Protein AF-A0A3S0T7X6-F1 (afdb_monomer_lite)

pLDDT: mean 87.18, std 8.4, range [52.03, 98.06]

Radius of gyration: 35.32 Å; chains: 1; bounding box: 91×49×103 Å

Foldseek 3Di:
DWFWWFQFWADDDPRTLDRGDGDIDALLFAAEEEEPDPVSVVVVVCQLLVVDATQFIFTDAPNDTCRQPHNLPSLEFEQDFDADPPQFDFQLCLLLVLLVVQLVLVLVLLLLLLLLVLVLVLCVVCAFFVLSVVLLVVLLVLLVCLLVVLVVVLVVLLVVLLVVLLVLLLVLLCVPPVDDSRGVLSVLLSVLVSLVVVLVSLVLVLVSLVLLLVLLVVLLPCPPVDCLLVVCVVVVHDNVLLDPVSSNSSSVSVNSSSVSVSVSSVVVSVVSVVSSVVSLVVNVVVLVVVPPCVVVVCCCSVVDDDPSSVVSVVVSVVSVVVSVVVSCCCSVPVSNVSSVVSSVVSNVSSVVVSVCVVVVVDDGRTDRCPVVSVVSVVSNDDSSVVSSVVLVVLCVLLVPDDDRRDRSNPDDSLVSSVSSVSSSVSSVRQEYEAEQSLVPDDPVSLVSVLSSVSSVCVVPVSHYYYYHHPAVCSCLVRGQWYWYAYPSRDIDIDGSVCLLQPPFFVVSVCRNVVDPAQKDKWFAAPVQCWTDDPPDIFRDDPPQDDDHRAIKIKGFRQAQKDLDDDPQFPPRGFDKAKFWFADWDDDRQWIFTFTDGPNPHTHTHTDNDDDDGPDITMMTGGQQRIWIAHPPVRGTRDGD

Structure (mmCIF, N/CA/C/O backbone):
data_AF-A0A3S0T7X6-F1
#
_entry.id   AF-A0A3S0T7X6-F1
#
loop_
_atom_site.group_PDB
_atom_site.id
_atom_site.type_symbol
_atom_site.label_atom_id
_atom_site.label_alt_id
_atom_site.label_comp_id
_atom_site.label_asym_id
_atom_site.label_entity_id
_atom_site.label_seq_id
_atom_site.pdbx_PDB_ins_code
_atom_site.Cartn_x
_atom_site.Cartn_y
_atom_site.Cartn_z
_atom_site.occupancy
_atom_site.B_iso_or_equiv
_atom_site.auth_seq_id
_atom_site.auth_comp_id
_atom_site.auth_asym_id
_atom_site.auth_atom_id
_atom_site.pdbx_PDB_model_num
ATOM 1 N N . MET A 1 1 ? 4.242 -13.795 -7.434 1.00 60.59 1 MET A N 1
ATOM 2 C CA . MET A 1 1 ? 3.327 -12.634 -7.236 1.00 60.59 1 MET A CA 1
ATOM 3 C C . MET A 1 1 ? 4.012 -11.474 -7.920 1.00 60.59 1 MET A C 1
ATOM 5 O O . MET A 1 1 ? 5.161 -11.227 -7.589 1.00 60.59 1 MET A O 1
ATOM 9 N N . GLU A 1 2 ? 3.372 -10.845 -8.907 1.00 82.12 2 GLU A N 1
ATOM 10 C CA . GLU A 1 2 ? 4.121 -10.154 -9.965 1.00 82.12 2 GLU A CA 1
ATOM 11 C C . GLU A 1 2 ? 3.550 -8.782 -10.363 1.00 82.12 2 GLU A C 1
ATOM 13 O O . GLU A 1 2 ? 2.337 -8.533 -10.298 1.00 82.12 2 GLU A O 1
ATOM 18 N N . LEU A 1 3 ? 4.439 -7.893 -10.823 1.00 92.62 3 LEU A N 1
ATOM 19 C CA . LEU A 1 3 ? 4.078 -6.841 -11.772 1.00 92.62 3 LEU A CA 1
ATOM 20 C C . LEU A 1 3 ? 3.948 -7.514 -13.136 1.00 92.62 3 LEU A C 1
ATOM 22 O O . LEU A 1 3 ? 4.939 -7.993 -13.675 1.00 92.62 3 LEU A O 1
ATOM 26 N N . LYS A 1 4 ? 2.745 -7.516 -13.708 1.00 94.69 4 LYS A N 1
ATOM 27 C CA . LYS A 1 4 ? 2.477 -8.130 -15.012 1.00 94.69 4 LYS A CA 1
ATOM 28 C C . LYS A 1 4 ? 1.837 -7.128 -15.960 1.00 94.69 4 LYS A C 1
ATOM 30 O O . LYS A 1 4 ? 0.871 -6.449 -15.612 1.00 94.69 4 LYS A O 1
ATOM 35 N N . ILE A 1 5 ? 2.364 -7.042 -17.171 1.00 94.75 5 ILE A N 1
ATOM 36 C CA . ILE A 1 5 ? 1.820 -6.237 -18.259 1.00 94.75 5 ILE A CA 1
ATOM 37 C C . ILE A 1 5 ? 1.460 -7.176 -19.405 1.00 94.75 5 ILE A C 1
ATOM 39 O O . ILE A 1 5 ? 2.323 -7.905 -19.880 1.00 94.75 5 ILE A O 1
ATOM 43 N N . ASN A 1 6 ? 0.202 -7.120 -19.850 1.00 92.75 6 ASN A N 1
ATOM 44 C CA . ASN A 1 6 ? -0.323 -7.932 -20.946 1.00 92.75 6 ASN A CA 1
ATOM 45 C C . ASN A 1 6 ? -0.840 -7.031 -22.073 1.00 92.75 6 ASN A C 1
ATOM 47 O O . ASN A 1 6 ? -1.695 -6.173 -21.830 1.00 92.75 6 ASN A O 1
ATOM 51 N N . ASN A 1 7 ? -0.366 -7.267 -23.292 1.00 91.00 7 ASN A N 1
ATOM 52 C CA . ASN A 1 7 ? -0.765 -6.655 -24.557 1.00 91.00 7 ASN A CA 1
ATOM 53 C C . ASN A 1 7 ? -0.916 -5.132 -24.491 1.00 91.00 7 ASN A C 1
ATOM 55 O O . ASN A 1 7 ? -1.880 -4.556 -25.008 1.00 91.00 7 ASN A O 1
ATOM 59 N N . LEU A 1 8 ? -0.003 -4.455 -23.787 1.00 91.12 8 LEU A N 1
ATOM 60 C CA . LEU A 1 8 ? -0.139 -3.030 -23.520 1.00 91.12 8 LEU A CA 1
ATOM 61 C C . LEU A 1 8 ? 0.201 -2.215 -24.768 1.00 91.12 8 LEU A C 1
ATOM 63 O O . LEU A 1 8 ? 1.356 -2.128 -25.186 1.00 91.12 8 LEU A O 1
ATOM 67 N N . LYS A 1 9 ? -0.820 -1.549 -25.316 1.00 91.44 9 LYS A N 1
ATOM 68 C CA . LYS A 1 9 ? -0.712 -0.701 -26.509 1.00 91.44 9 LYS A CA 1
ATOM 69 C C . LYS A 1 9 ? -0.910 0.762 -26.143 1.00 91.44 9 LYS A C 1
ATOM 71 O O . LYS A 1 9 ? -1.931 1.142 -25.556 1.00 91.44 9 LYS A O 1
ATOM 76 N N . TYR A 1 10 ? 0.032 1.619 -26.526 1.00 90.75 10 TYR A N 1
ATOM 77 C CA . TYR A 1 10 ? -0.049 3.058 -26.290 1.00 90.75 10 TYR A CA 1
ATOM 78 C C . TYR A 1 10 ? 0.429 3.874 -27.491 1.00 90.75 10 TYR A C 1
ATOM 80 O O . TYR A 1 10 ? 1.541 3.714 -27.991 1.00 90.75 10 TYR A O 1
ATOM 88 N N . LYS A 1 11 ? -0.421 4.816 -27.909 1.00 88.44 11 LYS A N 1
ATOM 89 C CA . LYS A 1 11 ? -0.169 5.765 -28.995 1.00 88.44 11 LYS A CA 1
ATOM 90 C C . LYS A 1 11 ? -0.369 7.186 -28.479 1.00 88.44 11 LYS A C 1
ATOM 92 O O . LYS A 1 11 ? -1.325 7.460 -27.746 1.00 88.44 11 LYS A O 1
ATOM 97 N N . ARG A 1 12 ? 0.499 8.110 -28.887 1.00 84.56 12 ARG A N 1
ATOM 98 C CA . ARG A 1 12 ? 0.333 9.546 -28.640 1.00 84.56 12 ARG A CA 1
ATOM 99 C C . ARG A 1 12 ? 0.243 10.269 -29.980 1.00 84.56 12 ARG A C 1
ATOM 101 O O . ARG A 1 12 ? 1.207 10.299 -30.738 1.00 84.56 12 ARG A O 1
ATOM 108 N N . TYR A 1 13 ? -0.919 10.860 -30.258 1.00 81.50 13 TYR A N 1
ATOM 109 C CA . TYR A 1 13 ? -1.239 11.435 -31.571 1.00 81.50 13 TYR A CA 1
ATOM 110 C C . TYR A 1 13 ? -1.032 10.399 -32.685 1.00 81.50 13 TYR A C 1
ATOM 112 O O . TYR A 1 13 ? -1.656 9.341 -32.631 1.00 81.50 13 TYR A O 1
ATOM 120 N N . LYS A 1 14 ? -0.155 10.667 -33.661 1.00 80.25 14 LYS A N 1
ATOM 121 C CA . LYS A 1 14 ? 0.176 9.740 -34.751 1.00 80.25 14 LYS A CA 1
ATOM 122 C C . LYS A 1 14 ? 1.306 8.754 -34.407 1.00 80.25 14 LYS A C 1
ATOM 124 O O . LYS A 1 14 ? 1.405 7.736 -35.078 1.00 80.25 14 LYS A O 1
ATOM 129 N N . LYS A 1 15 ? 2.073 8.971 -33.330 1.00 85.00 15 LYS A N 1
ATOM 130 C CA . LYS A 1 15 ? 3.236 8.142 -32.965 1.00 85.00 15 LYS A CA 1
ATOM 131 C C . LYS A 1 15 ? 2.855 6.983 -32.039 1.00 85.00 15 LYS A C 1
ATOM 133 O O . LYS A 1 15 ? 2.310 7.206 -30.952 1.00 85.00 15 LYS A O 1
ATOM 138 N N . ILE A 1 16 ? 3.131 5.753 -32.472 1.00 88.06 16 ILE A N 1
ATOM 139 C CA . ILE A 1 16 ? 3.043 4.548 -31.634 1.00 88.06 16 ILE A CA 1
ATOM 140 C C . ILE A 1 16 ? 4.251 4.563 -30.694 1.00 88.06 16 ILE A C 1
ATOM 142 O O . ILE A 1 16 ? 5.365 4.810 -31.137 1.00 88.06 16 ILE A O 1
ATOM 146 N N . ILE A 1 17 ? 4.009 4.397 -29.393 1.00 91.19 17 ILE A N 1
ATOM 147 C CA . ILE A 1 17 ? 5.074 4.343 -28.380 1.00 91.19 17 ILE A CA 1
ATOM 148 C C . ILE A 1 17 ? 5.265 2.898 -27.923 1.00 91.19 17 ILE A C 1
ATOM 150 O O . ILE A 1 17 ? 6.391 2.438 -27.843 1.00 91.19 17 ILE A O 1
ATOM 154 N N . PHE A 1 18 ? 4.164 2.189 -27.656 1.00 92.38 18 PHE A N 1
ATOM 155 C CA . PHE A 1 18 ? 4.174 0.759 -27.345 1.00 92.38 18 PHE A CA 1
ATOM 156 C C . PHE A 1 18 ? 3.151 0.066 -28.243 1.00 92.38 18 PHE A C 1
ATOM 158 O O . PHE A 1 18 ? 1.971 0.436 -28.227 1.00 92.38 18 PHE A O 1
ATOM 165 N N . SER A 1 19 ? 3.610 -0.879 -29.060 1.00 87.19 19 SER A N 1
ATOM 166 C CA . SER A 1 19 ? 2.783 -1.659 -29.987 1.00 87.19 19 SER A CA 1
ATOM 167 C C . SER A 1 19 ? 2.190 -2.893 -29.315 1.00 87.19 19 SER A C 1
ATOM 169 O O . SER A 1 19 ? 1.012 -3.164 -29.539 1.00 87.19 19 SER A O 1
ATOM 171 N N . ASP A 1 20 ? 2.978 -3.595 -28.495 1.00 89.62 20 ASP A N 1
ATOM 172 C CA . ASP A 1 20 ? 2.567 -4.830 -27.824 1.00 89.62 20 ASP A CA 1
ATOM 173 C C . ASP A 1 20 ? 3.481 -5.208 -26.637 1.00 89.62 20 ASP A C 1
ATOM 175 O O . ASP A 1 20 ? 4.308 -6.112 -26.717 1.00 89.62 20 ASP A O 1
ATOM 179 N N . LEU A 1 21 ? 3.402 -4.462 -25.531 1.00 92.56 21 LEU A N 1
ATOM 180 C CA . LEU A 1 21 ? 4.276 -4.707 -24.380 1.00 92.56 21 LEU A CA 1
ATOM 181 C C . LEU A 1 21 ? 3.721 -5.833 -23.490 1.00 92.56 21 LEU A C 1
ATOM 183 O O . LEU A 1 21 ? 2.648 -5.677 -22.898 1.00 92.56 21 LEU A O 1
ATOM 187 N N . ASN A 1 22 ? 4.489 -6.921 -23.375 1.00 94.12 22 ASN A N 1
ATOM 188 C CA . ASN A 1 22 ? 4.194 -8.123 -22.589 1.00 94.12 22 ASN A CA 1
ATOM 189 C C . ASN A 1 22 ? 5.386 -8.540 -21.722 1.00 94.12 22 ASN A C 1
ATOM 191 O O . ASN A 1 22 ? 6.410 -8.980 -22.246 1.00 94.12 22 ASN A O 1
ATOM 195 N N . PHE A 1 23 ? 5.259 -8.437 -20.403 1.00 93.81 23 PHE A N 1
ATOM 196 C CA . PHE A 1 23 ? 6.258 -8.981 -19.483 1.00 93.81 23 PHE A CA 1
ATOM 197 C C . PHE A 1 23 ? 5.672 -9.188 -18.090 1.00 93.81 23 PHE A C 1
ATOM 199 O O . PHE A 1 23 ? 4.685 -8.544 -17.718 1.00 93.81 23 PHE A O 1
ATOM 206 N N . SER A 1 24 ? 6.321 -10.031 -17.296 1.00 92.56 24 SER A N 1
ATOM 207 C CA . SER A 1 24 ? 6.075 -10.096 -15.864 1.00 92.56 24 SER A CA 1
ATOM 208 C C . SER A 1 24 ? 7.370 -10.167 -15.065 1.00 92.56 24 SER A C 1
ATOM 210 O O . SER A 1 24 ? 8.416 -10.520 -15.602 1.00 92.56 24 SER A O 1
ATOM 212 N N . VAL A 1 25 ? 7.294 -9.718 -13.814 1.00 89.94 25 VAL A N 1
ATOM 213 C CA . VAL A 1 25 ? 8.405 -9.672 -12.860 1.00 89.94 25 VAL A CA 1
ATOM 214 C C . VAL A 1 25 ? 7.879 -10.072 -11.501 1.00 89.94 25 VAL A C 1
ATOM 216 O O . VAL A 1 25 ? 6.911 -9.471 -11.023 1.00 89.94 25 VAL A O 1
ATOM 219 N N . ASP A 1 26 ? 8.545 -11.024 -10.863 1.00 86.88 26 ASP A N 1
ATOM 220 C CA . ASP A 1 26 ? 8.169 -11.489 -9.536 1.00 86.88 26 ASP A CA 1
ATOM 221 C C . ASP A 1 26 ? 8.600 -10.522 -8.426 1.00 86.88 26 ASP A C 1
ATOM 223 O O . ASP A 1 26 ? 9.567 -9.770 -8.537 1.00 86.88 26 ASP A O 1
ATOM 227 N N . SER A 1 27 ? 7.894 -10.556 -7.295 1.00 80.69 27 SER A N 1
ATOM 228 C CA . SER A 1 27 ? 8.154 -9.678 -6.148 1.00 80.69 27 SER A CA 1
ATOM 229 C C . SER A 1 27 ? 9.542 -9.870 -5.525 1.00 80.69 27 SER A C 1
ATOM 231 O O . SER A 1 27 ? 10.090 -8.946 -4.927 1.00 80.69 27 SER A O 1
ATOM 233 N N . GLN A 1 28 ? 10.154 -11.042 -5.707 1.00 80.38 28 GLN A N 1
ATOM 234 C CA . GLN A 1 28 ? 11.523 -11.312 -5.260 1.00 80.38 28 GLN A CA 1
ATOM 235 C C . GLN A 1 28 ? 12.592 -10.735 -6.193 1.00 80.38 28 GLN A C 1
ATOM 237 O O . GLN A 1 28 ? 13.773 -10.725 -5.846 1.00 80.38 28 GLN A O 1
ATOM 242 N N . GLU A 1 29 ? 12.214 -10.170 -7.335 1.00 86.06 29 GLU A N 1
ATOM 243 C CA . GLU A 1 29 ? 13.136 -9.623 -8.324 1.00 86.06 29 GLU A CA 1
ATOM 244 C C . GLU A 1 29 ? 13.251 -8.094 -8.201 1.00 86.06 29 GLU A C 1
ATOM 246 O O . GLU A 1 29 ? 12.349 -7.398 -7.734 1.00 86.06 29 GLU A O 1
ATOM 251 N N . ILE A 1 30 ? 14.422 -7.545 -8.535 1.00 91.75 30 ILE A N 1
ATOM 252 C CA . ILE A 1 30 ? 14.582 -6.105 -8.791 1.00 91.75 30 ILE A CA 1
ATOM 253 C C . ILE A 1 30 ? 14.732 -5.961 -10.297 1.00 91.75 30 ILE A C 1
ATOM 255 O O . ILE A 1 30 ? 15.739 -6.393 -10.864 1.00 91.75 30 ILE A O 1
ATOM 259 N N . LEU A 1 31 ? 13.740 -5.334 -10.931 1.00 94.62 31 LEU A N 1
ATOM 260 C CA . LEU A 1 31 ? 13.777 -5.073 -12.360 1.00 94.62 31 LEU A CA 1
ATOM 261 C C . LEU A 1 31 ? 14.531 -3.775 -12.635 1.00 94.62 31 LEU A C 1
ATOM 263 O O . LEU A 1 31 ? 14.036 -2.684 -12.341 1.00 94.62 31 LEU A O 1
ATOM 267 N N . GLY A 1 32 ? 15.704 -3.882 -13.249 1.00 94.62 32 GLY A N 1
ATOM 268 C CA . GLY A 1 32 ? 16.362 -2.757 -13.897 1.00 94.62 32 GLY A CA 1
ATOM 269 C C . GLY A 1 32 ? 15.701 -2.457 -15.233 1.00 94.62 32 GLY A C 1
ATOM 270 O O . GLY A 1 32 ? 15.398 -3.364 -16.000 1.00 94.62 32 GLY A O 1
ATOM 271 N N . THR A 1 33 ? 15.445 -1.191 -15.537 1.00 94.75 33 THR A N 1
ATOM 272 C CA . THR A 1 33 ? 14.860 -0.792 -16.817 1.00 94.75 33 THR A CA 1
ATOM 273 C C . THR A 1 33 ? 15.618 0.372 -17.417 1.00 94.75 33 THR A C 1
ATOM 275 O O . THR A 1 33 ? 15.778 1.427 -16.794 1.00 94.75 33 THR A O 1
ATOM 278 N N . HIS A 1 34 ? 16.022 0.183 -18.667 1.00 92.62 34 HIS A N 1
ATOM 279 C CA . HIS A 1 34 ? 16.725 1.174 -19.459 1.00 92.62 34 HIS A CA 1
ATOM 280 C C . HIS A 1 34 ? 15.960 1.451 -20.752 1.00 92.62 34 HIS A C 1
ATOM 282 O O . HIS A 1 34 ? 15.414 0.542 -21.373 1.00 92.62 34 HIS A O 1
ATOM 288 N N . PHE A 1 35 ? 15.931 2.721 -21.144 1.00 92.62 35 PHE A N 1
ATOM 289 C CA . PHE A 1 35 ? 15.339 3.171 -22.395 1.00 92.62 35 PHE A CA 1
ATOM 290 C C . PHE A 1 35 ? 16.364 4.010 -23.144 1.00 92.62 35 PHE A C 1
ATOM 292 O O . PHE A 1 35 ? 16.765 5.059 -22.635 1.00 92.62 35 PHE A O 1
ATOM 299 N N . GLU A 1 36 ? 16.680 3.634 -24.382 1.00 88.56 36 GLU A N 1
ATOM 300 C CA . GLU A 1 36 ? 17.415 4.535 -25.275 1.00 88.56 36 GLU A CA 1
ATOM 301 C C . GLU A 1 36 ? 16.578 5.797 -25.578 1.00 88.56 36 GLU A C 1
ATOM 303 O O . GLU A 1 36 ? 17.086 6.918 -25.668 1.00 88.56 36 GLU A O 1
ATOM 308 N N . ASN A 1 37 ? 15.249 5.644 -25.649 1.00 90.25 37 ASN A N 1
ATOM 309 C CA . ASN A 1 37 ? 14.318 6.741 -25.885 1.00 90.25 37 ASN A CA 1
ATOM 310 C C . ASN A 1 37 ? 13.731 7.333 -24.586 1.00 90.25 37 ASN A C 1
ATOM 312 O O . ASN A 1 37 ? 12.760 6.824 -24.012 1.00 90.25 37 ASN A O 1
ATOM 316 N N . LYS A 1 38 ? 14.242 8.502 -24.172 1.00 89.31 38 LYS A N 1
ATOM 317 C CA . LYS A 1 38 ? 13.756 9.257 -22.993 1.00 89.31 38 LYS A CA 1
ATOM 318 C C . LYS A 1 38 ? 12.256 9.577 -23.041 1.00 89.31 38 LYS A C 1
ATOM 320 O O . LYS A 1 38 ? 11.596 9.642 -22.001 1.00 89.31 38 LYS A O 1
ATOM 325 N N . PHE A 1 39 ? 11.693 9.793 -24.232 1.00 91.06 39 PHE A N 1
ATOM 326 C CA . PHE A 1 39 ? 10.264 10.076 -24.379 1.00 91.06 39 PHE A CA 1
ATOM 327 C C . PHE A 1 39 ? 9.431 8.856 -23.974 1.00 91.06 39 PHE A C 1
ATOM 329 O O . PHE A 1 39 ? 8.465 8.988 -23.219 1.00 91.06 39 PHE A O 1
ATOM 336 N N . SER A 1 40 ? 9.835 7.666 -24.407 1.00 92.44 40 SER A N 1
ATOM 337 C CA . SER A 1 40 ? 9.150 6.409 -24.102 1.00 92.44 40 SER A CA 1
ATOM 338 C C . SER A 1 40 ? 9.248 6.047 -22.624 1.00 92.44 40 SER A C 1
ATOM 340 O O . SER A 1 40 ? 8.223 5.715 -22.027 1.00 92.44 40 SER A O 1
ATOM 342 N N . GLN A 1 41 ? 10.407 6.265 -21.992 1.00 93.94 41 GLN A N 1
ATOM 343 C CA . GLN A 1 41 ? 10.577 6.136 -20.538 1.00 93.94 41 GLN A CA 1
ATOM 344 C C . GLN A 1 41 ? 9.550 6.978 -19.762 1.00 93.94 41 GLN A C 1
ATOM 346 O O . GLN A 1 41 ? 8.887 6.499 -18.836 1.00 93.94 41 GLN A O 1
ATOM 351 N N . LEU A 1 42 ? 9.363 8.243 -20.160 1.00 93.12 42 LEU A N 1
ATOM 352 C CA . LEU A 1 42 ? 8.408 9.147 -19.518 1.00 93.12 42 LEU A CA 1
ATOM 353 C C . LEU A 1 42 ? 6.962 8.643 -19.643 1.00 93.12 42 LEU A C 1
ATOM 355 O O . LEU A 1 42 ? 6.176 8.785 -18.699 1.00 93.12 42 LEU A O 1
ATOM 359 N N . TYR A 1 43 ? 6.579 8.090 -20.796 1.00 94.00 43 TYR A N 1
ATOM 360 C CA . TYR A 1 43 ? 5.234 7.547 -20.992 1.00 94.00 43 TYR A CA 1
ATOM 361 C C . TYR A 1 43 ? 5.033 6.206 -20.300 1.00 94.00 43 TYR A C 1
ATOM 363 O O . TYR A 1 43 ? 3.968 6.021 -19.715 1.00 94.00 43 TYR A O 1
ATOM 371 N N . PHE A 1 44 ? 6.045 5.342 -20.266 1.00 95.00 44 PHE A N 1
ATOM 372 C CA . PHE A 1 44 ? 6.043 4.125 -19.459 1.00 95.00 44 PHE A CA 1
ATOM 373 C C . PHE A 1 44 ? 5.770 4.448 -17.985 1.00 95.00 44 PHE A C 1
ATOM 375 O O . PHE A 1 44 ? 4.793 3.973 -17.403 1.00 95.00 44 PHE A O 1
ATOM 382 N N . LEU A 1 45 ? 6.524 5.395 -17.415 1.00 95.06 45 LEU A N 1
ATOM 383 C CA . LEU A 1 45 ? 6.314 5.864 -16.045 1.00 95.06 45 LEU A CA 1
ATOM 384 C C . LEU A 1 45 ? 4.910 6.461 -15.845 1.00 95.06 45 LEU A C 1
ATOM 386 O O . LEU A 1 45 ? 4.238 6.181 -14.852 1.00 95.06 45 LEU A O 1
ATOM 390 N N . LYS A 1 46 ? 4.423 7.290 -16.778 1.00 95.12 46 LYS A N 1
ATOM 391 C CA . LYS A 1 46 ? 3.070 7.875 -16.691 1.00 95.12 46 LYS A CA 1
ATOM 392 C C . LYS A 1 46 ? 1.966 6.817 -16.779 1.00 95.12 46 LYS A C 1
ATOM 394 O O . LYS A 1 46 ? 0.929 7.009 -16.135 1.00 95.12 46 LYS A O 1
ATOM 399 N N . LEU A 1 47 ? 2.166 5.755 -17.560 1.00 94.56 47 LEU A N 1
ATOM 400 C CA . LEU A 1 47 ? 1.241 4.631 -17.684 1.00 94.56 47 LEU A CA 1
ATOM 401 C C . LEU A 1 47 ? 1.202 3.824 -16.395 1.00 94.56 47 LEU A C 1
ATOM 403 O O . LEU A 1 47 ? 0.103 3.608 -15.900 1.00 94.56 47 LEU A O 1
ATOM 407 N N . LEU A 1 48 ? 2.351 3.478 -15.803 1.00 94.75 48 LEU A N 1
ATOM 408 C CA . LEU A 1 48 ? 2.425 2.782 -14.513 1.00 94.75 48 LEU A CA 1
ATOM 409 C C . LEU A 1 48 ? 1.823 3.613 -13.376 1.00 94.75 48 LEU A C 1
ATOM 411 O O . LEU A 1 48 ? 0.989 3.122 -12.623 1.00 94.75 48 LEU A O 1
ATOM 415 N N . LEU A 1 49 ? 2.128 4.911 -13.299 1.00 94.81 49 LEU A N 1
ATOM 416 C CA . LEU A 1 49 ? 1.568 5.802 -12.275 1.00 94.81 49 LEU A CA 1
ATOM 417 C C . LEU A 1 49 ? 0.080 6.137 -12.484 1.00 94.81 49 LEU A C 1
ATOM 419 O O . LEU A 1 49 ? -0.498 6.855 -11.671 1.00 94.81 49 LEU A O 1
ATOM 423 N N . GLY A 1 50 ? -0.550 5.693 -13.576 1.00 92.88 50 GLY A N 1
ATOM 424 C CA . GLY A 1 50 ? -1.958 5.975 -13.881 1.00 92.88 50 GLY A CA 1
ATOM 425 C C . GLY A 1 50 ? -2.253 7.420 -14.276 1.00 92.88 50 GLY A C 1
ATOM 426 O O . GLY A 1 50 ? -3.410 7.837 -14.264 1.00 92.88 50 GLY A O 1
ATOM 427 N N . LYS A 1 51 ? -1.217 8.194 -14.625 1.00 91.81 51 LYS A N 1
ATOM 428 C CA . LYS A 1 51 ? -1.335 9.561 -15.165 1.00 91.81 51 LYS A CA 1
ATOM 429 C C . LYS A 1 51 ? -1.741 9.558 -16.641 1.00 91.81 51 LYS A C 1
ATOM 431 O O . LYS A 1 51 ? -2.233 10.566 -17.149 1.00 91.81 51 LYS A O 1
ATOM 436 N N . LYS A 1 52 ? -1.503 8.446 -17.338 1.00 90.50 52 LYS A N 1
ATOM 437 C CA . LYS A 1 52 ? -1.998 8.152 -18.686 1.00 90.50 52 LYS A CA 1
ATOM 438 C C . LYS A 1 52 ? -2.641 6.769 -18.693 1.00 90.50 52 LYS A C 1
ATOM 440 O O . LYS A 1 52 ? -2.360 5.949 -17.822 1.00 90.50 52 LYS A O 1
ATOM 445 N N . LYS A 1 53 ? -3.530 6.548 -19.659 1.00 87.06 53 LYS A N 1
ATOM 446 C CA . LYS A 1 53 ? -4.232 5.280 -19.859 1.00 87.06 53 LYS A CA 1
ATOM 447 C C . LYS A 1 53 ? -3.786 4.663 -21.183 1.00 87.06 53 LYS A C 1
ATOM 449 O O . LYS A 1 53 ? -3.593 5.428 -22.136 1.00 87.06 53 LYS A O 1
ATOM 454 N N . PRO A 1 54 ? -3.582 3.338 -21.230 1.00 88.69 54 PRO A N 1
ATOM 455 C CA . PRO A 1 54 ? -3.310 2.655 -22.483 1.00 88.69 54 PRO A CA 1
ATOM 456 C C . PRO A 1 54 ? -4.544 2.674 -23.392 1.00 88.69 54 PRO A C 1
ATOM 458 O O . PRO A 1 54 ? -5.642 3.020 -22.954 1.00 88.69 54 PRO A O 1
ATOM 461 N N . ARG A 1 55 ? -4.346 2.338 -24.669 1.00 83.06 55 ARG A N 1
ATOM 462 C CA . ARG A 1 55 ? -5.444 2.090 -25.611 1.00 83.06 55 ARG A CA 1
ATOM 463 C C . ARG A 1 55 ? -5.947 0.658 -25.471 1.00 83.06 55 ARG A C 1
ATOM 465 O O . ARG A 1 55 ? -7.154 0.464 -25.444 1.00 83.06 55 ARG A O 1
ATOM 472 N N . ASN A 1 56 ? -5.019 -0.297 -25.383 1.00 85.31 56 ASN A N 1
ATOM 473 C CA . ASN A 1 56 ? -5.317 -1.704 -25.136 1.00 85.31 56 ASN A CA 1
ATOM 474 C C . ASN A 1 56 ? -4.349 -2.324 -24.109 1.00 85.31 56 ASN A C 1
ATOM 476 O O . ASN A 1 56 ? -3.305 -1.729 -23.825 1.00 85.31 56 ASN A O 1
ATOM 480 N N . GLY A 1 57 ? -4.719 -3.474 -23.548 1.00 87.88 57 GLY A N 1
ATOM 481 C CA . GLY A 1 57 ? -3.926 -4.236 -22.589 1.00 87.88 57 GLY A CA 1
ATOM 482 C C . GLY A 1 57 ? -4.240 -3.964 -21.121 1.00 87.88 57 GLY A C 1
ATOM 483 O O . GLY A 1 57 ? -5.046 -3.101 -20.761 1.00 87.88 57 GLY A O 1
ATOM 484 N N . LYS A 1 58 ? -3.580 -4.727 -20.251 1.00 91.25 58 LYS A N 1
ATOM 485 C CA . LYS A 1 58 ? -3.804 -4.724 -18.805 1.00 91.25 58 LYS A CA 1
ATOM 486 C C . LYS A 1 58 ? -2.487 -4.640 -18.047 1.00 91.25 58 LYS A C 1
ATOM 488 O O . LYS A 1 58 ? -1.489 -5.236 -18.433 1.00 91.25 58 LYS A O 1
ATOM 493 N N . ILE A 1 59 ? -2.508 -3.891 -16.952 1.00 94.31 59 ILE A N 1
ATOM 494 C CA . ILE A 1 59 ? -1.429 -3.795 -15.975 1.00 94.31 59 ILE A CA 1
ATOM 495 C C . ILE A 1 59 ? -1.958 -4.399 -14.682 1.00 94.31 59 ILE A C 1
ATOM 497 O O . ILE A 1 59 ? -2.936 -3.901 -14.117 1.00 94.31 59 ILE A O 1
ATOM 501 N N . TYR A 1 60 ? -1.295 -5.445 -14.222 1.00 93.62 60 TYR A N 1
ATOM 502 C CA . TYR A 1 60 ? -1.567 -6.132 -12.977 1.00 93.62 60 TYR A CA 1
ATOM 503 C C . TYR A 1 60 ? -0.443 -5.865 -11.983 1.00 93.62 60 TYR A C 1
ATOM 505 O O . TYR A 1 60 ? 0.731 -5.837 -12.346 1.00 93.62 60 TYR A O 1
ATOM 513 N N . LEU A 1 61 ? -0.821 -5.673 -10.727 1.00 92.62 61 LEU A N 1
ATOM 514 C CA . LEU A 1 61 ? 0.093 -5.626 -9.596 1.00 92.62 61 LEU A CA 1
ATOM 515 C C . LEU A 1 61 ? -0.452 -6.582 -8.543 1.00 92.62 61 LEU A C 1
ATOM 517 O O . LEU A 1 61 ? -1.584 -6.394 -8.101 1.00 92.62 61 LEU A O 1
ATOM 521 N N . ASN A 1 62 ? 0.307 -7.624 -8.198 1.00 88.94 62 ASN A N 1
ATOM 522 C CA . ASN A 1 62 ? -0.114 -8.655 -7.241 1.00 88.94 62 ASN A CA 1
ATOM 523 C C . ASN A 1 62 ? -1.508 -9.223 -7.579 1.00 88.94 62 ASN A C 1
ATOM 525 O O . ASN A 1 62 ? -2.422 -9.209 -6.759 1.00 88.94 62 ASN A O 1
ATOM 529 N N . ASN A 1 63 ? -1.689 -9.656 -8.834 1.00 89.00 63 ASN A N 1
ATOM 530 C CA . ASN A 1 63 ? -2.940 -10.188 -9.407 1.00 89.00 63 ASN A CA 1
ATOM 531 C C . ASN A 1 63 ? -4.126 -9.207 -9.463 1.00 89.00 63 ASN A C 1
ATOM 533 O O . ASN A 1 63 ? -5.189 -9.539 -9.987 1.00 89.00 63 ASN A O 1
ATOM 537 N N . ARG A 1 64 ? -3.951 -7.962 -9.016 1.00 90.56 64 ARG A N 1
ATOM 538 C CA . ARG A 1 64 ? -4.968 -6.916 -9.113 1.00 90.56 64 ARG A CA 1
ATOM 539 C C . ARG A 1 64 ? -4.791 -6.108 -10.392 1.00 90.56 64 ARG A C 1
ATOM 541 O O . ARG A 1 64 ? -3.743 -5.505 -10.608 1.00 90.56 64 ARG A O 1
ATOM 548 N N . ASN A 1 65 ? -5.838 -6.009 -11.210 1.00 91.06 65 ASN A N 1
ATOM 549 C CA . ASN A 1 65 ? -5.834 -5.115 -12.371 1.00 91.06 65 ASN A CA 1
ATOM 550 C C . ASN A 1 65 ? -5.850 -3.640 -11.914 1.00 91.06 65 ASN A C 1
ATOM 552 O O . ASN A 1 65 ? -6.811 -3.170 -11.303 1.00 91.06 65 ASN A O 1
ATOM 556 N N . ILE A 1 66 ? -4.784 -2.897 -12.225 1.00 93.44 66 ILE A N 1
ATOM 557 C CA . ILE A 1 66 ? -4.608 -1.480 -11.869 1.00 93.44 66 ILE A CA 1
ATOM 558 C C . ILE A 1 66 ? -4.764 -0.525 -13.066 1.00 93.44 66 ILE A C 1
ATOM 560 O O . ILE A 1 66 ? -4.617 0.697 -12.929 1.00 93.44 66 ILE A O 1
ATOM 564 N N . THR A 1 67 ? -5.078 -1.048 -14.253 1.00 91.75 67 THR A N 1
ATOM 565 C CA . THR A 1 67 ? -5.109 -0.319 -15.537 1.00 91.75 67 THR A CA 1
ATOM 566 C C . THR A 1 67 ? -5.992 0.926 -15.483 1.00 91.75 67 THR A C 1
ATOM 568 O O . THR A 1 67 ? -5.582 2.036 -15.846 1.00 91.75 67 THR A O 1
ATOM 571 N N . THR A 1 68 ? -7.193 0.799 -14.936 1.00 90.19 68 THR A N 1
ATOM 572 C CA . THR A 1 68 ? -8.185 1.881 -14.889 1.00 90.19 68 THR A CA 1
ATOM 573 C C . THR A 1 68 ? -8.122 2.689 -13.601 1.00 90.19 68 THR A C 1
ATOM 575 O O . THR A 1 68 ? -8.548 3.845 -13.608 1.00 90.19 68 THR A O 1
ATOM 578 N N . LEU A 1 69 ? -7.429 2.198 -12.571 1.00 92.81 69 LEU A N 1
ATOM 579 C CA . LEU A 1 69 ? -7.314 2.874 -11.280 1.00 92.81 69 LEU A CA 1
ATOM 580 C C . LEU A 1 69 ? -6.605 4.233 -11.358 1.00 92.81 69 LEU A C 1
ATOM 582 O O . LEU A 1 69 ? -5.687 4.454 -12.166 1.00 92.81 69 LEU A O 1
ATOM 586 N N . LEU A 1 70 ? -7.027 5.150 -10.488 1.00 92.44 70 LEU A N 1
ATOM 587 C CA . LEU A 1 70 ? -6.412 6.462 -10.297 1.00 92.44 70 LEU A CA 1
ATOM 588 C C . LEU A 1 70 ? -5.020 6.345 -9.649 1.00 92.44 70 LEU A C 1
ATOM 590 O O . LEU A 1 70 ? -4.788 5.429 -8.861 1.00 92.44 70 LEU A O 1
ATOM 594 N N . PRO A 1 71 ? -4.110 7.319 -9.865 1.00 92.12 71 PRO A N 1
ATOM 595 C CA . PRO A 1 71 ? -2.741 7.265 -9.340 1.00 92.12 71 PRO A CA 1
ATOM 596 C C . PRO A 1 71 ? -2.616 6.945 -7.844 1.00 92.12 71 PRO A C 1
ATOM 598 O O . PRO A 1 71 ? -1.742 6.187 -7.440 1.00 92.12 71 PRO A O 1
ATOM 601 N N . LYS A 1 72 ? -3.503 7.501 -7.007 1.00 87.94 72 LYS A N 1
ATOM 602 C CA . LYS A 1 72 ? -3.470 7.286 -5.549 1.00 87.94 72 LYS A CA 1
ATOM 603 C C . LYS A 1 72 ? -3.894 5.871 -5.132 1.00 87.94 72 LYS A C 1
ATOM 605 O O . LYS A 1 72 ? -3.561 5.460 -4.025 1.00 87.94 72 LYS A O 1
ATOM 610 N N . GLU A 1 73 ? -4.614 5.154 -5.990 1.00 90.31 73 GLU A N 1
ATOM 611 C CA . GLU A 1 73 ? -5.206 3.839 -5.707 1.00 90.31 73 GLU A CA 1
ATOM 612 C C . GLU A 1 73 ? -4.347 2.677 -6.211 1.00 90.31 73 GLU A C 1
ATOM 614 O O . GLU A 1 73 ? -4.522 1.556 -5.755 1.00 90.31 73 GLU A O 1
ATOM 619 N N . ARG A 1 74 ? -3.366 2.943 -7.082 1.00 92.00 74 ARG A N 1
ATOM 620 C CA . ARG A 1 74 ? -2.490 1.917 -7.670 1.00 92.00 74 ARG A CA 1
ATOM 621 C C . ARG A 1 74 ? -1.484 1.285 -6.710 1.00 92.00 74 ARG A C 1
ATOM 623 O O . ARG A 1 74 ? -0.735 0.426 -7.134 1.00 92.00 74 ARG A O 1
ATOM 630 N N . ARG A 1 75 ? -1.409 1.755 -5.460 1.00 92.44 75 ARG A N 1
ATOM 631 C CA . ARG A 1 75 ? -0.415 1.309 -4.461 1.00 92.44 75 ARG A CA 1
ATOM 632 C C . ARG A 1 75 ? 1.042 1.354 -4.964 1.00 92.44 75 ARG A C 1
ATOM 634 O O . ARG A 1 75 ? 1.900 0.660 -4.442 1.00 92.44 75 ARG A O 1
ATOM 641 N N . ILE A 1 76 ? 1.354 2.272 -5.883 1.00 94.50 76 ILE A N 1
ATOM 642 C CA . ILE A 1 76 ? 2.722 2.509 -6.371 1.00 94.50 76 ILE A CA 1
ATOM 643 C C . ILE A 1 76 ? 3.380 3.650 -5.584 1.00 94.50 76 ILE A C 1
ATOM 645 O O . ILE A 1 76 ? 2.800 4.733 -5.434 1.00 94.50 76 ILE A O 1
ATOM 649 N N . GLY A 1 77 ? 4.582 3.403 -5.068 1.00 93.69 77 GLY A N 1
ATOM 650 C CA . GLY A 1 77 ? 5.502 4.395 -4.521 1.00 93.69 77 GLY A CA 1
ATOM 651 C C . GLY A 1 77 ? 6.422 4.921 -5.618 1.00 93.69 77 GLY A C 1
ATOM 652 O O . GLY A 1 77 ? 6.989 4.148 -6.381 1.00 93.69 77 GLY A O 1
ATOM 653 N N . TYR A 1 78 ? 6.560 6.240 -5.721 1.00 94.00 78 TYR A N 1
ATOM 654 C CA . TYR A 1 78 ? 7.445 6.873 -6.698 1.00 94.00 78 TYR A CA 1
ATOM 655 C C . TYR A 1 78 ? 8.549 7.632 -5.972 1.00 94.00 78 TYR A C 1
ATOM 657 O O . TYR A 1 78 ? 8.279 8.614 -5.275 1.00 94.00 78 TYR A O 1
ATOM 665 N N . VAL A 1 79 ? 9.784 7.179 -6.159 1.00 93.06 79 VAL A N 1
ATOM 666 C CA . VAL A 1 79 ? 10.985 7.796 -5.610 1.00 93.06 79 VAL A CA 1
ATOM 667 C C . VAL A 1 79 ? 11.641 8.593 -6.729 1.00 93.06 79 VAL A C 1
ATOM 669 O O . VAL A 1 79 ? 12.338 8.058 -7.587 1.00 93.06 79 VAL A O 1
ATOM 672 N N . SER A 1 80 ? 11.339 9.891 -6.767 1.00 87.75 80 SER A N 1
ATOM 673 C CA . SER A 1 80 ? 11.940 10.810 -7.734 1.00 87.75 80 SER A CA 1
ATOM 674 C C . SER A 1 80 ? 13.401 11.110 -7.389 1.00 87.75 80 SER A C 1
ATOM 676 O O . SER A 1 80 ? 13.760 11.028 -6.215 1.00 87.75 80 SER A O 1
ATOM 678 N N . PRO A 1 81 ? 14.214 11.569 -8.353 1.00 81.12 81 PRO A N 1
ATOM 679 C CA . PRO A 1 81 ? 15.484 12.210 -8.037 1.00 81.12 81 PRO A CA 1
ATOM 680 C C . PRO A 1 81 ? 15.236 13.613 -7.441 1.00 81.12 81 PRO A C 1
ATOM 682 O O . PRO A 1 81 ? 14.188 14.223 -7.684 1.00 81.12 81 PRO A O 1
ATOM 685 N N . GLY A 1 82 ? 16.178 14.118 -6.641 1.00 75.75 82 GLY A N 1
ATOM 686 C CA . GLY A 1 82 ? 16.163 15.488 -6.098 1.00 75.75 82 GLY A CA 1
ATOM 687 C C . GLY A 1 82 ? 15.449 15.678 -4.746 1.00 75.75 82 GLY A C 1
ATOM 688 O O . GLY A 1 82 ? 14.891 14.722 -4.195 1.00 75.75 82 GLY A O 1
ATOM 689 N N . PRO A 1 83 ? 15.445 16.905 -4.191 1.00 72.94 83 PRO A N 1
ATOM 690 C CA . PRO A 1 83 ? 15.004 17.180 -2.821 1.00 72.94 83 PRO A CA 1
ATOM 691 C C . PRO A 1 83 ? 13.493 17.001 -2.609 1.00 72.94 83 PRO A C 1
ATOM 693 O O . PRO A 1 83 ? 12.686 16.982 -3.545 1.00 72.94 83 PRO A O 1
ATOM 696 N N . LEU A 1 84 ? 13.087 16.821 -1.350 1.00 73.94 84 LEU A N 1
ATOM 697 C CA . LEU A 1 84 ? 11.677 16.709 -0.959 1.00 73.94 84 LEU A CA 1
ATOM 698 C C . LEU A 1 84 ? 10.952 18.064 -0.997 1.00 73.94 84 LEU A C 1
ATOM 700 O O . LEU A 1 84 ? 11.538 19.113 -0.767 1.00 73.94 84 LEU A O 1
ATOM 704 N N . ARG A 1 85 ? 9.627 18.033 -1.203 1.00 65.69 85 ARG A N 1
ATOM 705 C CA . ARG A 1 85 ? 8.751 19.188 -0.926 1.00 65.69 85 ARG A CA 1
ATOM 706 C C . ARG A 1 85 ? 8.528 19.329 0.590 1.00 65.69 85 ARG A C 1
ATOM 708 O O . ARG A 1 85 ? 8.434 18.299 1.270 1.00 65.69 85 ARG A O 1
ATOM 715 N N . LEU A 1 86 ? 8.338 20.572 1.061 1.00 63.22 86 LEU A N 1
ATOM 716 C CA . LEU A 1 86 ? 8.192 20.987 2.476 1.00 63.22 86 LEU A CA 1
ATOM 717 C C . LEU A 1 86 ? 9.481 20.795 3.288 1.00 63.22 86 LEU A C 1
ATOM 719 O O . LEU A 1 86 ? 9.581 19.894 4.116 1.00 63.22 86 LEU A O 1
ATOM 723 N N . VAL A 1 87 ? 10.464 21.647 3.002 1.00 64.81 87 VAL A N 1
ATOM 724 C CA . VAL A 1 87 ? 11.868 21.489 3.417 1.00 64.81 87 VAL A CA 1
ATOM 725 C C . VAL A 1 87 ? 12.192 22.113 4.790 1.00 64.81 87 VAL A C 1
ATOM 727 O O . VAL A 1 87 ? 13.305 22.001 5.296 1.00 64.81 87 VAL A O 1
ATOM 730 N N . PHE A 1 88 ? 11.208 22.779 5.400 1.00 74.06 88 PHE A N 1
ATOM 731 C CA . PHE A 1 88 ? 11.346 23.529 6.655 1.00 74.06 88 PHE A CA 1
ATOM 732 C C . PHE A 1 88 ? 10.980 22.722 7.910 1.00 74.06 88 PHE A C 1
ATOM 734 O O . PHE A 1 88 ? 11.188 23.197 9.019 1.00 74.06 88 PHE A O 1
ATOM 741 N N . LEU A 1 89 ? 10.450 21.502 7.767 1.00 76.44 89 LEU A N 1
ATOM 742 C CA . LEU A 1 89 ? 10.114 20.659 8.917 1.00 76.44 89 LEU A CA 1
ATOM 743 C C . LEU A 1 89 ? 11.352 19.889 9.417 1.00 76.44 89 LEU A C 1
ATOM 745 O O . LEU A 1 89 ? 12.123 19.393 8.581 1.00 76.44 89 LEU A O 1
ATOM 749 N N . PRO A 1 90 ? 11.525 19.717 10.744 1.00 82.31 90 PRO A N 1
ATOM 750 C CA . PRO A 1 90 ? 12.488 18.771 11.303 1.00 82.31 90 PRO A CA 1
ATOM 751 C C . PRO A 1 90 ? 12.242 17.349 10.789 1.00 82.31 90 PRO A C 1
ATOM 753 O O . PRO A 1 90 ? 11.095 16.952 10.569 1.00 82.31 90 PRO A O 1
ATOM 756 N N . THR A 1 91 ? 13.304 16.560 10.626 1.00 79.50 91 THR A N 1
ATOM 757 C CA . THR A 1 91 ? 13.222 15.209 10.039 1.00 79.50 91 THR A CA 1
ATOM 758 C C . THR A 1 91 ? 12.319 14.272 10.843 1.00 79.50 91 THR A C 1
ATOM 760 O O . THR A 1 91 ? 11.465 13.597 10.262 1.00 79.50 91 THR A O 1
ATOM 763 N N . LYS A 1 92 ? 12.412 14.316 12.178 1.00 81.88 92 LYS A N 1
ATOM 764 C CA . LYS A 1 92 ? 11.507 13.609 13.098 1.00 81.88 92 LYS A CA 1
ATOM 765 C C . LYS A 1 92 ? 10.036 13.905 12.808 1.00 81.88 92 LYS A C 1
ATOM 767 O O . LYS A 1 92 ? 9.246 12.988 12.587 1.00 81.88 92 LYS A O 1
ATOM 772 N N . LEU A 1 93 ? 9.684 15.188 12.745 1.00 81.00 93 LEU A N 1
ATOM 773 C CA . LEU A 1 93 ? 8.315 15.607 12.463 1.00 81.00 93 LEU A CA 1
ATOM 774 C C . LEU A 1 93 ? 7.910 15.234 11.034 1.00 81.00 93 LEU A C 1
ATOM 776 O O . LEU A 1 93 ? 6.778 14.827 10.806 1.00 81.00 93 LEU A O 1
ATOM 780 N N . ARG A 1 94 ? 8.827 15.314 10.063 1.00 82.75 94 ARG A N 1
ATOM 781 C CA . ARG A 1 94 ? 8.556 14.992 8.656 1.00 82.75 94 ARG A CA 1
ATOM 782 C C . ARG A 1 94 ? 8.170 13.532 8.440 1.00 82.75 94 ARG A C 1
ATOM 784 O O . ARG A 1 94 ? 7.276 13.276 7.626 1.00 82.75 94 ARG A O 1
ATOM 791 N N . LEU A 1 95 ? 8.865 12.613 9.107 1.00 79.31 95 LEU A N 1
ATOM 792 C CA . LEU A 1 95 ? 8.597 11.179 9.037 1.00 79.31 95 LEU A CA 1
ATOM 793 C C . LEU A 1 95 ? 7.256 10.850 9.699 1.00 79.31 95 LEU A C 1
ATOM 795 O O . LEU A 1 95 ? 6.386 10.261 9.056 1.00 79.31 95 LEU A O 1
ATOM 799 N N . ALA A 1 96 ? 7.040 11.339 10.925 1.00 83.25 96 ALA A N 1
ATOM 800 C CA . ALA A 1 96 ? 5.778 11.150 11.640 1.00 83.25 96 ALA A CA 1
ATOM 801 C C . ALA A 1 96 ? 4.592 11.762 10.874 1.00 83.25 96 ALA A C 1
ATOM 803 O O . ALA A 1 96 ? 3.543 11.142 10.727 1.00 83.25 96 ALA A O 1
ATOM 804 N N . TYR A 1 97 ? 4.767 12.951 10.291 1.00 84.31 97 TYR A N 1
ATOM 805 C CA . TYR A 1 97 ? 3.727 13.659 9.544 1.00 84.31 97 TYR A CA 1
ATOM 806 C C . TYR A 1 97 ? 3.181 12.868 8.353 1.00 84.31 97 TYR A C 1
ATOM 808 O O . TYR A 1 97 ? 2.001 12.983 8.020 1.00 84.31 97 TYR A O 1
ATOM 816 N N . HIS A 1 98 ? 4.016 12.071 7.681 1.00 80.19 98 HIS A N 1
ATOM 817 C CA . HIS A 1 98 ? 3.549 11.276 6.549 1.00 80.19 98 HIS A CA 1
ATOM 818 C C . HIS A 1 98 ? 2.632 10.131 6.997 1.00 80.19 98 HIS A C 1
ATOM 820 O O . HIS A 1 98 ? 1.597 9.895 6.370 1.00 80.19 98 HIS A O 1
ATOM 826 N N . ILE A 1 99 ? 2.972 9.471 8.107 1.00 84.75 99 ILE A N 1
ATOM 827 C CA . ILE A 1 99 ? 2.116 8.461 8.738 1.00 84.75 99 ILE A CA 1
ATOM 828 C C . ILE A 1 99 ? 0.828 9.099 9.252 1.00 84.75 99 ILE A C 1
ATOM 830 O O . ILE A 1 99 ? -0.254 8.617 8.942 1.00 84.75 99 ILE A O 1
ATOM 834 N N . LEU A 1 100 ? 0.924 10.230 9.952 1.00 87.19 100 LEU A N 1
ATOM 835 C CA . LEU A 1 100 ? -0.231 10.951 10.496 1.00 87.19 100 LEU A CA 1
ATOM 836 C C . LEU A 1 100 ? -1.189 11.447 9.406 1.00 87.19 100 LEU A C 1
ATOM 838 O O . LEU A 1 100 ? -2.372 11.634 9.648 1.00 87.19 100 LEU A O 1
ATOM 842 N N . LYS A 1 101 ? -0.714 11.628 8.172 1.00 84.62 101 LYS A N 1
ATOM 843 C CA . LYS A 1 101 ? -1.572 11.901 7.011 1.00 84.62 101 LYS A CA 1
ATOM 844 C C . LYS A 1 101 ? -2.278 10.674 6.451 1.00 84.62 101 LYS A C 1
ATOM 846 O O . LYS A 1 101 ? -3.122 10.825 5.565 1.00 84.62 101 LYS A O 1
ATOM 851 N N . THR A 1 102 ? -1.912 9.482 6.904 1.00 87.81 102 THR A N 1
ATOM 852 C CA . THR A 1 102 ? -2.517 8.223 6.491 1.00 87.81 102 THR A CA 1
ATOM 853 C C . THR A 1 102 ? -3.759 7.991 7.353 1.00 87.81 102 THR A C 1
ATOM 855 O O . THR A 1 102 ? -3.637 7.689 8.536 1.00 87.81 102 THR A O 1
ATOM 858 N N . PRO A 1 103 ? -4.971 8.095 6.783 1.00 89.12 103 PRO A N 1
ATOM 859 C CA . PRO A 1 103 ? -6.215 8.021 7.551 1.00 89.12 103 PRO A CA 1
ATOM 860 C C . PRO A 1 103 ? -6.376 6.690 8.284 1.00 89.12 103 PRO A C 1
ATOM 862 O O . PRO A 1 103 ? -6.889 6.666 9.392 1.00 89.12 103 PRO A O 1
ATOM 865 N N . LYS A 1 104 ? -5.893 5.593 7.680 1.00 90.81 104 LYS A N 1
ATOM 866 C CA . LYS A 1 104 ? -5.932 4.262 8.296 1.00 90.81 104 LYS A CA 1
ATOM 867 C C . LYS A 1 104 ? -5.047 4.186 9.543 1.00 90.81 104 LYS A C 1
ATOM 869 O O . LYS A 1 104 ? -5.471 3.628 10.538 1.00 90.81 104 LYS A O 1
ATOM 874 N N . PHE A 1 105 ? -3.869 4.809 9.517 1.00 92.00 105 PHE A N 1
ATOM 875 C CA . PHE A 1 105 ? -3.034 4.895 10.712 1.00 92.00 105 PHE A CA 1
ATOM 876 C C . PHE A 1 105 ? -3.714 5.720 11.809 1.00 92.00 105 PHE A C 1
ATOM 878 O O . PHE A 1 105 ? -3.812 5.259 12.938 1.00 92.00 105 PHE A O 1
ATOM 885 N N . LEU A 1 106 ? -4.224 6.918 11.481 1.00 93.25 106 LEU A N 1
ATOM 886 C CA . LEU A 1 106 ? -4.923 7.748 12.472 1.00 93.25 106 LEU A CA 1
ATOM 887 C C . LEU A 1 106 ? -6.074 6.988 13.125 1.00 93.25 106 LEU A C 1
ATOM 889 O O . LEU A 1 106 ? -6.242 7.065 14.337 1.00 93.25 106 LEU A O 1
ATOM 893 N N . HIS A 1 107 ? -6.832 6.256 12.314 1.00 95.19 107 HIS A N 1
ATOM 894 C CA . HIS A 1 107 ? -7.908 5.394 12.761 1.00 95.19 107 HIS A CA 1
ATOM 895 C C . HIS A 1 107 ? -7.406 4.323 13.738 1.00 95.19 107 HIS A C 1
ATOM 897 O O . HIS A 1 107 ? -7.790 4.329 14.906 1.00 95.19 107 HIS A O 1
ATOM 903 N N . ASP A 1 108 ? -6.486 3.464 13.294 1.00 95.31 108 ASP A N 1
ATOM 904 C CA . ASP A 1 108 ? -6.020 2.308 14.064 1.00 95.31 108 ASP A CA 1
ATOM 905 C C . ASP A 1 108 ? -5.315 2.743 15.370 1.00 95.31 108 ASP A C 1
ATOM 907 O O . ASP A 1 108 ? -5.549 2.172 16.438 1.00 95.31 108 ASP A O 1
ATOM 911 N N . SER A 1 109 ? -4.518 3.816 15.327 1.00 95.06 109 SER A N 1
ATOM 912 C CA . SER A 1 109 ? -3.869 4.388 16.512 1.00 95.06 109 SER A CA 1
ATOM 913 C C . SER A 1 109 ? -4.833 5.086 17.468 1.00 95.06 109 SER A C 1
ATOM 915 O O . SER A 1 109 ? -4.625 5.025 18.683 1.00 95.06 109 SER A O 1
ATOM 917 N N . SER A 1 110 ? -5.885 5.736 16.958 1.00 96.62 110 SER A N 1
ATOM 918 C CA . SER A 1 110 ? -6.923 6.333 17.812 1.00 96.62 110 SER A CA 1
ATOM 919 C C . SER A 1 110 ? -7.749 5.251 18.499 1.00 96.62 110 SER A C 1
ATOM 921 O O . SER A 1 110 ? -8.021 5.370 19.691 1.00 96.62 110 SER A O 1
ATOM 923 N N . LEU A 1 111 ? -8.072 4.156 17.800 1.00 96.56 111 LEU A N 1
ATOM 924 C CA . LEU A 1 111 ? -8.714 2.992 18.409 1.00 96.56 111 LEU A CA 1
ATOM 925 C C . LEU A 1 111 ? -7.857 2.403 19.526 1.00 96.56 111 LEU A C 1
ATOM 927 O O . LEU A 1 111 ? -8.360 2.182 20.626 1.00 96.56 111 LEU A O 1
ATOM 931 N N . LYS A 1 112 ? -6.561 2.189 19.270 1.00 96.94 112 LYS A N 1
ATOM 932 C CA . LYS A 1 112 ? -5.622 1.681 20.279 1.00 96.94 112 LYS A CA 1
ATOM 933 C C . LYS A 1 112 ? -5.545 2.607 21.495 1.00 96.94 112 LYS A C 1
ATOM 935 O O . LYS A 1 112 ? -5.639 2.137 22.625 1.00 96.94 112 LYS A O 1
ATOM 940 N N . TYR A 1 113 ? -5.430 3.917 21.265 1.00 97.25 113 TYR A N 1
ATOM 941 C CA . TYR A 1 113 ? -5.429 4.920 22.330 1.00 97.25 113 TYR A CA 1
ATOM 942 C C . TYR A 1 113 ? -6.718 4.869 23.159 1.00 97.25 113 TYR A C 1
ATOM 944 O O . TYR A 1 113 ? -6.649 4.790 24.382 1.00 97.25 113 TYR A O 1
ATOM 952 N N . ASN A 1 114 ? -7.887 4.865 22.510 1.00 97.06 114 ASN A N 1
ATOM 953 C CA . ASN A 1 114 ? -9.178 4.835 23.196 1.00 97.06 114 ASN A CA 1
ATOM 954 C C . ASN A 1 114 ? -9.355 3.538 23.998 1.00 97.06 114 ASN A C 1
ATOM 956 O O . ASN A 1 114 ? -9.705 3.603 25.173 1.00 97.06 114 ASN A O 1
ATOM 960 N N . LYS A 1 115 ? -9.037 2.372 23.419 1.00 96.00 115 LYS A N 1
ATOM 961 C CA . LYS A 1 115 ? -9.099 1.080 24.124 1.00 96.00 115 LYS A CA 1
ATOM 962 C C . LYS A 1 115 ? -8.237 1.089 25.390 1.00 96.00 115 LYS A C 1
ATOM 964 O O . LYS A 1 115 ? -8.747 0.775 26.461 1.00 96.00 115 LYS A O 1
ATOM 969 N N . ASN A 1 116 ? -6.981 1.526 25.289 1.00 96.94 116 ASN A N 1
ATOM 970 C CA . ASN A 1 116 ? -6.065 1.563 26.433 1.00 96.94 116 ASN A CA 1
ATOM 971 C C . ASN A 1 116 ? -6.489 2.602 27.481 1.00 96.94 116 ASN A C 1
ATOM 973 O O . ASN A 1 116 ? -6.478 2.315 28.673 1.00 96.94 116 ASN A O 1
ATOM 977 N N . LYS A 1 117 ? -6.923 3.792 27.049 1.00 97.25 117 LYS A N 1
ATOM 978 C CA . LYS A 1 117 ? -7.388 4.860 27.945 1.00 97.25 117 LYS A CA 1
ATOM 979 C C . LYS A 1 117 ? -8.583 4.421 28.785 1.00 97.25 117 LYS A C 1
ATOM 981 O O . LYS A 1 117 ? -8.626 4.709 29.977 1.00 97.25 117 LYS A O 1
ATOM 986 N N . TYR A 1 118 ? -9.562 3.766 28.166 1.00 96.50 118 TYR A N 1
ATOM 987 C CA . TYR A 1 118 ? -10.759 3.315 28.872 1.00 96.50 118 TYR A CA 1
ATOM 988 C C . TYR A 1 118 ? -10.519 2.047 29.689 1.00 96.50 118 TYR A C 1
ATOM 990 O O . TYR A 1 118 ? -11.112 1.906 30.751 1.00 96.50 118 TYR A O 1
ATOM 998 N N . PHE A 1 119 ? -9.592 1.183 29.267 1.00 95.25 119 PHE A N 1
ATOM 999 C CA . PHE A 1 119 ? -9.101 0.093 30.109 1.00 95.25 119 PHE A CA 1
ATOM 1000 C C . PHE A 1 119 ? -8.466 0.626 31.403 1.00 95.25 119 PHE A C 1
ATOM 1002 O O . PHE A 1 119 ? -8.870 0.222 32.489 1.00 95.25 119 PHE A O 1
ATOM 1009 N N . TYR A 1 120 ? -7.564 1.608 31.297 1.00 96.62 120 TYR A N 1
ATOM 1010 C CA . TYR A 1 120 ? -6.976 2.293 32.452 1.00 96.62 120 TYR A CA 1
ATOM 1011 C C . TYR A 1 120 ? -8.046 2.943 33.344 1.00 96.62 120 TYR A C 1
ATOM 1013 O O . TYR A 1 120 ? -8.079 2.696 34.545 1.00 96.62 120 TYR A O 1
ATOM 1021 N N . LYS A 1 121 ? -8.975 3.720 32.767 1.00 96.19 121 LYS A N 1
ATOM 1022 C CA . LYS A 1 121 ? -10.069 4.342 33.534 1.00 96.19 121 LYS A CA 1
ATOM 1023 C C . LYS A 1 121 ? -10.937 3.320 34.275 1.00 96.19 121 LYS A C 1
ATOM 1025 O O . LYS A 1 121 ? -11.325 3.585 35.408 1.00 96.19 121 LYS A O 1
ATOM 1030 N N . ASN A 1 122 ? -11.239 2.179 33.652 1.00 93.88 122 ASN A N 1
ATOM 1031 C CA . ASN A 1 122 ? -12.004 1.111 34.292 1.00 93.88 122 ASN A CA 1
ATOM 1032 C C . ASN A 1 122 ? -11.241 0.519 35.479 1.00 93.88 122 ASN A C 1
ATOM 1034 O O . ASN A 1 122 ? -11.835 0.360 36.538 1.00 93.88 122 ASN A O 1
ATOM 1038 N N . LEU A 1 123 ? -9.936 0.258 35.343 1.00 94.12 123 LEU A N 1
ATOM 1039 C CA . LEU A 1 123 ? -9.112 -0.227 36.457 1.00 94.12 123 LEU A CA 1
ATOM 1040 C C . LEU A 1 123 ? -9.048 0.778 37.612 1.00 94.12 123 LEU A C 1
ATOM 1042 O O . LEU A 1 123 ? -9.217 0.390 38.763 1.00 94.12 123 LEU A O 1
ATOM 1046 N N . VAL A 1 124 ? -8.891 2.071 37.313 1.00 93.75 124 VAL A N 1
ATOM 1047 C CA . VAL A 1 124 ? -8.921 3.135 38.333 1.00 93.75 124 VAL A CA 1
ATOM 1048 C C . VAL A 1 124 ? -10.275 3.188 39.048 1.00 93.75 124 VAL A C 1
ATOM 1050 O O . VAL A 1 124 ? -10.321 3.385 40.258 1.00 93.75 124 VAL A O 1
ATOM 1053 N N . PHE A 1 125 ? -11.381 3.002 38.321 1.00 91.75 125 PHE A N 1
ATOM 1054 C CA . PHE A 1 125 ? -12.722 2.961 38.911 1.00 91.75 125 PHE A CA 1
ATOM 1055 C C . PHE A 1 125 ? -12.951 1.721 39.789 1.00 91.75 125 PHE A C 1
ATOM 1057 O O . PHE A 1 125 ? -13.564 1.828 40.853 1.00 91.75 125 PHE A O 1
ATOM 1064 N N . ILE A 1 126 ? -12.468 0.557 39.347 1.00 91.88 126 ILE A N 1
ATOM 1065 C CA . ILE A 1 126 ? -12.529 -0.699 40.104 1.00 91.88 126 ILE A CA 1
ATOM 1066 C C . ILE A 1 126 ? -11.721 -0.566 41.405 1.00 91.88 126 ILE A C 1
ATOM 1068 O O . ILE A 1 126 ? -12.195 -0.972 42.466 1.00 91.88 126 ILE A O 1
ATOM 1072 N N . GLY A 1 127 ? -10.534 0.047 41.344 1.00 90.69 127 GLY A N 1
ATOM 1073 C CA . GLY A 1 127 ? -9.613 0.101 42.476 1.00 90.69 127 GLY A CA 1
ATOM 1074 C C . GLY A 1 127 ? -9.218 -1.315 42.891 1.00 90.69 127 GLY A C 1
ATOM 1075 O O . GLY A 1 127 ? -8.863 -2.122 42.034 1.00 90.69 127 GLY A O 1
ATOM 1076 N N . ASN A 1 128 ? -9.340 -1.633 44.179 1.00 90.31 128 ASN A N 1
ATOM 1077 C CA . ASN A 1 128 ? -9.041 -2.969 44.702 1.00 90.31 128 ASN A CA 1
ATOM 1078 C C . ASN A 1 128 ? -10.282 -3.873 44.846 1.00 90.31 128 ASN A C 1
ATOM 1080 O O . ASN A 1 128 ? -10.147 -5.005 45.288 1.00 90.31 128 ASN A O 1
ATOM 1084 N N . ASP A 1 129 ? -11.481 -3.407 44.479 1.00 89.25 129 ASP A N 1
ATOM 1085 C CA . ASP A 1 129 ? -12.755 -4.096 44.740 1.00 89.25 129 ASP A CA 1
ATOM 1086 C C . ASP A 1 129 ? -13.075 -5.157 43.666 1.00 89.25 129 ASP A C 1
ATOM 1088 O O . ASP A 1 129 ? -13.445 -4.835 42.530 1.00 89.25 129 ASP A O 1
ATOM 1092 N N . LEU A 1 130 ? -12.970 -6.442 44.027 1.00 89.06 130 LEU A N 1
ATOM 1093 C CA . LEU A 1 130 ? -13.234 -7.558 43.109 1.00 89.06 130 LEU A CA 1
ATOM 1094 C C . LEU A 1 130 ? -14.715 -7.687 42.727 1.00 89.06 130 LEU A C 1
ATOM 1096 O O . LEU A 1 130 ? -15.025 -8.140 41.626 1.00 89.06 130 LEU A O 1
ATOM 1100 N N . ASN A 1 131 ? -15.644 -7.246 43.578 1.00 90.19 131 ASN A N 1
ATOM 1101 C CA . ASN A 1 131 ? -17.071 -7.288 43.254 1.00 90.19 131 ASN A CA 1
ATOM 1102 C C . ASN A 1 131 ? -17.405 -6.268 42.158 1.00 90.19 131 ASN A C 1
ATOM 1104 O O . ASN A 1 131 ? -18.148 -6.574 41.220 1.00 90.19 131 ASN A O 1
ATOM 1108 N N . LYS A 1 132 ? -16.787 -5.079 42.212 1.00 90.56 132 LYS A N 1
ATOM 1109 C CA . LYS A 1 132 ? -16.838 -4.121 41.096 1.00 90.56 132 LYS A CA 1
ATOM 1110 C C . LYS A 1 132 ? -16.188 -4.687 39.846 1.00 90.56 132 LYS A C 1
ATOM 1112 O O . LYS A 1 132 ? -16.735 -4.509 38.761 1.00 90.56 132 LYS A O 1
ATOM 1117 N N . GLN A 1 133 ? -15.052 -5.369 39.974 1.00 92.12 133 GLN A N 1
ATOM 1118 C CA . GLN A 1 133 ? -14.400 -5.996 38.827 1.00 92.12 133 GLN A CA 1
ATOM 1119 C C . GLN A 1 133 ? -15.338 -6.986 38.118 1.00 92.12 133 GLN A C 1
ATOM 1121 O O . GLN A 1 133 ? -15.530 -6.873 36.907 1.00 92.12 133 GLN A O 1
ATOM 1126 N N . ASP A 1 134 ? -15.966 -7.898 38.863 1.00 93.00 134 ASP A N 1
ATOM 1127 C CA . ASP A 1 134 ? -16.906 -8.888 38.324 1.00 93.00 134 ASP A CA 1
ATOM 1128 C C . ASP A 1 134 ? -18.103 -8.223 37.627 1.00 93.00 134 ASP A C 1
ATOM 1130 O O . ASP A 1 134 ? -18.497 -8.627 36.528 1.00 93.00 134 ASP A O 1
ATOM 1134 N N . LEU A 1 135 ? -18.666 -7.177 38.241 1.00 93.94 135 LEU A N 1
ATOM 1135 C CA . LEU A 1 135 ? -19.764 -6.396 37.671 1.00 93.94 135 LEU A CA 1
ATOM 1136 C C . LEU A 1 135 ? -19.361 -5.765 36.330 1.00 93.94 135 LEU A C 1
ATOM 1138 O O . LEU A 1 135 ? -20.046 -5.952 35.323 1.00 93.94 135 LEU A O 1
ATOM 1142 N N . ILE A 1 136 ? -18.228 -5.057 36.295 1.00 95.06 136 ILE A N 1
ATOM 1143 C CA . ILE A 1 136 ? -17.735 -4.378 35.089 1.00 95.06 136 ILE A CA 1
ATOM 1144 C C . ILE A 1 136 ? -17.408 -5.374 33.979 1.00 95.06 136 ILE A C 1
ATOM 1146 O O . ILE A 1 136 ? -17.734 -5.108 32.823 1.00 95.06 136 ILE A O 1
ATOM 1150 N N . LEU A 1 137 ? -16.821 -6.527 34.306 1.00 95.31 137 LEU A N 1
ATOM 1151 C CA . LEU A 1 137 ? -16.531 -7.576 33.327 1.00 95.31 137 LEU A CA 1
ATOM 1152 C C . LEU A 1 137 ? -17.807 -8.145 32.698 1.00 95.31 137 LEU A C 1
ATOM 1154 O O . LEU A 1 137 ? -17.849 -8.335 31.482 1.00 95.31 137 LEU A O 1
ATOM 1158 N N . LYS A 1 138 ? -18.863 -8.376 33.489 1.00 96.56 138 LYS A N 1
ATOM 1159 C CA . LYS A 1 138 ? -20.163 -8.833 32.969 1.00 96.56 138 LYS A CA 1
ATOM 1160 C C . LYS A 1 138 ? -20.785 -7.811 32.017 1.00 96.56 138 LYS A C 1
ATOM 1162 O O . LYS A 1 138 ? -21.268 -8.186 30.950 1.00 96.56 138 LYS A O 1
ATOM 1167 N N . ILE A 1 139 ? -20.738 -6.530 32.380 1.00 96.38 139 ILE A N 1
ATOM 1168 C CA . ILE A 1 139 ? -21.279 -5.442 31.555 1.00 96.38 139 ILE A CA 1
ATOM 1169 C C . ILE A 1 139 ? -20.472 -5.285 30.262 1.00 96.38 139 ILE A C 1
ATOM 1171 O O . ILE A 1 139 ? -21.057 -5.244 29.180 1.00 96.38 139 ILE A O 1
ATOM 1175 N N . ASP A 1 140 ? -19.137 -5.236 30.354 1.00 96.81 140 ASP A N 1
ATOM 1176 C CA . ASP A 1 140 ? -18.263 -5.128 29.180 1.00 96.81 140 ASP A CA 1
ATOM 1177 C C . ASP A 1 140 ? -18.478 -6.304 28.232 1.00 96.81 140 ASP A C 1
ATOM 1179 O O . ASP A 1 140 ? -18.554 -6.087 27.028 1.00 96.81 140 ASP A O 1
ATOM 1183 N N . LYS A 1 141 ? -18.665 -7.522 28.756 1.00 97.38 141 LYS A N 1
ATOM 1184 C CA . LYS A 1 141 ? -18.938 -8.713 27.946 1.00 97.38 141 LYS A CA 1
ATOM 1185 C C . LYS A 1 141 ? -20.219 -8.580 27.119 1.00 97.38 141 LYS A C 1
ATOM 1187 O O . LYS A 1 141 ? -20.153 -8.744 25.905 1.00 97.38 141 LYS A O 1
ATOM 1192 N N . ILE A 1 142 ? -21.356 -8.261 27.742 1.00 97.38 142 ILE A N 1
ATOM 1193 C CA . ILE A 1 142 ? -22.642 -8.179 27.023 1.00 97.38 142 ILE A CA 1
ATOM 1194 C C . ILE A 1 142 ? -22.618 -7.055 25.982 1.00 97.38 142 ILE A C 1
ATOM 1196 O O . ILE A 1 142 ? -23.064 -7.247 24.851 1.00 97.38 142 ILE A O 1
ATOM 1200 N N . ILE A 1 143 ? -22.064 -5.890 26.331 1.00 97.25 143 ILE A N 1
ATOM 1201 C CA . ILE A 1 143 ? -21.971 -4.766 25.390 1.00 97.25 143 ILE A CA 1
ATOM 1202 C C . ILE A 1 143 ? -20.997 -5.096 24.246 1.00 97.25 143 ILE A C 1
ATOM 1204 O O . ILE A 1 143 ? -21.278 -4.763 23.096 1.00 97.25 143 ILE A O 1
ATOM 1208 N N . ASN A 1 144 ? -19.884 -5.784 24.526 1.00 97.12 144 ASN A N 1
ATOM 1209 C CA . ASN A 1 144 ? -18.936 -6.240 23.508 1.00 97.12 144 ASN A CA 1
ATOM 1210 C C . ASN A 1 144 ? -19.567 -7.238 22.531 1.00 97.12 144 ASN A C 1
ATOM 1212 O O . ASN A 1 144 ? -19.334 -7.138 21.329 1.00 97.12 144 ASN A O 1
ATOM 1216 N N . GLU A 1 145 ? -20.337 -8.206 23.033 1.00 96.81 145 GLU A N 1
ATOM 1217 C CA . GLU A 1 145 ? -21.042 -9.192 22.206 1.00 96.81 145 GLU A CA 1
ATOM 1218 C C . GLU A 1 145 ? -22.033 -8.499 21.267 1.00 96.81 145 GLU A C 1
ATOM 1220 O O . GLU A 1 145 ? -21.968 -8.703 20.057 1.00 96.81 145 GLU A O 1
ATOM 1225 N N . TYR A 1 146 ? -22.863 -7.594 21.792 1.00 97.00 146 TYR A N 1
ATOM 1226 C CA . TYR A 1 146 ? -23.776 -6.782 20.985 1.00 97.00 146 TYR A CA 1
ATOM 1227 C C . TYR A 1 146 ? -23.058 -5.962 19.911 1.00 97.00 146 TYR A C 1
ATOM 1229 O O . TYR A 1 146 ? -23.421 -6.004 18.734 1.00 97.00 146 TYR A O 1
ATOM 1237 N N . PHE A 1 147 ? -22.007 -5.243 20.309 1.00 96.56 147 PHE A N 1
ATOM 1238 C CA . PHE A 1 147 ? -21.219 -4.399 19.420 1.00 96.56 147 PHE A CA 1
ATOM 1239 C C . PHE A 1 147 ? -20.574 -5.209 18.283 1.00 96.56 147 PHE A C 1
ATOM 1241 O O . PHE A 1 147 ? -20.718 -4.848 17.114 1.00 96.56 147 PHE A O 1
ATOM 1248 N N . ASN A 1 148 ? -19.888 -6.310 18.607 1.00 95.38 148 ASN A N 1
ATOM 1249 C CA . ASN A 1 148 ? -19.173 -7.108 17.610 1.00 95.38 148 ASN A CA 1
ATOM 1250 C C . ASN A 1 148 ? -20.129 -7.879 16.696 1.00 95.38 148 ASN A C 1
ATOM 1252 O O . ASN A 1 148 ? -19.905 -7.894 15.489 1.00 95.38 148 ASN A O 1
ATOM 1256 N N . ASN A 1 149 ? -21.199 -8.474 17.237 1.00 94.38 149 ASN A N 1
ATOM 1257 C CA . ASN A 1 149 ? -22.177 -9.211 16.432 1.00 94.38 149 ASN A CA 1
ATOM 1258 C C . ASN A 1 149 ? -22.872 -8.281 15.432 1.00 94.38 149 ASN A C 1
ATOM 1260 O O . ASN A 1 149 ? -22.961 -8.606 14.248 1.00 94.38 149 ASN A O 1
ATOM 1264 N N . SER A 1 150 ? -23.275 -7.088 15.885 1.00 94.56 150 SER A N 1
ATOM 1265 C CA . SER A 1 150 ? -23.893 -6.073 15.026 1.00 94.56 150 SER A CA 1
ATOM 1266 C C . SER A 1 150 ? -22.979 -5.680 13.861 1.00 94.56 150 SER A C 1
ATOM 1268 O O . SER A 1 150 ? -23.421 -5.628 12.711 1.00 94.56 150 SER A O 1
ATOM 1270 N N . ILE A 1 151 ? -21.696 -5.414 14.137 1.00 94.38 151 ILE A N 1
ATOM 1271 C CA . ILE A 1 151 ? -20.718 -5.039 13.104 1.00 94.38 151 ILE A CA 1
ATOM 1272 C C . ILE A 1 151 ? -20.450 -6.204 12.151 1.00 94.38 151 ILE A C 1
ATOM 1274 O O . ILE A 1 151 ? -20.511 -6.009 10.939 1.00 94.38 151 ILE A O 1
ATOM 1278 N N . HIS A 1 152 ? -20.220 -7.409 12.675 1.00 94.00 152 HIS A N 1
ATOM 1279 C CA . HIS A 1 152 ? -19.907 -8.590 11.871 1.00 94.00 152 HIS A CA 1
ATOM 1280 C C . HIS A 1 152 ? -21.012 -8.905 10.855 1.00 94.00 152 HIS A C 1
ATOM 1282 O O . HIS A 1 152 ? -20.738 -9.041 9.663 1.00 94.00 152 HIS A O 1
ATOM 1288 N N . ILE A 1 153 ? -22.275 -8.951 11.304 1.00 91.81 153 ILE A N 1
ATOM 1289 C CA . ILE A 1 153 ? -23.438 -9.169 10.425 1.00 91.81 153 ILE A CA 1
ATOM 1290 C C . ILE A 1 153 ? -23.447 -8.132 9.298 1.00 91.81 153 ILE A C 1
ATOM 1292 O O . ILE A 1 153 ? -23.696 -8.449 8.131 1.00 91.81 153 ILE A O 1
ATOM 1296 N N . LYS A 1 154 ? -23.149 -6.873 9.634 1.00 93.12 154 LYS A N 1
ATOM 1297 C CA . LYS A 1 154 ? -23.165 -5.792 8.658 1.00 93.12 154 LYS A CA 1
ATOM 1298 C C . LYS A 1 154 ? -22.030 -5.900 7.638 1.00 93.12 154 LYS A C 1
ATOM 1300 O O . LYS A 1 154 ? -22.274 -5.674 6.451 1.00 93.12 154 LYS A O 1
ATOM 1305 N N . GLU A 1 155 ? -20.821 -6.239 8.073 1.00 92.62 155 GLU A N 1
ATOM 1306 C CA . GLU A 1 155 ? -19.659 -6.433 7.199 1.00 92.62 155 GLU A CA 1
ATOM 1307 C C . GLU A 1 155 ? -19.889 -7.576 6.198 1.00 92.62 155 GLU A C 1
ATOM 1309 O O . GLU A 1 155 ? -19.667 -7.393 4.997 1.00 92.62 155 GLU A O 1
ATOM 1314 N N . GLU A 1 156 ? -20.444 -8.702 6.652 1.00 93.19 156 GLU A N 1
ATOM 1315 C CA . GLU A 1 156 ? -20.770 -9.854 5.803 1.00 93.19 156 GLU A CA 1
ATOM 1316 C C . GLU A 1 156 ? -21.787 -9.495 4.702 1.00 93.19 156 GLU A C 1
ATOM 1318 O O . GLU A 1 156 ? -21.631 -9.854 3.526 1.00 93.19 156 GLU A O 1
ATOM 1323 N N . TRP A 1 157 ? -22.827 -8.727 5.050 1.00 93.19 157 TRP A N 1
ATOM 1324 C CA . TRP A 1 157 ? -23.831 -8.269 4.085 1.00 93.19 157 TRP A CA 1
ATOM 1325 C C . TRP A 1 157 ? -23.236 -7.324 3.039 1.00 93.19 157 TRP A C 1
ATOM 1327 O O . TRP A 1 157 ? -23.597 -7.399 1.860 1.00 93.19 157 TRP A O 1
ATOM 1337 N N . ILE A 1 158 ? -22.326 -6.440 3.458 1.00 93.69 158 ILE A N 1
ATOM 1338 C CA . ILE A 1 158 ? -21.616 -5.511 2.574 1.00 93.69 158 ILE A CA 1
ATOM 1339 C C . ILE A 1 158 ? -20.758 -6.280 1.567 1.00 93.69 158 ILE A C 1
ATOM 1341 O O . ILE A 1 158 ? -20.852 -6.021 0.363 1.00 93.69 158 ILE A O 1
ATOM 1345 N N . GLU A 1 159 ? -19.946 -7.227 2.037 1.00 93.12 159 GLU A N 1
ATOM 1346 C CA . GLU A 1 159 ? -19.069 -8.032 1.184 1.00 93.12 159 GLU A CA 1
ATOM 1347 C C . GLU A 1 159 ? -19.875 -8.848 0.168 1.00 93.12 159 GLU A C 1
ATOM 1349 O O . GLU A 1 159 ? -19.597 -8.822 -1.038 1.00 93.12 159 GLU A O 1
ATOM 1354 N N . THR A 1 160 ? -20.940 -9.499 0.639 1.00 93.81 160 THR A N 1
ATOM 1355 C CA . THR A 1 160 ? -21.844 -10.285 -0.203 1.00 93.81 160 THR A CA 1
ATOM 1356 C C . THR A 1 160 ? -22.496 -9.426 -1.289 1.00 93.81 160 THR A C 1
ATOM 1358 O O . THR A 1 160 ? -22.529 -9.824 -2.458 1.00 93.81 160 THR A O 1
ATOM 1361 N N . TYR A 1 161 ? -23.006 -8.239 -0.937 1.00 94.88 161 TYR A N 1
ATOM 1362 C CA . TYR A 1 161 ? -23.638 -7.330 -1.895 1.00 94.88 161 TYR A CA 1
ATOM 1363 C C . TYR A 1 161 ? -22.639 -6.808 -2.933 1.00 94.88 161 TYR A C 1
ATOM 1365 O O . TYR A 1 161 ? -22.891 -6.919 -4.134 1.00 94.88 161 TYR A O 1
ATOM 1373 N N . LEU A 1 162 ? -21.489 -6.283 -2.492 1.00 93.75 162 LEU A N 1
ATOM 1374 C CA . LEU A 1 162 ? -20.483 -5.702 -3.387 1.00 93.75 162 LEU A CA 1
ATOM 1375 C C . LEU A 1 162 ? -19.923 -6.727 -4.378 1.00 93.75 162 LEU A C 1
ATOM 1377 O O . LEU A 1 162 ? -19.681 -6.392 -5.541 1.00 93.75 162 LEU A O 1
ATOM 1381 N N . THR A 1 163 ? -19.759 -7.976 -3.943 1.00 93.06 163 THR A N 1
ATOM 1382 C CA . THR A 1 163 ? -19.300 -9.071 -4.805 1.00 93.06 163 THR A CA 1
ATOM 1383 C C . THR A 1 163 ? -20.341 -9.378 -5.882 1.00 93.06 163 THR A C 1
ATOM 1385 O O . THR A 1 163 ? -20.035 -9.306 -7.076 1.00 93.06 163 THR A O 1
ATOM 1388 N N . LYS A 1 164 ? -21.602 -9.603 -5.483 1.00 94.44 164 LYS A N 1
ATOM 1389 C CA . LYS A 1 164 ? -22.713 -9.901 -6.405 1.00 94.44 164 LYS A CA 1
ATOM 1390 C C . LYS A 1 164 ? -22.958 -8.771 -7.409 1.00 94.44 164 LYS A C 1
ATOM 1392 O O . LYS A 1 164 ? -23.040 -9.027 -8.612 1.00 94.44 164 LYS A O 1
ATOM 1397 N N . ILE A 1 165 ? -23.011 -7.518 -6.950 1.00 93.94 165 ILE A N 1
ATOM 1398 C CA . ILE A 1 165 ? -23.301 -6.369 -7.821 1.00 93.94 165 ILE A CA 1
ATOM 1399 C C . ILE A 1 165 ? -22.144 -6.074 -8.789 1.00 93.94 165 ILE A C 1
ATOM 1401 O O . ILE A 1 165 ? -22.364 -5.682 -9.937 1.00 93.94 165 ILE A O 1
ATOM 1405 N N . SER A 1 166 ? -20.894 -6.314 -8.373 1.00 91.75 166 SER A N 1
ATOM 1406 C CA . SER A 1 166 ? -19.717 -6.170 -9.237 1.00 91.75 166 SER A CA 1
ATOM 1407 C C . SER A 1 166 ? -19.744 -7.155 -10.404 1.00 91.75 166 SER A C 1
ATOM 1409 O O . SER A 1 166 ? -19.503 -6.761 -11.552 1.00 91.75 166 SER A O 1
ATOM 1411 N N . GLU A 1 167 ? -20.062 -8.423 -10.127 1.00 91.56 167 GLU A N 1
ATOM 1412 C CA . GLU A 1 167 ? -20.214 -9.458 -11.151 1.00 91.56 167 GLU A CA 1
ATOM 1413 C C . GLU A 1 167 ? -21.391 -9.170 -12.079 1.00 91.56 167 GLU A C 1
ATOM 1415 O O . GLU A 1 167 ? -21.257 -9.297 -13.299 1.00 91.56 167 GLU A O 1
ATOM 1420 N N . PHE A 1 168 ? -22.517 -8.730 -11.515 1.00 92.75 168 PHE A N 1
ATOM 1421 C CA . PHE A 1 168 ? -23.690 -8.311 -12.271 1.00 92.75 168 PHE A CA 1
ATOM 1422 C C . PHE A 1 168 ? -23.349 -7.189 -13.262 1.00 92.75 168 PHE A C 1
ATOM 1424 O O . PHE A 1 168 ? -23.550 -7.352 -14.466 1.00 92.75 168 PHE A O 1
ATOM 1431 N N . HIS A 1 169 ? -22.735 -6.090 -12.806 1.00 90.19 169 HIS A N 1
ATOM 1432 C CA . HIS A 1 169 ? -22.326 -5.000 -13.698 1.00 90.19 169 HIS A CA 1
ATOM 1433 C C . HIS A 1 169 ? -21.341 -5.456 -14.772 1.00 90.19 169 HIS A C 1
ATOM 1435 O O . HIS A 1 169 ? -21.442 -5.021 -15.917 1.00 90.19 169 HIS A O 1
ATOM 1441 N N . LYS A 1 170 ? -20.387 -6.329 -14.429 1.00 87.75 170 LYS A N 1
ATOM 1442 C CA . LYS A 1 170 ? -19.426 -6.861 -15.401 1.00 87.75 170 LYS A CA 1
ATOM 1443 C C . LYS A 1 170 ? -20.135 -7.632 -16.520 1.00 87.75 170 LYS A C 1
ATOM 1445 O O . LYS A 1 170 ? -19.798 -7.437 -17.686 1.00 87.75 170 LYS A O 1
ATOM 1450 N N . LYS A 1 171 ? -21.121 -8.471 -16.173 1.00 88.25 171 LYS A N 1
ATOM 1451 C CA . LYS A 1 171 ? -21.933 -9.236 -17.133 1.00 88.25 171 LYS A CA 1
ATOM 1452 C C . LYS A 1 171 ? -22.762 -8.306 -18.024 1.00 88.25 171 LYS A C 1
ATOM 1454 O O . LYS A 1 171 ? -22.671 -8.411 -19.244 1.00 88.25 171 LYS A O 1
ATOM 1459 N N . GLU A 1 172 ? -23.491 -7.355 -17.447 1.00 87.25 172 GLU A N 1
ATOM 1460 C CA . GLU A 1 172 ? -24.375 -6.455 -18.205 1.00 87.25 172 GLU A CA 1
ATOM 1461 C C . GLU A 1 172 ? -23.617 -5.505 -19.141 1.00 87.25 172 GLU A C 1
ATOM 1463 O O . GLU A 1 172 ? -23.997 -5.345 -20.299 1.00 87.25 172 GLU A O 1
ATOM 1468 N N . ILE A 1 173 ? -22.480 -4.951 -18.704 1.00 84.75 173 ILE A N 1
ATOM 1469 C CA . ILE A 1 173 ? -21.631 -4.117 -19.570 1.00 84.75 173 ILE A CA 1
ATOM 1470 C C . ILE A 1 173 ? -21.161 -4.907 -20.799 1.00 84.75 173 ILE A C 1
ATOM 1472 O O . ILE A 1 173 ? -21.152 -4.367 -21.904 1.00 84.75 173 ILE A O 1
ATOM 1476 N N . SER A 1 174 ? -20.790 -6.180 -20.615 1.00 81.88 174 SER A N 1
ATOM 1477 C CA . SER A 1 174 ? -20.320 -7.020 -21.720 1.00 81.88 174 SER A CA 1
ATOM 1478 C C . SER A 1 174 ? -21.416 -7.372 -22.729 1.00 81.88 174 SER A C 1
ATOM 1480 O O . SER A 1 174 ? -21.111 -7.477 -23.909 1.00 81.88 174 SER A O 1
ATOM 1482 N N . LYS A 1 175 ? -22.677 -7.497 -22.290 1.00 83.56 175 LYS A N 1
ATOM 1483 C CA . LYS A 1 175 ? -23.827 -7.749 -23.176 1.00 83.56 175 LYS A CA 1
ATOM 1484 C C . LYS A 1 175 ? -24.200 -6.534 -24.025 1.00 83.56 175 LYS A C 1
ATOM 1486 O O . LYS A 1 175 ? -24.695 -6.690 -25.126 1.00 83.56 175 LYS A O 1
ATOM 1491 N N . ILE A 1 176 ? -24.037 -5.326 -23.484 1.00 77.25 176 ILE A N 1
ATOM 1492 C CA . ILE A 1 176 ? -24.508 -4.095 -24.138 1.00 77.25 176 ILE A CA 1
ATOM 1493 C C . ILE A 1 176 ? -23.537 -3.609 -25.216 1.00 77.25 176 ILE A C 1
ATOM 1495 O O . ILE A 1 176 ? -23.962 -2.968 -26.174 1.00 77.25 176 ILE A O 1
ATOM 1499 N N . LEU A 1 177 ? -22.235 -3.829 -25.028 1.00 74.38 177 LEU A N 1
ATOM 1500 C CA . LEU A 1 177 ? -21.220 -3.207 -25.875 1.00 74.38 177 LEU A CA 1
ATOM 1501 C C . LEU A 1 177 ? -20.762 -4.077 -27.051 1.00 74.38 177 LEU A C 1
ATOM 1503 O O . LEU A 1 177 ? -20.111 -3.516 -27.926 1.00 74.38 177 LEU A O 1
ATOM 1507 N N . ASP A 1 178 ? -21.085 -5.382 -27.090 1.00 65.69 178 ASP A N 1
ATOM 1508 C CA . ASP A 1 178 ? -20.630 -6.346 -28.122 1.00 65.69 178 ASP A CA 1
ATOM 1509 C C . ASP A 1 178 ? -19.147 -6.167 -28.516 1.00 65.69 178 ASP A C 1
ATOM 1511 O O . ASP A 1 178 ? -18.734 -6.354 -29.661 1.00 65.69 178 ASP A O 1
ATOM 1515 N N . ASP A 1 179 ? -18.337 -5.738 -27.549 1.00 62.72 179 ASP A N 1
ATOM 1516 C CA . ASP A 1 179 ? -16.957 -5.298 -27.727 1.00 62.72 179 ASP A CA 1
ATOM 1517 C C . ASP A 1 179 ? -16.027 -6.287 -27.018 1.00 62.72 179 ASP A C 1
ATOM 1519 O O . ASP A 1 179 ? -16.454 -7.057 -26.148 1.00 62.72 179 ASP A O 1
ATOM 1523 N N . ASP A 1 180 ? -14.741 -6.269 -27.372 1.00 62.78 180 ASP A N 1
ATOM 1524 C CA . ASP A 1 180 ? -13.738 -7.113 -26.719 1.00 62.78 180 ASP A CA 1
ATOM 1525 C C . ASP A 1 180 ? -13.821 -6.907 -25.195 1.00 62.78 180 ASP A C 1
ATOM 1527 O O . ASP A 1 180 ? -13.630 -5.789 -24.705 1.00 62.78 180 ASP A O 1
ATOM 1531 N N . LYS A 1 181 ? -14.110 -7.982 -24.439 1.00 59.75 181 LYS A N 1
ATOM 1532 C CA . LYS A 1 181 ? -14.309 -7.973 -22.971 1.00 59.75 181 LYS A CA 1
ATOM 1533 C C . LYS A 1 181 ? -13.158 -7.289 -22.223 1.00 59.75 181 LYS A C 1
ATOM 1535 O O . LYS A 1 181 ? -13.324 -6.861 -21.078 1.00 59.75 181 LYS A O 1
ATOM 1540 N N . ASP A 1 182 ? -12.010 -7.165 -22.881 1.00 61.78 182 ASP A N 1
ATOM 1541 C CA . ASP A 1 182 ? -10.783 -6.606 -22.351 1.00 61.78 182 ASP A CA 1
ATOM 1542 C C . ASP A 1 182 ? -10.493 -5.157 -22.766 1.00 61.78 182 ASP A C 1
ATOM 1544 O O . ASP A 1 182 ? -9.471 -4.602 -22.344 1.00 61.78 182 ASP A O 1
ATOM 1548 N N . SER A 1 183 ? -11.394 -4.484 -23.488 1.00 77.31 183 SER A N 1
ATOM 1549 C CA . SER A 1 183 ? -11.205 -3.082 -23.865 1.00 77.31 183 SER A CA 1
ATOM 1550 C C . SER A 1 183 ? -11.061 -2.178 -22.626 1.00 77.31 183 SER A C 1
ATOM 1552 O O . SER A 1 183 ? -11.744 -2.323 -21.606 1.00 77.31 183 SER A O 1
ATOM 1554 N N . ILE A 1 184 ? -10.145 -1.197 -22.675 1.00 81.50 184 ILE A N 1
ATOM 1555 C CA . ILE A 1 184 ? -9.907 -0.258 -21.548 1.00 81.50 184 ILE A CA 1
ATOM 1556 C C . ILE A 1 184 ? -11.187 0.521 -21.248 1.00 81.50 184 ILE A C 1
ATOM 1558 O O . ILE A 1 184 ? -11.390 0.979 -20.120 1.00 81.50 184 ILE A O 1
ATOM 1562 N N . PHE A 1 185 ? -12.042 0.680 -22.257 1.00 79.00 185 PHE A N 1
ATOM 1563 C CA . PHE A 1 185 ? -13.316 1.348 -22.125 1.00 79.00 185 PHE A CA 1
ATOM 1564 C C . PHE A 1 185 ? -14.272 0.555 -21.223 1.00 79.00 185 PHE A C 1
ATOM 1566 O O . PHE A 1 185 ? -14.694 1.102 -20.201 1.00 79.00 185 PHE A O 1
ATOM 1573 N N . ILE A 1 186 ? -14.503 -0.735 -21.509 1.00 80.69 186 ILE A N 1
ATOM 1574 C CA . ILE A 1 186 ? -15.309 -1.634 -20.661 1.00 80.69 186 ILE A CA 1
ATOM 1575 C C . ILE A 1 186 ? -14.775 -1.648 -19.228 1.00 80.69 186 ILE A C 1
ATOM 1577 O O . ILE A 1 186 ? -15.524 -1.436 -18.272 1.00 80.69 186 ILE A O 1
ATOM 1581 N N . GLN A 1 187 ? -13.457 -1.801 -19.069 1.00 84.06 187 GLN A N 1
ATOM 1582 C CA . GLN A 1 187 ? -12.831 -1.801 -17.746 1.00 84.06 187 GLN A CA 1
ATOM 1583 C C . GLN A 1 187 ? -13.074 -0.480 -16.996 1.00 84.06 187 GLN A C 1
ATOM 1585 O O . GLN A 1 187 ? -13.289 -0.470 -15.781 1.00 84.06 187 GLN A O 1
ATOM 1590 N N . SER A 1 188 ? -13.017 0.658 -17.698 1.00 86.44 188 SER A N 1
ATOM 1591 C CA . SER A 1 188 ? -13.194 1.983 -17.089 1.00 86.44 188 SER A CA 1
ATOM 1592 C C . SER A 1 188 ? -14.642 2.217 -16.676 1.00 86.44 188 SER A C 1
ATOM 1594 O O . SER A 1 188 ? -14.881 2.807 -15.621 1.00 86.44 188 SER A O 1
ATOM 1596 N N . LEU A 1 189 ? -15.590 1.727 -17.475 1.00 86.75 189 LEU A N 1
ATOM 1597 C CA . LEU A 1 189 ? -17.012 1.786 -17.175 1.00 86.75 189 LEU A CA 1
ATOM 1598 C C . LEU A 1 189 ? -17.367 0.908 -15.969 1.00 86.75 189 LEU A C 1
ATOM 1600 O O . LEU A 1 189 ? -18.001 1.405 -15.043 1.00 86.75 189 LEU A O 1
ATOM 1604 N N . HIS A 1 190 ? -16.877 -0.335 -15.925 1.00 88.38 190 HIS A N 1
ATOM 1605 C CA . HIS A 1 190 ? -17.053 -1.233 -14.775 1.00 88.38 190 HIS A CA 1
ATOM 1606 C C . HIS A 1 190 ? -16.470 -0.636 -13.492 1.00 88.38 190 HIS A C 1
ATOM 1608 O O . HIS A 1 190 ? -17.122 -0.615 -12.451 1.00 88.38 190 HIS A O 1
ATOM 1614 N N . THR A 1 191 ? -15.271 -0.050 -13.580 1.00 89.81 191 THR A N 1
ATOM 1615 C CA . THR A 1 191 ? -14.658 0.646 -12.438 1.00 89.81 191 THR A CA 1
ATOM 1616 C C . THR A 1 191 ? -15.542 1.801 -11.958 1.00 89.81 191 THR A C 1
ATOM 1618 O O . THR A 1 191 ? -15.692 2.007 -10.757 1.00 89.81 191 THR A O 1
ATOM 1621 N N . TYR A 1 192 ? -16.130 2.569 -12.879 1.00 91.44 192 TYR A N 1
ATOM 1622 C CA . TYR A 1 192 ? -17.017 3.678 -12.539 1.00 91.44 192 TYR A CA 1
ATOM 1623 C C . TYR A 1 192 ? -18.314 3.208 -11.866 1.00 91.44 192 TYR A C 1
ATOM 1625 O O . TYR A 1 192 ? -18.671 3.765 -10.827 1.00 91.44 192 TYR A O 1
ATOM 1633 N N . THR A 1 193 ? -18.995 2.196 -12.414 1.00 89.50 193 THR A N 1
ATOM 1634 C CA . THR A 1 193 ? -20.248 1.676 -11.843 1.00 89.50 193 THR A CA 1
ATOM 1635 C C . THR A 1 193 ? -20.006 1.048 -10.476 1.00 89.50 193 THR A C 1
ATOM 1637 O O . THR A 1 193 ? -20.684 1.413 -9.522 1.00 89.50 193 THR A O 1
ATOM 1640 N N . TYR A 1 194 ? -18.961 0.227 -10.331 1.00 91.25 194 TYR A N 1
ATOM 1641 C CA . TYR A 1 194 ? -18.576 -0.351 -9.042 1.00 91.25 194 TYR A CA 1
ATOM 1642 C C . TYR A 1 194 ? -18.307 0.727 -7.983 1.00 91.25 194 TYR A C 1
ATOM 1644 O O . TYR A 1 194 ? -18.803 0.650 -6.863 1.00 91.25 194 TYR A O 1
ATOM 1652 N N . LYS A 1 195 ? -17.569 1.789 -8.341 1.00 91.94 195 LYS A N 1
ATOM 1653 C CA . LYS A 1 195 ? -17.303 2.907 -7.421 1.00 91.94 195 LYS A CA 1
ATOM 1654 C C . LYS A 1 195 ? -18.542 3.715 -7.054 1.00 91.94 195 LYS A C 1
ATOM 1656 O O . LYS A 1 195 ? -18.528 4.382 -6.023 1.00 91.94 195 LYS A O 1
ATOM 1661 N N . ARG A 1 196 ? -19.593 3.684 -7.874 1.00 92.12 196 ARG A N 1
ATOM 1662 C CA . ARG A 1 196 ? -20.884 4.288 -7.536 1.00 92.12 196 ARG A CA 1
ATOM 1663 C C . ARG A 1 196 ? -21.608 3.457 -6.478 1.00 92.12 196 ARG A C 1
ATOM 1665 O O . ARG A 1 196 ? -22.080 4.034 -5.507 1.00 92.12 196 ARG A O 1
ATOM 1672 N N . GLU A 1 197 ? -21.638 2.136 -6.638 1.00 92.25 197 GLU A N 1
ATOM 1673 C CA . GLU A 1 197 ? -22.262 1.228 -5.665 1.00 92.25 197 GLU A CA 1
ATOM 1674 C C . GLU A 1 197 ? -21.514 1.228 -4.322 1.00 92.25 197 GLU A C 1
ATOM 1676 O O . GLU A 1 197 ? -22.139 1.325 -3.270 1.00 92.25 197 GLU A O 1
ATOM 1681 N N . GLU A 1 198 ? -20.176 1.256 -4.345 1.00 91.81 198 GLU A N 1
ATOM 1682 C CA . GLU A 1 198 ? -19.330 1.373 -3.143 1.00 91.81 198 GLU A CA 1
ATOM 1683 C C . GLU A 1 198 ? -19.690 2.610 -2.293 1.00 91.81 198 GLU A C 1
ATOM 1685 O O . GLU A 1 198 ? -19.712 2.543 -1.068 1.00 91.81 198 GLU A O 1
ATOM 1690 N N . ILE A 1 199 ? -20.035 3.736 -2.930 1.00 94.31 199 ILE A N 1
ATOM 1691 C CA . ILE A 1 199 ? -20.451 4.960 -2.226 1.00 94.31 199 ILE A CA 1
ATOM 1692 C C . ILE A 1 199 ? -21.788 4.775 -1.508 1.00 94.31 199 ILE A C 1
ATOM 1694 O O . ILE A 1 199 ? -21.896 5.187 -0.356 1.00 94.31 199 ILE A O 1
ATOM 1698 N N . ARG A 1 200 ? -22.781 4.152 -2.156 1.00 92.94 200 ARG A N 1
ATOM 1699 C CA . ARG A 1 200 ? -24.094 3.896 -1.538 1.00 92.94 200 ARG A CA 1
ATOM 1700 C C . ARG A 1 200 ? -23.945 2.982 -0.325 1.00 92.94 200 ARG A C 1
ATOM 1702 O O . ARG A 1 200 ? -24.530 3.227 0.724 1.00 92.94 200 ARG A O 1
ATOM 1709 N N . VAL A 1 201 ? -23.098 1.961 -0.453 1.00 92.56 201 VAL A N 1
ATOM 1710 C CA . VAL A 1 201 ? -22.767 1.044 0.640 1.00 92.56 201 VAL A CA 1
ATOM 1711 C C . VAL A 1 201 ? -22.107 1.777 1.810 1.00 92.56 201 VAL A C 1
ATOM 1713 O O . VAL A 1 201 ? -22.530 1.579 2.945 1.00 92.56 201 VAL A O 1
ATOM 1716 N N . TYR A 1 202 ? -21.134 2.660 1.558 1.00 92.06 202 TYR A N 1
ATOM 1717 C CA . TYR A 1 202 ? -20.523 3.479 2.615 1.00 92.06 202 TYR A CA 1
ATOM 1718 C C . TYR A 1 202 ? -21.519 4.426 3.293 1.00 92.06 202 TYR A C 1
ATOM 1720 O O . TYR A 1 202 ? -21.425 4.646 4.496 1.00 92.06 202 TYR A O 1
ATOM 1728 N N . GLU A 1 203 ? -22.480 4.981 2.554 1.00 94.31 203 GLU A N 1
ATOM 1729 C CA . GLU A 1 203 ? -23.550 5.809 3.128 1.00 94.31 203 GLU A CA 1
ATOM 1730 C C . GLU A 1 203 ? -24.448 4.991 4.063 1.00 94.31 203 GLU A C 1
ATOM 1732 O O . GLU A 1 203 ? -24.695 5.409 5.193 1.00 94.31 203 GLU A O 1
ATOM 1737 N N . GLY A 1 204 ? -24.868 3.801 3.628 1.00 93.50 204 GLY A N 1
ATOM 1738 C CA . GLY A 1 204 ? -25.663 2.892 4.451 1.00 93.50 204 GLY A CA 1
ATOM 1739 C C . GLY A 1 204 ? -24.914 2.373 5.681 1.00 93.50 204 GLY A C 1
ATOM 1740 O O . GLY A 1 204 ? -25.480 2.303 6.770 1.00 93.50 204 GLY A O 1
ATOM 1741 N N . TYR A 1 205 ? -23.622 2.062 5.540 1.00 95.31 205 TYR A N 1
ATOM 1742 C CA . TYR A 1 205 ? -22.789 1.642 6.667 1.00 95.31 205 TYR A CA 1
ATOM 1743 C C . TYR A 1 205 ? -22.586 2.767 7.684 1.00 95.31 205 TYR A C 1
ATOM 1745 O O . TYR A 1 205 ? -22.675 2.538 8.886 1.00 95.31 205 TYR A O 1
ATOM 1753 N N . LEU A 1 206 ? -22.394 4.003 7.216 1.00 95.94 206 LEU A N 1
ATOM 1754 C CA . LEU A 1 206 ? -22.297 5.164 8.093 1.00 95.94 206 LEU A CA 1
ATOM 1755 C C . LEU A 1 206 ? -23.587 5.380 8.896 1.00 95.94 206 LEU A C 1
ATOM 1757 O O . LEU A 1 206 ? -23.506 5.616 10.099 1.00 95.94 206 LEU A O 1
ATOM 1761 N N . ALA A 1 207 ? -24.754 5.264 8.254 1.00 95.44 207 ALA A N 1
ATOM 1762 C CA . ALA A 1 207 ? -26.047 5.357 8.933 1.00 95.44 207 ALA A CA 1
ATOM 1763 C C . ALA A 1 207 ? -26.212 4.255 9.991 1.00 95.44 207 ALA A C 1
ATOM 1765 O O . ALA A 1 207 ? -26.628 4.533 11.112 1.00 95.44 207 ALA A O 1
ATOM 1766 N N . PHE A 1 208 ? -25.808 3.024 9.665 1.00 97.00 208 PHE A N 1
ATOM 1767 C CA . PHE A 1 208 ? -25.774 1.913 10.615 1.00 97.00 208 PHE A CA 1
ATOM 1768 C C . PHE A 1 208 ? -24.869 2.202 11.825 1.00 97.00 208 PHE A C 1
ATOM 1770 O O . PHE A 1 208 ? -25.309 2.048 12.960 1.00 97.00 208 PHE A O 1
ATOM 1777 N N . LEU A 1 209 ? -23.634 2.671 11.609 1.00 97.19 209 LEU A N 1
ATOM 1778 C CA . LEU A 1 209 ? -22.712 2.997 12.704 1.00 97.19 209 LEU A CA 1
ATOM 1779 C C . LEU A 1 209 ? -23.253 4.118 13.602 1.00 97.19 209 LEU A C 1
ATOM 1781 O O . LEU A 1 209 ? -23.042 4.086 14.812 1.00 97.19 209 LEU A O 1
ATOM 1785 N N . GLN A 1 210 ? -23.943 5.104 13.022 1.00 96.88 210 GLN A N 1
ATOM 1786 C CA . GLN A 1 210 ? -24.607 6.169 13.778 1.00 96.88 210 GLN A CA 1
ATOM 1787 C C . GLN A 1 210 ? -25.770 5.623 14.611 1.00 96.88 210 GLN A C 1
ATOM 1789 O O . GLN A 1 210 ? -25.829 5.901 15.803 1.00 96.88 210 GLN A O 1
ATOM 1794 N N . ALA A 1 211 ? -26.621 4.774 14.031 1.00 97.38 211 ALA A N 1
ATOM 1795 C CA . ALA A 1 211 ? -27.703 4.132 14.770 1.00 97.38 211 ALA A CA 1
ATOM 1796 C C . ALA A 1 211 ? -27.171 3.262 15.922 1.00 97.38 211 ALA A C 1
ATOM 1798 O O . ALA A 1 211 ? -27.672 3.344 17.040 1.00 97.38 211 ALA A O 1
ATOM 1799 N N . LEU A 1 212 ? -26.117 2.474 15.684 1.00 97.50 212 LEU A N 1
ATOM 1800 C CA . LEU A 1 212 ? -25.466 1.677 16.726 1.00 97.50 212 LEU A CA 1
ATOM 1801 C C . LEU A 1 212 ? -24.880 2.567 17.835 1.00 97.50 212 LEU A C 1
ATOM 1803 O O . LEU A 1 212 ? -24.987 2.228 19.013 1.00 97.50 212 LEU A O 1
ATOM 1807 N N . TRP A 1 213 ? -24.310 3.723 17.478 1.00 98.00 213 TRP A N 1
ATOM 1808 C CA . TRP A 1 213 ? -23.843 4.718 18.447 1.00 98.00 213 TRP A CA 1
ATOM 1809 C C . TRP A 1 213 ? -24.993 5.227 19.320 1.00 98.00 213 TRP A C 1
ATOM 1811 O O . TRP A 1 213 ? -24.870 5.197 20.544 1.00 98.00 213 TRP A O 1
ATOM 1821 N N . ASP A 1 214 ? -26.126 5.594 18.717 1.00 97.75 214 ASP A N 1
ATOM 1822 C CA . ASP A 1 214 ? -27.316 6.048 19.446 1.00 97.75 214 ASP A CA 1
ATOM 1823 C C . ASP A 1 214 ? -27.844 4.956 20.390 1.00 97.75 214 ASP A C 1
ATOM 1825 O O . ASP A 1 214 ? -28.241 5.242 21.520 1.00 97.75 214 ASP A O 1
ATOM 1829 N N . LYS A 1 215 ? -27.799 3.683 19.971 1.00 97.31 215 LYS A N 1
ATOM 1830 C CA . LYS A 1 215 ? -28.222 2.550 20.811 1.00 97.31 215 LYS A CA 1
ATOM 1831 C C . LYS A 1 215 ? -27.287 2.286 21.988 1.00 97.31 215 LYS A C 1
ATOM 1833 O O . LYS A 1 215 ? -27.769 2.037 23.088 1.00 97.31 215 LYS A O 1
ATOM 1838 N N . ILE A 1 216 ? -25.970 2.384 21.809 1.00 97.31 216 ILE A N 1
ATOM 1839 C CA . ILE A 1 216 ? -25.029 2.274 22.938 1.00 97.31 216 ILE A CA 1
ATOM 1840 C C . ILE A 1 216 ? -25.169 3.473 23.883 1.00 97.31 216 ILE A C 1
ATOM 1842 O O . ILE A 1 216 ? -25.097 3.309 25.100 1.00 97.31 216 ILE A O 1
ATOM 1846 N N . TYR A 1 217 ? -25.421 4.669 23.348 1.00 97.38 217 TYR A N 1
ATOM 1847 C CA . TYR A 1 217 ? -25.698 5.845 24.167 1.00 97.38 217 TYR A CA 1
ATOM 1848 C C . TYR A 1 217 ? -26.977 5.652 24.994 1.00 97.38 217 TYR A C 1
ATOM 1850 O O . TYR A 1 217 ? -26.966 5.882 26.201 1.00 97.38 217 TYR A O 1
ATOM 1858 N N . TYR A 1 218 ? -28.036 5.113 24.388 1.00 96.12 218 TYR A N 1
ATOM 1859 C CA . TYR A 1 218 ? -29.266 4.744 25.087 1.00 96.12 218 TYR A CA 1
ATOM 1860 C C . TYR A 1 218 ? -29.044 3.727 26.223 1.00 96.12 218 TYR A C 1
ATOM 1862 O O . TYR A 1 218 ? -29.652 3.866 27.285 1.00 96.12 218 TYR A O 1
ATOM 1870 N N . ILE A 1 219 ? -28.162 2.733 26.037 1.00 95.88 219 ILE A N 1
ATOM 1871 C CA . ILE A 1 219 ? -27.783 1.773 27.094 1.00 95.88 219 ILE A CA 1
ATOM 1872 C C . ILE A 1 219 ? -27.058 2.479 28.252 1.00 95.88 219 ILE A C 1
ATOM 1874 O O . ILE A 1 219 ? -27.223 2.084 29.403 1.00 95.88 219 ILE A O 1
ATOM 1878 N N . SER A 1 220 ? -26.277 3.527 27.968 1.00 93.44 220 SER A N 1
ATOM 1879 C CA . SER A 1 220 ? -25.535 4.284 28.989 1.00 93.44 220 SER A CA 1
ATOM 1880 C C . SER A 1 220 ? -26.420 5.142 29.899 1.00 93.44 220 SER A C 1
ATOM 1882 O O . SER A 1 220 ? -26.011 5.497 31.007 1.00 93.44 220 SER A O 1
ATOM 1884 N N . ASP A 1 221 ? -27.628 5.459 29.435 1.00 91.88 221 ASP A N 1
ATOM 1885 C CA . ASP A 1 221 ? -28.591 6.296 30.138 1.00 91.88 221 ASP A CA 1
ATOM 1886 C C . ASP A 1 221 ? -29.413 5.467 31.135 1.00 91.88 221 ASP A C 1
ATOM 1888 O O . ASP A 1 221 ? -30.500 4.971 30.827 1.00 91.88 221 ASP A O 1
ATOM 1892 N N . LEU A 1 222 ? -28.831 5.238 32.313 1.00 88.00 222 LEU A N 1
ATOM 1893 C CA . LEU A 1 222 ? -29.397 4.404 33.382 1.00 88.00 222 LEU A CA 1
ATOM 1894 C C . LEU A 1 222 ? -29.873 5.207 34.595 1.00 88.00 222 LEU A C 1
ATOM 1896 O O . LEU A 1 222 ? -30.387 4.628 35.555 1.00 88.00 222 LEU A O 1
ATOM 1900 N N . ASP A 1 223 ? -29.663 6.523 34.584 1.00 76.25 223 ASP A N 1
ATOM 1901 C CA . ASP A 1 223 ? -29.999 7.360 35.727 1.00 76.25 223 ASP A CA 1
ATOM 1902 C C . ASP A 1 223 ? -31.511 7.288 35.989 1.00 76.25 223 ASP A C 1
ATOM 1904 O O . ASP A 1 223 ? -32.316 7.218 35.061 1.00 76.25 223 ASP A O 1
ATOM 1908 N N . TYR A 1 224 ? -31.893 7.265 37.268 1.00 75.38 224 TYR A N 1
ATOM 1909 C CA . TYR A 1 224 ? -33.291 7.190 37.720 1.00 75.38 224 TYR A CA 1
ATOM 1910 C C . TYR A 1 224 ? -34.041 5.884 37.399 1.00 75.38 224 TYR A C 1
ATOM 1912 O O . TYR A 1 224 ? -35.227 5.785 37.692 1.00 75.38 224 TYR A O 1
ATOM 1920 N N . LEU A 1 225 ? -33.371 4.857 36.862 1.00 81.69 225 LEU A N 1
ATOM 1921 C CA . LEU A 1 225 ? -33.987 3.545 36.609 1.00 81.69 225 LEU A CA 1
ATOM 1922 C C . LEU A 1 225 ? -33.930 2.580 37.809 1.00 81.69 225 LEU A C 1
ATOM 1924 O O . LEU A 1 225 ? -34.510 1.500 37.744 1.00 81.69 225 LEU A O 1
ATOM 1928 N N . CYS A 1 226 ? -33.233 2.938 38.897 1.00 82.19 226 CYS A N 1
ATOM 1929 C CA . CYS A 1 226 ? -33.349 2.243 40.185 1.00 82.19 226 CYS A CA 1
ATOM 1930 C C . CYS A 1 226 ? -33.521 3.226 41.351 1.00 82.19 226 CYS A C 1
ATOM 1932 O O . CYS A 1 226 ? -32.711 4.138 41.518 1.00 82.19 226 CYS A O 1
ATOM 1934 N N . ASP A 1 227 ? -34.451 2.916 42.256 1.00 85.38 227 ASP A N 1
ATOM 1935 C CA . ASP A 1 227 ? -34.652 3.615 43.537 1.00 85.38 227 ASP A CA 1
ATOM 1936 C C . ASP A 1 227 ? -33.548 3.343 44.577 1.00 85.38 227 ASP A C 1
ATOM 1938 O O . ASP A 1 227 ? -33.507 3.962 45.640 1.00 85.38 227 ASP A O 1
ATOM 1942 N N . CYS A 1 228 ? -32.626 2.426 44.271 1.00 86.25 228 CYS A N 1
ATOM 1943 C CA . CYS A 1 228 ? -31.494 2.009 45.098 1.00 86.25 228 CYS A CA 1
ATOM 1944 C C . CYS A 1 228 ? -30.725 3.210 45.675 1.00 86.25 228 CYS A C 1
ATOM 1946 O O . CYS A 1 228 ? -30.350 3.218 46.847 1.00 86.25 228 CYS A O 1
ATOM 1948 N N . TYR A 1 229 ? -30.503 4.218 44.828 1.00 83.00 229 TYR A N 1
ATOM 1949 C CA . TYR A 1 229 ? -29.784 5.441 45.160 1.00 83.00 229 TYR A CA 1
ATOM 1950 C C . TYR A 1 229 ? -30.545 6.278 46.199 1.00 83.00 229 TYR A C 1
ATOM 1952 O O . TYR A 1 229 ? -29.999 6.619 47.247 1.00 83.00 229 TYR A O 1
ATOM 1960 N N . GLU A 1 230 ? -31.839 6.522 45.978 1.00 83.25 230 GLU A N 1
ATOM 1961 C CA . GLU A 1 230 ? -32.683 7.265 46.922 1.00 83.25 230 GLU A CA 1
ATOM 1962 C C . GLU A 1 230 ? -32.833 6.530 48.264 1.00 83.25 230 GLU A C 1
ATOM 1964 O O . GLU A 1 230 ? -32.821 7.150 49.331 1.00 83.25 230 GLU A O 1
ATOM 1969 N N . ILE A 1 231 ? -32.910 5.194 48.243 1.00 85.25 231 ILE A N 1
ATOM 1970 C CA . ILE A 1 231 ? -32.930 4.366 49.458 1.00 85.25 231 ILE A CA 1
ATOM 1971 C C . ILE A 1 231 ? -31.607 4.500 50.225 1.00 85.25 231 ILE A C 1
ATOM 1973 O O . ILE A 1 231 ? -31.622 4.710 51.441 1.00 85.25 231 ILE A O 1
ATOM 1977 N N . ALA A 1 232 ? -30.465 4.410 49.539 1.00 84.00 232 ALA A N 1
ATOM 1978 C CA . ALA A 1 232 ? -29.146 4.560 50.150 1.00 84.00 232 ALA A CA 1
ATOM 1979 C C . ALA A 1 232 ? -28.961 5.949 50.780 1.00 84.00 232 ALA A C 1
ATOM 1981 O O . ALA A 1 232 ? -28.496 6.054 51.920 1.00 84.00 232 ALA A O 1
ATOM 1982 N N . LYS A 1 233 ? -29.409 7.000 50.082 1.00 83.81 233 LYS A N 1
ATOM 1983 C CA . LYS A 1 233 ? -29.400 8.386 50.557 1.00 83.81 233 LYS A CA 1
ATOM 1984 C C . LYS A 1 233 ? -30.237 8.564 51.824 1.00 83.81 233 LYS A C 1
ATOM 1986 O O . LYS A 1 233 ? -29.750 9.137 52.799 1.00 83.81 233 LYS A O 1
ATOM 1991 N N . LYS A 1 234 ? -31.454 8.000 51.872 1.00 86.00 234 LYS A N 1
ATOM 1992 C CA . LYS A 1 234 ? -32.296 7.976 53.090 1.00 86.00 234 LYS A CA 1
ATOM 1993 C C . LYS A 1 234 ? -31.613 7.250 54.256 1.00 86.00 234 LYS A C 1
ATOM 1995 O O . LYS A 1 234 ? -31.736 7.684 55.398 1.00 86.00 234 LYS A O 1
ATOM 2000 N N . ARG A 1 235 ? -30.858 6.181 53.975 1.00 84.75 235 ARG A N 1
ATOM 2001 C CA . ARG A 1 235 ? -30.087 5.403 54.965 1.00 84.75 235 ARG A CA 1
ATOM 2002 C C . ARG A 1 235 ? -28.716 6.008 55.316 1.00 84.75 235 ARG A C 1
ATOM 2004 O O . ARG A 1 235 ? -27.987 5.404 56.094 1.00 84.75 235 ARG A O 1
ATOM 2011 N N . LYS A 1 236 ? -28.357 7.183 54.775 1.00 81.94 236 LYS A N 1
ATOM 2012 C CA . LYS A 1 236 ? -27.050 7.852 54.963 1.00 81.94 236 LYS A CA 1
ATOM 2013 C C . LYS A 1 236 ? -25.839 6.974 54.583 1.00 81.94 236 LYS A C 1
ATOM 2015 O O . LYS A 1 236 ? -24.763 7.110 55.164 1.00 81.94 236 LYS A O 1
ATOM 2020 N N . LEU A 1 237 ? -26.002 6.073 53.611 1.00 78.81 237 LEU A N 1
ATOM 2021 C CA . LEU A 1 237 ? -24.922 5.225 53.092 1.00 78.81 237 LEU A CA 1
ATOM 2022 C C . LEU A 1 237 ? -24.067 5.979 52.056 1.00 78.81 237 LEU A C 1
ATOM 2024 O O . LEU A 1 237 ? -24.461 7.027 51.547 1.00 78.81 237 LEU A O 1
ATOM 2028 N N . LYS A 1 238 ? -22.868 5.461 51.737 1.00 66.44 238 LYS A N 1
ATOM 2029 C CA . LYS A 1 238 ? -21.948 6.092 50.769 1.00 66.44 238 LYS A CA 1
ATOM 2030 C C . LYS A 1 238 ? -22.566 6.153 49.364 1.00 66.44 238 LYS A C 1
ATOM 2032 O O . LYS A 1 238 ? -22.552 5.177 48.620 1.00 66.44 238 LYS A O 1
ATOM 2037 N N . ASP A 1 239 ? -22.994 7.349 48.984 1.00 63.34 239 ASP A N 1
ATOM 2038 C CA . ASP A 1 239 ? -23.810 7.639 47.797 1.00 63.34 239 ASP A CA 1
ATOM 2039 C C . ASP A 1 239 ? -23.149 7.273 46.452 1.00 63.34 239 ASP A C 1
ATOM 2041 O O . ASP A 1 239 ? -23.799 6.848 45.500 1.00 63.34 239 ASP A O 1
ATOM 2045 N N . LYS A 1 240 ? -21.815 7.380 46.366 1.00 72.25 240 LYS A N 1
ATOM 2046 C CA . LYS A 1 240 ? -21.072 7.191 45.105 1.00 72.25 240 LYS A CA 1
ATOM 2047 C C . LYS A 1 240 ? -21.061 5.745 44.593 1.00 72.25 240 LYS A C 1
ATOM 2049 O O . LYS A 1 240 ? -20.835 5.543 43.403 1.00 72.25 240 LYS A O 1
ATOM 2054 N N . SER A 1 241 ? -21.281 4.757 45.463 1.00 76.94 241 SER A N 1
ATOM 2055 C CA . SER A 1 241 ? -21.278 3.332 45.090 1.00 76.94 241 SER A CA 1
ATOM 2056 C C . SER A 1 241 ? -22.595 2.867 44.464 1.00 76.94 241 SER A C 1
ATOM 2058 O O . SER A 1 241 ? -22.620 1.804 43.855 1.00 76.94 241 SER A O 1
ATOM 2060 N N . PHE A 1 242 ? -23.660 3.664 44.596 1.00 82.62 242 PHE A N 1
ATOM 2061 C CA . PHE A 1 242 ? -24.997 3.375 44.067 1.00 82.62 242 PHE A CA 1
ATOM 2062 C C . PHE A 1 242 ? -25.253 4.007 42.689 1.00 82.62 242 PHE A C 1
ATOM 2064 O O . PHE A 1 242 ? -26.375 3.997 42.186 1.00 82.62 242 PHE A O 1
ATOM 2071 N N . GLY A 1 243 ? -24.215 4.592 42.083 1.00 84.62 243 GLY A N 1
ATOM 2072 C CA . GLY A 1 243 ? -24.275 5.203 40.760 1.00 84.62 243 GLY A CA 1
ATOM 2073 C C . GLY A 1 243 ? -23.804 4.268 39.645 1.00 84.62 243 GLY A C 1
ATOM 2074 O O . GLY A 1 243 ? -22.939 3.414 39.826 1.00 84.62 243 GLY A O 1
ATOM 2075 N N . PHE A 1 244 ? -24.282 4.519 38.428 1.00 90.50 244 PHE A N 1
ATOM 2076 C CA . PHE A 1 244 ? -23.967 3.721 37.236 1.00 90.50 244 PHE A CA 1
ATOM 2077 C C . PHE A 1 244 ? -22.653 4.124 36.535 1.00 90.50 244 PHE A C 1
ATOM 2079 O O . PHE A 1 244 ? -22.494 3.918 35.331 1.00 90.50 244 PHE A O 1
ATOM 2086 N N . ILE A 1 245 ? -21.690 4.709 37.262 1.00 90.25 245 ILE A N 1
ATOM 2087 C CA . ILE A 1 245 ? -20.426 5.233 36.696 1.00 90.25 245 ILE A CA 1
ATOM 2088 C C . ILE A 1 245 ? -19.690 4.149 35.897 1.00 90.25 245 ILE A C 1
ATOM 2090 O O . ILE A 1 245 ? -19.194 4.407 34.802 1.00 90.25 245 ILE A O 1
ATOM 2094 N N . GLY A 1 246 ? -19.678 2.922 36.418 1.00 90.56 246 GLY A N 1
ATOM 2095 C CA . GLY A 1 246 ? -19.091 1.764 35.759 1.00 90.56 246 GLY A CA 1
ATOM 2096 C C . GLY A 1 246 ? -19.686 1.465 34.380 1.00 90.56 246 GLY A C 1
ATOM 2097 O O . GLY A 1 246 ? -18.951 1.352 33.401 1.00 90.56 246 GLY A O 1
ATOM 2098 N N . ALA A 1 247 ? -21.019 1.402 34.283 1.00 93.69 247 ALA A N 1
ATOM 2099 C CA . ALA A 1 247 ? -21.717 1.209 33.010 1.00 93.69 247 ALA A CA 1
ATOM 2100 C C . ALA A 1 247 ? -21.433 2.356 32.040 1.00 93.69 247 ALA A C 1
ATOM 2102 O O . ALA A 1 247 ? -21.160 2.107 30.865 1.00 93.69 247 ALA A O 1
ATOM 2103 N N . LYS A 1 248 ? -21.443 3.603 32.530 1.00 95.00 248 LYS A N 1
ATOM 2104 C CA . LYS A 1 248 ? -21.135 4.786 31.717 1.00 95.00 248 LYS A CA 1
ATOM 2105 C C . LYS A 1 248 ? -19.724 4.713 31.135 1.00 95.00 248 LYS A C 1
ATOM 2107 O O . LYS A 1 248 ? -19.563 4.919 29.937 1.00 95.00 248 LYS A O 1
ATOM 2112 N N . LEU A 1 249 ? -18.716 4.336 31.927 1.00 95.31 249 LEU A N 1
ATOM 2113 C CA . LEU A 1 249 ? -17.338 4.173 31.446 1.00 95.31 249 LEU A CA 1
ATOM 2114 C C . LEU A 1 249 ? -17.203 3.068 30.388 1.00 95.31 249 LEU A C 1
ATOM 2116 O O . LEU A 1 249 ? -16.513 3.263 29.382 1.00 95.31 249 LEU A O 1
ATOM 2120 N N . VAL A 1 250 ? -17.881 1.930 30.581 1.00 96.69 250 VAL A N 1
ATOM 2121 C CA . VAL A 1 250 ? -17.919 0.850 29.585 1.00 96.69 250 VAL A CA 1
ATOM 2122 C C . VAL A 1 250 ? -18.600 1.324 28.301 1.00 96.69 250 VAL A C 1
ATOM 2124 O O . VAL A 1 250 ? -18.045 1.144 27.222 1.00 96.69 250 VAL A O 1
ATOM 2127 N N . CYS A 1 251 ? -19.754 1.985 28.381 1.00 97.38 251 CYS A N 1
ATOM 2128 C CA . CYS A 1 251 ? -20.431 2.511 27.195 1.00 97.38 251 CYS A CA 1
ATOM 2129 C C . CYS A 1 251 ? -19.577 3.571 26.483 1.00 97.38 251 CYS A C 1
ATOM 2131 O O . CYS A 1 251 ? -19.411 3.512 25.266 1.00 97.38 251 CYS A O 1
ATOM 2133 N N . GLU A 1 252 ? -18.955 4.495 27.224 1.00 97.06 252 GLU A N 1
ATOM 2134 C CA . GLU A 1 252 ? -18.065 5.520 26.671 1.00 97.06 252 GLU A CA 1
ATOM 2135 C C . GLU A 1 252 ? -16.902 4.925 25.860 1.00 97.06 252 GLU A C 1
ATOM 2137 O O . GLU A 1 252 ? -16.552 5.473 24.811 1.00 97.06 252 GLU A O 1
ATOM 2142 N N . LYS A 1 253 ? -16.322 3.796 26.300 1.00 97.25 253 LYS A N 1
ATOM 2143 C CA . LYS A 1 253 ? -15.298 3.053 25.542 1.00 97.25 253 LYS A CA 1
ATOM 2144 C C . LYS A 1 253 ? -15.796 2.733 24.130 1.00 97.25 253 LYS A C 1
ATOM 2146 O O . LYS A 1 253 ? -15.121 3.079 23.156 1.00 97.25 253 LYS A O 1
ATOM 2151 N N . TYR A 1 254 ? -16.974 2.119 24.005 1.00 97.88 254 TYR A N 1
ATOM 2152 C CA . TYR A 1 254 ? -17.552 1.750 22.707 1.00 97.88 254 TYR A CA 1
ATOM 2153 C C . TYR A 1 254 ? -18.017 2.967 21.907 1.00 97.88 254 TYR A C 1
ATOM 2155 O O . TYR A 1 254 ? -17.770 3.027 20.705 1.00 97.88 254 TYR A O 1
ATOM 2163 N N . LEU A 1 255 ? -18.578 3.992 22.555 1.00 98.06 255 LEU A N 1
ATOM 2164 C CA . LEU A 1 255 ? -18.950 5.246 21.892 1.00 98.06 255 LEU A CA 1
ATOM 2165 C C . LEU A 1 255 ? -17.734 5.944 21.269 1.00 98.06 255 LEU A C 1
ATOM 2167 O O . LEU A 1 255 ? -17.832 6.482 20.166 1.00 98.06 255 LEU A O 1
ATOM 2171 N N . LYS A 1 256 ? -16.569 5.922 21.930 1.00 97.88 256 LYS A N 1
ATOM 2172 C CA . LYS A 1 256 ? -15.320 6.487 21.387 1.00 97.88 256 LYS A CA 1
ATOM 2173 C C . LYS A 1 256 ? -14.718 5.640 20.272 1.00 97.88 256 LYS A C 1
ATOM 2175 O O . LYS A 1 256 ? -14.150 6.202 19.330 1.00 97.88 256 LYS A O 1
ATOM 2180 N N . ILE A 1 257 ? -14.860 4.318 20.346 1.00 97.25 257 ILE A N 1
ATOM 2181 C CA . ILE A 1 257 ? -14.515 3.406 19.247 1.00 97.25 257 ILE A CA 1
ATOM 2182 C C . ILE A 1 257 ? -15.389 3.722 18.026 1.00 97.25 257 ILE A C 1
ATOM 2184 O O . ILE A 1 257 ? -14.849 4.094 16.988 1.00 97.25 257 ILE A O 1
ATOM 2188 N N . LEU A 1 258 ? -16.717 3.725 18.173 1.00 97.38 258 LEU A N 1
ATOM 2189 C CA . LEU A 1 258 ? -17.663 4.062 17.104 1.00 97.38 258 LEU A CA 1
ATOM 2190 C C . LEU A 1 258 ? -17.437 5.460 16.533 1.00 97.38 258 LEU A C 1
ATOM 2192 O O . LEU A 1 258 ? -17.447 5.638 15.322 1.00 97.38 258 LEU A O 1
ATOM 2196 N N . GLN A 1 259 ? -17.172 6.463 17.372 1.00 97.69 259 GLN A N 1
ATOM 2197 C CA . GLN A 1 259 ? -16.855 7.813 16.901 1.00 97.69 259 GLN A CA 1
ATOM 2198 C C . GLN A 1 259 ? -15.613 7.824 15.988 1.00 97.69 259 GLN A C 1
ATOM 2200 O O . GLN A 1 259 ? -15.559 8.575 15.006 1.00 97.69 259 GLN A O 1
ATOM 2205 N N . THR A 1 260 ? -14.618 6.992 16.304 1.00 97.00 260 THR A N 1
ATOM 2206 C CA . THR A 1 260 ? -13.398 6.834 15.503 1.00 97.00 260 THR A CA 1
ATOM 2207 C C . THR A 1 260 ? -13.710 6.157 14.164 1.00 97.00 260 THR A C 1
ATOM 2209 O O . THR A 1 260 ? -13.299 6.680 13.125 1.00 97.00 260 THR A O 1
ATOM 2212 N N . GLU A 1 261 ? -14.506 5.085 14.180 1.00 96.12 261 GLU A N 1
ATOM 2213 C CA . GLU A 1 261 ? -14.987 4.371 12.983 1.00 96.12 261 GLU A CA 1
ATOM 2214 C C . GLU A 1 261 ? -15.809 5.297 12.069 1.00 96.12 261 GLU A C 1
ATOM 2216 O O . GLU A 1 261 ? -15.468 5.504 10.907 1.00 96.12 261 GLU A O 1
ATOM 2221 N N . ILE A 1 262 ? -16.820 5.984 12.612 1.00 96.81 262 ILE A N 1
ATOM 2222 C CA . ILE A 1 262 ? -17.666 6.962 11.901 1.00 96.81 262 ILE A CA 1
ATOM 2223 C C . ILE A 1 262 ? -16.815 8.037 11.216 1.00 96.81 262 ILE A C 1
ATOM 2225 O O . ILE A 1 262 ? -17.066 8.422 10.070 1.00 96.81 262 ILE A O 1
ATOM 2229 N N . THR A 1 263 ? -15.795 8.553 11.906 1.00 95.81 263 THR A N 1
ATOM 2230 C CA . THR A 1 263 ? -14.899 9.574 11.345 1.00 95.81 263 THR A CA 1
ATOM 2231 C C . THR A 1 263 ? -14.088 9.021 10.171 1.00 95.81 263 THR A C 1
ATOM 2233 O O . THR A 1 263 ? -13.898 9.712 9.162 1.00 95.81 263 THR A O 1
ATOM 2236 N N . TYR A 1 264 ? -13.630 7.775 10.276 1.00 95.19 264 TYR A N 1
ATOM 2237 C CA . TYR A 1 264 ? -12.890 7.097 9.221 1.00 95.19 264 TYR A CA 1
ATOM 2238 C C . TYR A 1 264 ? -13.771 6.783 8.007 1.00 95.19 264 TYR A C 1
ATOM 2240 O O . TYR A 1 264 ? -13.390 7.118 6.880 1.00 95.19 264 TYR A O 1
ATOM 2248 N N . GLU A 1 265 ? -14.985 6.284 8.222 1.00 94.00 265 GLU A N 1
ATOM 2249 C CA . GLU A 1 265 ? -15.956 6.016 7.159 1.00 94.00 265 GLU A CA 1
ATOM 2250 C C . GLU A 1 265 ? -16.383 7.296 6.429 1.00 94.00 265 GLU A C 1
ATOM 2252 O O . GLU A 1 265 ? -16.390 7.352 5.196 1.00 94.00 265 GLU A O 1
ATOM 2257 N N . ARG A 1 266 ? -16.601 8.406 7.153 1.00 95.56 266 ARG A N 1
ATOM 2258 C CA . ARG A 1 266 ? -16.823 9.731 6.535 1.00 95.56 266 ARG A CA 1
ATOM 2259 C C . ARG A 1 266 ? -15.667 10.135 5.626 1.00 95.56 266 ARG A C 1
ATOM 2261 O O . ARG A 1 266 ? -15.882 10.648 4.522 1.00 95.56 266 ARG A O 1
ATOM 2268 N N . TYR A 1 267 ? -14.429 9.913 6.068 1.00 93.62 267 TYR A N 1
ATOM 2269 C CA . TYR A 1 267 ? -13.258 10.181 5.243 1.00 93.62 267 TYR A CA 1
ATOM 2270 C C . TYR A 1 267 ? -13.250 9.310 3.972 1.00 93.62 267 TYR A C 1
ATOM 2272 O O . TYR A 1 267 ? -12.996 9.836 2.877 1.00 93.62 267 TYR A O 1
ATOM 2280 N N . LEU A 1 268 ? -13.525 8.005 4.097 1.00 91.19 268 LEU A N 1
ATOM 2281 C CA . LEU A 1 268 ? -13.591 7.076 2.965 1.00 91.19 268 LEU A CA 1
ATOM 2282 C C . LEU A 1 268 ? -14.657 7.510 1.960 1.00 91.19 268 LEU A C 1
ATOM 2284 O O . LEU A 1 268 ? -14.342 7.652 0.776 1.00 91.19 268 LEU A O 1
ATOM 2288 N N . LEU A 1 269 ? -15.853 7.856 2.432 1.00 93.56 269 LEU A N 1
ATOM 2289 C CA . LEU A 1 269 ? -16.957 8.354 1.618 1.00 93.56 269 LEU A CA 1
ATOM 2290 C C . LEU A 1 269 ? -16.587 9.634 0.851 1.00 93.56 269 LEU A C 1
ATOM 2292 O O . LEU A 1 269 ? -16.768 9.719 -0.367 1.00 93.56 269 LEU A O 1
ATOM 2296 N N . ILE A 1 270 ? -15.996 10.632 1.519 1.00 93.19 270 ILE A N 1
ATOM 2297 C CA . ILE A 1 270 ? -15.552 11.880 0.867 1.00 93.19 270 ILE A CA 1
ATOM 2298 C C . ILE A 1 270 ? -14.502 11.586 -0.212 1.00 93.19 270 ILE A C 1
ATOM 2300 O O . ILE A 1 270 ? -14.529 12.168 -1.306 1.00 93.19 270 ILE A O 1
ATOM 2304 N N . LYS A 1 271 ? -13.551 10.695 0.082 1.00 90.94 271 LYS A N 1
ATOM 2305 C CA . LYS A 1 271 ? -12.508 10.291 -0.864 1.00 90.94 271 LYS A CA 1
ATOM 2306 C C . LYS A 1 271 ? -13.103 9.544 -2.060 1.00 90.94 271 LYS A C 1
ATOM 2308 O O . LYS A 1 271 ? -12.726 9.864 -3.190 1.00 90.94 271 LYS A O 1
ATOM 2313 N N . ALA A 1 272 ? -14.037 8.624 -1.826 1.00 91.38 272 ALA A N 1
ATOM 2314 C CA . ALA A 1 272 ? -14.738 7.863 -2.853 1.00 91.38 272 ALA A CA 1
ATOM 2315 C C . ALA A 1 272 ? -15.548 8.792 -3.767 1.00 91.38 272 ALA A C 1
ATOM 2317 O O . ALA A 1 272 ? -15.355 8.770 -4.981 1.00 91.38 272 ALA A O 1
ATOM 2318 N N . ARG A 1 273 ? -16.327 9.732 -3.212 1.00 93.75 273 ARG A N 1
ATOM 2319 C CA . ARG A 1 273 ? -17.063 10.754 -3.986 1.00 93.75 273 ARG A CA 1
ATOM 2320 C C . ARG A 1 273 ? -16.134 11.606 -4.863 1.00 93.75 273 ARG A C 1
ATOM 2322 O O . ARG A 1 273 ? -16.425 11.858 -6.035 1.00 93.75 273 ARG A O 1
ATOM 2329 N N . LYS A 1 274 ? -14.973 12.026 -4.340 1.00 92.19 274 LYS A N 1
ATOM 2330 C CA . LYS A 1 274 ? -13.949 12.749 -5.127 1.00 92.19 274 LYS A CA 1
ATOM 2331 C C . LYS A 1 274 ? -13.346 11.881 -6.236 1.00 92.19 274 LYS A C 1
ATOM 2333 O O . LYS A 1 274 ? -13.051 12.399 -7.316 1.00 92.19 274 LYS A O 1
ATOM 2338 N N . ALA A 1 275 ? -13.132 10.592 -5.981 1.00 91.69 275 ALA A N 1
ATOM 2339 C CA . ALA A 1 275 ? -12.635 9.642 -6.971 1.00 91.69 275 ALA A CA 1
ATOM 2340 C C . ALA A 1 275 ? -13.674 9.382 -8.073 1.00 91.69 275 ALA A C 1
ATOM 2342 O O . ALA A 1 275 ? -13.322 9.447 -9.251 1.00 91.69 275 ALA A O 1
ATOM 2343 N N . LEU A 1 276 ? -14.951 9.206 -7.715 1.00 93.56 276 LEU A N 1
ATOM 2344 C CA . LEU A 1 276 ? -16.057 8.978 -8.646 1.00 93.56 276 LEU A CA 1
ATOM 2345 C C . LEU A 1 276 ? -16.152 10.086 -9.701 1.00 93.56 276 LEU A C 1
ATOM 2347 O O . LEU A 1 276 ? -16.260 9.787 -10.887 1.00 93.56 276 LEU A O 1
ATOM 2351 N N . LYS A 1 277 ? -16.015 11.361 -9.304 1.00 91.88 277 LYS A N 1
ATOM 2352 C CA . LYS A 1 277 ? -15.979 12.492 -10.255 1.00 91.88 277 LYS A CA 1
ATOM 2353 C C . LYS A 1 277 ? -14.876 12.325 -11.309 1.00 91.88 277 LYS A C 1
ATOM 2355 O O . LYS A 1 277 ? -15.097 12.587 -12.488 1.00 91.88 277 LYS A O 1
ATOM 2360 N N . LYS A 1 278 ? -13.692 11.848 -10.908 1.00 91.56 278 LYS A N 1
ATOM 2361 C CA . LYS A 1 278 ? -12.568 11.602 -11.828 1.00 91.56 278 LYS A CA 1
ATOM 2362 C C . LYS A 1 278 ? -12.799 10.379 -12.708 1.00 91.56 278 LYS A C 1
ATOM 2364 O O . LYS A 1 278 ? -12.461 10.423 -13.886 1.00 91.56 278 LYS A O 1
ATOM 2369 N N . TYR A 1 279 ? -13.380 9.313 -12.162 1.00 91.31 279 TYR A N 1
ATOM 2370 C CA . TYR A 1 279 ? -13.764 8.138 -12.943 1.00 91.31 279 TYR A CA 1
ATOM 2371 C C . TYR A 1 279 ? -14.816 8.486 -13.997 1.00 91.31 279 TYR A C 1
ATOM 2373 O O . TYR A 1 279 ? -14.629 8.142 -15.160 1.00 91.31 279 TYR A O 1
ATOM 2381 N N . ARG A 1 280 ? -15.832 9.279 -13.639 1.00 89.31 280 ARG A N 1
ATOM 2382 C CA . ARG A 1 280 ? -16.828 9.807 -14.581 1.00 89.31 280 ARG A CA 1
ATOM 2383 C C . ARG A 1 280 ? -16.173 10.586 -15.723 1.00 89.31 280 ARG A C 1
ATOM 2385 O O . ARG A 1 280 ? -16.458 10.318 -16.884 1.00 89.31 280 ARG A O 1
ATOM 2392 N N . LEU A 1 281 ? -15.260 11.511 -15.409 1.00 87.25 281 LEU A N 1
ATOM 2393 C CA . LEU A 1 281 ? -14.515 12.268 -16.426 1.00 87.25 281 LEU A CA 1
ATOM 2394 C C . LEU A 1 281 ? -13.665 11.361 -17.324 1.00 87.25 281 LEU A C 1
ATOM 2396 O O . LEU A 1 281 ? -13.583 11.599 -18.526 1.00 87.25 281 LEU A O 1
ATOM 2400 N N . ASN A 1 282 ? -13.039 10.322 -16.766 1.00 85.75 282 ASN A N 1
ATOM 2401 C CA . ASN A 1 282 ? -12.280 9.354 -17.555 1.00 85.75 282 ASN A CA 1
ATOM 2402 C C . ASN A 1 282 ? -13.184 8.620 -18.547 1.00 85.75 282 ASN A C 1
ATOM 2404 O O . ASN A 1 282 ? -12.824 8.551 -19.718 1.00 85.75 282 ASN A O 1
ATOM 2408 N N . VAL A 1 283 ? -14.351 8.143 -18.102 1.00 84.56 283 VAL A N 1
ATOM 2409 C CA . VAL A 1 283 ? -15.335 7.498 -18.980 1.00 84.56 283 VAL A CA 1
ATOM 2410 C C . VAL A 1 283 ? -15.762 8.473 -20.077 1.00 84.56 283 VAL A C 1
ATOM 2412 O O . VAL A 1 283 ? -15.553 8.161 -21.242 1.00 84.56 283 VAL A O 1
ATOM 2415 N N . ILE A 1 284 ? -16.226 9.686 -19.739 1.00 81.81 284 ILE A N 1
ATOM 2416 C CA . ILE A 1 284 ? -16.648 10.715 -20.716 1.00 81.81 284 ILE A CA 1
ATOM 2417 C C . ILE A 1 284 ? -15.563 10.988 -21.767 1.00 81.81 284 ILE A C 1
ATOM 2419 O O . ILE A 1 284 ? -15.841 10.997 -22.964 1.00 81.81 284 ILE A O 1
ATOM 2423 N N . ASN A 1 285 ? -14.312 11.169 -21.341 1.00 80.25 285 ASN A N 1
ATOM 2424 C CA . ASN A 1 285 ? -13.190 11.423 -22.247 1.00 80.25 285 ASN A CA 1
ATOM 2425 C C . ASN A 1 285 ? -12.878 10.247 -23.183 1.00 80.25 285 ASN A C 1
ATOM 2427 O O . ASN A 1 285 ? -12.234 10.446 -24.216 1.00 80.25 285 ASN A O 1
ATOM 2431 N N . MET A 1 286 ? -13.269 9.027 -22.811 1.00 76.06 286 MET A N 1
ATOM 2432 C CA . MET A 1 286 ? -13.186 7.858 -23.681 1.00 76.06 286 MET A CA 1
ATOM 2433 C C . MET A 1 286 ? -14.383 7.792 -24.631 1.00 76.06 286 MET A C 1
ATOM 2435 O O . MET A 1 286 ? -14.161 7.595 -25.819 1.00 76.06 286 MET A O 1
ATOM 2439 N N . VAL A 1 287 ? -15.602 8.087 -24.156 1.00 72.12 287 VAL A N 1
ATOM 2440 C CA . VAL A 1 287 ? -16.810 8.197 -25.002 1.00 72.12 287 VAL A CA 1
ATOM 2441 C C . VAL A 1 287 ? -16.618 9.200 -26.131 1.00 72.12 287 VAL A C 1
ATOM 2443 O O . VAL A 1 287 ? -16.965 8.930 -27.271 1.00 72.12 287 VAL A O 1
ATOM 2446 N N . LEU A 1 288 ? -16.039 10.369 -25.842 1.00 70.06 288 LEU A N 1
ATOM 2447 C CA . LEU A 1 288 ? -15.804 11.402 -26.858 1.00 70.06 288 LEU A CA 1
ATOM 2448 C C . LEU A 1 288 ? -14.901 10.928 -28.009 1.00 70.06 288 LEU A C 1
ATOM 2450 O O . LEU A 1 288 ? -14.893 11.557 -29.062 1.00 70.06 288 LEU A O 1
ATOM 2454 N N . LYS A 1 289 ? -14.146 9.844 -27.812 1.00 70.00 289 LYS A N 1
ATOM 2455 C CA . LYS A 1 289 ? -13.272 9.242 -28.824 1.00 70.00 289 LYS A CA 1
ATOM 2456 C C . LYS A 1 289 ? -13.899 8.039 -29.524 1.00 70.00 289 LYS A C 1
ATOM 2458 O O . LYS A 1 289 ? -13.351 7.614 -30.534 1.00 70.00 289 LYS A O 1
ATOM 2463 N N . ASP A 1 290 ? -14.992 7.501 -28.989 1.00 68.38 290 ASP A N 1
ATOM 2464 C CA . ASP A 1 290 ? -15.709 6.345 -29.519 1.00 68.38 290 ASP A CA 1
ATOM 2465 C C . ASP A 1 290 ? -17.067 6.799 -30.072 1.00 68.38 290 ASP A C 1
ATOM 2467 O O . ASP A 1 290 ? -18.063 6.920 -29.354 1.00 68.38 290 ASP A O 1
ATOM 2471 N N . SER A 1 291 ? -17.089 7.123 -31.367 1.00 62.84 291 SER A N 1
ATOM 2472 C CA . SER A 1 291 ? -18.290 7.606 -32.052 1.00 62.84 291 SER A CA 1
ATOM 2473 C C . SER A 1 291 ? -19.398 6.554 -32.121 1.00 62.84 291 SER A C 1
ATOM 2475 O O . SER A 1 291 ? -20.566 6.939 -32.126 1.00 62.84 291 SER A O 1
ATOM 2477 N N . LYS A 1 292 ? -19.051 5.257 -32.125 1.00 66.94 292 LYS A N 1
ATOM 2478 C CA . LYS A 1 292 ? -19.987 4.140 -32.322 1.00 66.94 292 LYS A CA 1
ATOM 2479 C C . LYS A 1 292 ? -20.898 3.940 -31.109 1.00 66.94 292 LYS A C 1
ATOM 2481 O O . LYS A 1 292 ? -22.103 3.784 -31.263 1.00 66.94 292 LYS A O 1
ATOM 2486 N N . ASN A 1 293 ? -20.346 4.049 -29.902 1.00 68.56 293 ASN A N 1
ATOM 2487 C CA . ASN A 1 293 ? -21.068 3.749 -28.658 1.00 68.56 293 ASN A CA 1
ATOM 2488 C C . ASN A 1 293 ? -21.583 4.999 -27.916 1.00 68.56 293 ASN A C 1
ATOM 2490 O O . ASN A 1 293 ? -22.115 4.920 -26.806 1.00 68.56 293 ASN A O 1
ATOM 2494 N N . LYS A 1 294 ? -21.441 6.188 -28.511 1.00 70.00 294 LYS A N 1
ATOM 2495 C CA . LYS A 1 294 ? -21.695 7.482 -27.855 1.00 70.00 294 LYS A CA 1
ATOM 2496 C C . LYS A 1 294 ? -23.111 7.636 -27.278 1.00 70.00 294 LYS A C 1
ATOM 2498 O O . LYS A 1 294 ? -23.257 8.243 -26.215 1.00 70.00 294 LYS A O 1
ATOM 2503 N N . SER A 1 295 ? -24.139 7.120 -27.955 1.00 65.19 295 SER A N 1
ATOM 2504 C CA . SER A 1 295 ? -25.550 7.194 -27.532 1.00 65.19 295 SER A CA 1
ATOM 2505 C C . SER A 1 295 ? -25.842 6.287 -26.334 1.00 65.19 295 SER A C 1
ATOM 2507 O O . SER A 1 295 ? -26.343 6.763 -25.316 1.00 65.19 295 SER A O 1
ATOM 2509 N N . VAL A 1 296 ? -25.429 5.020 -26.416 1.00 64.31 296 VAL A N 1
ATOM 2510 C CA . VAL A 1 296 ? -25.508 4.017 -25.341 1.00 64.31 296 VAL A CA 1
ATOM 2511 C C . VAL A 1 296 ? -24.832 4.555 -24.080 1.00 64.31 296 VAL A C 1
ATOM 2513 O O . VAL A 1 296 ? -25.410 4.566 -22.998 1.00 64.31 296 VAL A O 1
ATOM 2516 N N . ILE A 1 297 ? -23.632 5.122 -24.203 1.00 66.94 297 ILE A N 1
ATOM 2517 C CA . ILE A 1 297 ? -22.868 5.537 -23.023 1.00 66.94 297 ILE A CA 1
ATOM 2518 C C . ILE A 1 297 ? -23.396 6.841 -22.413 1.00 66.94 297 ILE A C 1
ATOM 2520 O O . ILE A 1 297 ? -23.380 6.995 -21.189 1.00 66.94 297 ILE A O 1
ATOM 2524 N N . LYS A 1 298 ? -23.926 7.768 -23.226 1.00 68.75 298 LYS A N 1
ATOM 2525 C CA . LYS A 1 298 ? -24.714 8.889 -22.691 1.00 68.75 298 LYS A CA 1
ATOM 2526 C C . LYS A 1 298 ? -25.905 8.372 -21.883 1.00 68.75 298 LYS A C 1
ATOM 2528 O O . LYS A 1 298 ? -26.165 8.931 -20.822 1.00 68.75 298 LYS A O 1
ATOM 2533 N N . GLY A 1 299 ? -26.546 7.284 -22.311 1.00 66.00 299 GLY A N 1
ATOM 2534 C CA . GLY A 1 299 ? -27.609 6.632 -21.547 1.00 66.00 299 GLY A CA 1
ATOM 2535 C C . GLY A 1 299 ? -27.162 6.060 -20.211 1.00 66.00 299 GLY A C 1
ATOM 2536 O O . GLY A 1 299 ? -27.836 6.287 -19.211 1.00 66.00 299 GLY A O 1
ATOM 2537 N N . ILE A 1 300 ? -25.988 5.429 -20.143 1.00 68.00 300 ILE A N 1
ATOM 2538 C CA . ILE A 1 300 ? -25.435 4.902 -18.881 1.00 68.00 300 ILE A CA 1
ATOM 2539 C C . ILE A 1 300 ? -25.056 6.040 -17.916 1.00 68.00 300 ILE A C 1
ATOM 2541 O O . ILE A 1 300 ? -25.244 5.933 -16.705 1.00 68.00 300 ILE A O 1
ATOM 2545 N N . LEU A 1 301 ? -24.525 7.150 -18.442 1.00 70.81 301 LEU A N 1
ATOM 2546 C CA . LEU A 1 301 ? -24.068 8.290 -17.639 1.00 70.81 301 LEU A CA 1
ATOM 2547 C C . LEU A 1 301 ? -25.193 9.244 -17.209 1.00 70.81 301 LEU A C 1
ATOM 2549 O O . LEU A 1 301 ? -25.084 9.854 -16.144 1.00 70.81 301 LEU A O 1
ATOM 2553 N N . ASN A 1 302 ? -26.232 9.395 -18.035 1.00 67.00 302 ASN A N 1
ATOM 2554 C CA . ASN A 1 302 ? -27.306 10.376 -17.857 1.00 67.00 302 ASN A CA 1
ATOM 2555 C C . ASN A 1 302 ? -28.700 9.737 -17.682 1.00 67.00 302 ASN A C 1
ATOM 2557 O O . ASN A 1 302 ? -29.677 10.475 -17.702 1.00 67.00 302 ASN A O 1
ATOM 2561 N N . LYS A 1 303 ? -28.798 8.407 -17.501 1.00 57.31 303 LYS A N 1
ATOM 2562 C CA . LYS A 1 303 ? -30.062 7.647 -17.382 1.00 57.31 303 LYS A CA 1
ATOM 2563 C C . LYS A 1 303 ? -31.032 7.922 -18.557 1.00 57.31 303 LYS A C 1
ATOM 2565 O O . LYS A 1 303 ? -32.108 8.462 -18.339 1.00 57.31 303 LYS A O 1
ATOM 2570 N N . SER A 1 304 ? -30.655 7.591 -19.802 1.00 53.97 304 SER A N 1
ATOM 2571 C CA . SER A 1 304 ? -31.494 7.839 -21.005 1.00 53.97 304 SER A CA 1
ATOM 2572 C C . SER A 1 304 ? -32.094 6.585 -21.677 1.00 53.97 304 SER A C 1
ATOM 2574 O O . SER A 1 304 ? -31.647 5.463 -21.456 1.00 53.97 304 SER A O 1
ATOM 2576 N N . ASN A 1 305 ? -33.073 6.837 -22.560 1.00 52.03 305 ASN A N 1
ATOM 2577 C CA . ASN A 1 305 ? -34.178 5.984 -23.045 1.00 52.03 305 ASN A CA 1
ATOM 2578 C C . ASN A 1 305 ? -33.893 4.711 -23.884 1.00 52.03 305 ASN A C 1
ATOM 2580 O O . ASN A 1 305 ? -34.785 4.270 -24.603 1.00 52.03 305 ASN A O 1
ATOM 2584 N N . SER A 1 306 ? -32.714 4.080 -23.852 1.00 59.03 306 SER A N 1
ATOM 2585 C CA . SER A 1 306 ? -32.588 2.773 -24.538 1.00 59.03 306 SER A CA 1
ATOM 2586 C C . SER A 1 306 ? -33.118 1.646 -23.646 1.00 59.03 306 SER A C 1
ATOM 2588 O O . SER A 1 306 ? -32.672 1.537 -22.500 1.00 59.03 306 SER A O 1
ATOM 2590 N N . SER A 1 307 ? -33.999 0.788 -24.169 1.00 63.88 307 SER A N 1
ATOM 2591 C CA . SER A 1 307 ? -34.675 -0.289 -23.423 1.00 63.88 307 SER A CA 1
ATOM 2592 C C . SER A 1 307 ? -33.718 -1.168 -22.607 1.00 63.88 307 SER A C 1
ATOM 2594 O O . SER A 1 307 ? -33.942 -1.362 -21.418 1.00 63.88 307 SER A O 1
ATOM 2596 N N . ASN A 1 308 ? -32.593 -1.610 -23.179 1.00 66.62 308 ASN A N 1
ATOM 2597 C CA . ASN A 1 308 ? -31.634 -2.481 -22.482 1.00 66.62 308 ASN A CA 1
ATOM 2598 C C . ASN A 1 308 ? -30.909 -1.789 -21.311 1.00 66.62 308 ASN A C 1
ATOM 2600 O O . ASN A 1 308 ? -30.689 -2.404 -20.269 1.00 66.62 308 ASN A O 1
ATOM 2604 N N . ILE A 1 309 ? -30.566 -0.500 -21.439 1.00 72.19 309 ILE A N 1
ATOM 2605 C CA . ILE A 1 309 ? -29.963 0.273 -20.336 1.00 72.19 309 ILE A CA 1
ATOM 2606 C C . ILE A 1 309 ? -30.998 0.534 -19.245 1.00 72.19 309 ILE A C 1
ATOM 2608 O O . ILE A 1 309 ? -30.656 0.473 -18.065 1.00 72.19 309 ILE A O 1
ATOM 2612 N N . ILE A 1 310 ? -32.254 0.800 -19.615 1.00 73.62 310 ILE A N 1
ATOM 2613 C CA . ILE A 1 310 ? -33.348 0.933 -18.647 1.00 73.62 310 ILE A CA 1
ATOM 2614 C C . ILE A 1 310 ? -33.488 -0.370 -17.857 1.00 73.62 310 ILE A C 1
ATOM 2616 O O . ILE A 1 310 ? -33.494 -0.327 -16.631 1.00 73.62 310 ILE A O 1
ATOM 2620 N N . THR A 1 311 ? -33.497 -1.525 -18.525 1.00 83.81 311 THR A N 1
ATOM 2621 C CA . THR A 1 311 ? -33.573 -2.830 -17.855 1.00 83.81 311 THR A CA 1
ATOM 2622 C C . THR A 1 311 ? -32.384 -3.070 -16.928 1.00 83.81 311 THR A C 1
ATOM 2624 O O . THR A 1 311 ? -32.583 -3.381 -15.757 1.00 83.81 311 THR A O 1
ATOM 2627 N N . TRP A 1 312 ? -31.147 -2.864 -17.396 1.00 86.12 312 TRP A N 1
ATOM 2628 C CA . TRP A 1 312 ? -29.955 -3.015 -16.555 1.00 86.12 312 TRP A CA 1
ATOM 2629 C C . TRP A 1 312 ? -29.987 -2.089 -15.332 1.00 86.12 312 TRP A C 1
ATOM 2631 O O . TRP A 1 312 ? -29.742 -2.526 -14.205 1.00 86.12 312 TRP A O 1
ATOM 2641 N N . THR A 1 313 ? -30.291 -0.807 -15.541 1.00 81.88 313 THR A N 1
ATOM 2642 C CA . THR A 1 313 ? -30.340 0.175 -14.452 1.00 81.88 313 THR A CA 1
ATOM 2643 C C . THR A 1 313 ? -31.452 -0.147 -13.464 1.00 81.88 313 THR A C 1
ATOM 2645 O O . THR A 1 313 ? -31.192 -0.092 -12.269 1.00 81.88 313 THR A O 1
ATOM 2648 N N . LYS A 1 314 ? -32.632 -0.567 -13.932 1.00 86.25 314 LYS A N 1
ATOM 2649 C CA . LYS A 1 314 ? -33.738 -1.005 -13.076 1.00 86.25 314 LYS A CA 1
ATOM 2650 C C . LYS A 1 314 ? -33.358 -2.228 -12.242 1.00 86.25 314 LYS A C 1
ATOM 2652 O O . LYS A 1 314 ? -33.425 -2.154 -11.026 1.00 86.25 314 LYS A O 1
ATOM 2657 N N . LEU A 1 315 ? -32.827 -3.284 -12.861 1.00 90.25 315 LEU A N 1
ATOM 2658 C CA . LEU A 1 315 ? -32.379 -4.490 -12.149 1.00 90.25 315 LEU A CA 1
ATOM 2659 C C . LEU A 1 315 ? -31.275 -4.201 -11.117 1.00 90.25 315 LEU A C 1
ATOM 2661 O O . LEU A 1 315 ? -31.208 -4.844 -10.070 1.00 90.25 315 LEU A O 1
ATOM 2665 N N . SER A 1 316 ? -30.394 -3.239 -11.406 1.00 88.75 316 SER A N 1
ATOM 2666 C CA . SER A 1 316 ? -29.394 -2.766 -10.444 1.00 88.75 316 SER A CA 1
ATOM 2667 C C . SER A 1 316 ? -30.033 -2.042 -9.258 1.00 88.75 316 SER A C 1
ATOM 2669 O O . SER A 1 316 ? -29.574 -2.217 -8.132 1.00 88.75 316 SER A O 1
ATOM 2671 N N . GLU A 1 317 ? -31.047 -1.208 -9.502 1.00 89.69 317 GLU A N 1
ATOM 2672 C CA . GLU A 1 317 ? -31.780 -0.514 -8.439 1.00 89.69 317 GLU A CA 1
ATOM 2673 C C . GLU A 1 317 ? -32.631 -1.490 -7.618 1.00 89.69 317 GLU A C 1
ATOM 2675 O O . GLU A 1 317 ? -32.670 -1.347 -6.404 1.00 89.69 317 GLU A O 1
ATOM 2680 N N . ASP A 1 318 ? -33.216 -2.524 -8.230 1.00 92.06 318 ASP A N 1
ATOM 2681 C CA . ASP A 1 318 ? -33.970 -3.571 -7.527 1.00 92.06 318 ASP A CA 1
ATOM 2682 C C . ASP A 1 318 ? -33.059 -4.365 -6.570 1.00 92.06 318 ASP A C 1
ATOM 2684 O O . ASP A 1 318 ? -33.406 -4.614 -5.413 1.00 92.06 318 ASP A O 1
ATOM 2688 N N . GLN A 1 319 ? -31.843 -4.718 -7.013 1.00 93.12 319 GLN A N 1
ATOM 2689 C CA . GLN A 1 319 ? -30.839 -5.351 -6.146 1.00 93.12 319 GLN A CA 1
ATOM 2690 C C . GLN A 1 319 ? -30.437 -4.449 -4.975 1.00 93.12 319 GLN A C 1
ATOM 2692 O O . GLN A 1 319 ? -30.328 -4.928 -3.844 1.00 93.12 319 GLN A O 1
ATOM 2697 N N . TRP A 1 320 ? -30.228 -3.154 -5.233 1.00 92.88 320 TRP A N 1
ATOM 2698 C CA . TRP A 1 320 ? -29.960 -2.190 -4.169 1.00 92.88 320 TRP A CA 1
ATOM 2699 C C . TRP A 1 320 ? -31.142 -2.065 -3.209 1.00 92.88 320 TRP A C 1
ATOM 2701 O O . TRP A 1 320 ? -30.935 -2.061 -2.001 1.00 92.88 320 TRP A O 1
ATOM 2711 N N . PHE A 1 321 ? -32.367 -1.965 -3.724 1.00 93.38 321 PHE A N 1
ATOM 2712 C CA . PHE A 1 321 ? -33.578 -1.818 -2.925 1.00 93.38 321 PHE A CA 1
ATOM 2713 C C . PHE A 1 321 ? -33.723 -2.981 -1.943 1.00 93.38 321 PHE A C 1
ATOM 2715 O O . PHE A 1 321 ? -33.847 -2.752 -0.743 1.00 93.38 321 PHE A O 1
ATOM 2722 N N . ASN A 1 322 ? -33.569 -4.217 -2.425 1.00 92.12 322 ASN A N 1
ATOM 2723 C CA . ASN A 1 322 ? -33.605 -5.413 -1.583 1.00 92.12 322 ASN A CA 1
ATOM 2724 C C . ASN A 1 322 ? -32.520 -5.400 -0.492 1.00 92.12 322 ASN A C 1
ATOM 2726 O O . ASN A 1 322 ? -32.766 -5.805 0.644 1.00 92.12 322 ASN A O 1
ATOM 2730 N N . TYR A 1 323 ? -31.309 -4.940 -0.819 1.00 93.25 323 TYR A N 1
ATOM 2731 C CA . TYR A 1 323 ? -30.233 -4.782 0.162 1.00 93.25 323 TYR A CA 1
ATOM 2732 C C . TYR A 1 323 ? -30.543 -3.680 1.190 1.00 93.25 323 TYR A C 1
ATOM 2734 O O . TYR A 1 323 ? -30.361 -3.881 2.392 1.00 93.25 323 TYR A O 1
ATOM 2742 N N . ASN A 1 324 ? -31.037 -2.528 0.735 1.00 92.56 324 ASN A N 1
ATOM 2743 C CA . ASN A 1 324 ? -31.337 -1.381 1.584 1.00 92.56 324 ASN A CA 1
ATOM 2744 C C . ASN A 1 324 ? -32.514 -1.660 2.525 1.00 92.56 324 ASN A C 1
ATOM 2746 O O . ASN A 1 324 ? -32.449 -1.292 3.691 1.00 92.56 324 ASN A O 1
ATOM 2750 N N . GLN A 1 325 ? -33.536 -2.385 2.068 1.00 92.75 325 GLN A N 1
ATOM 2751 C CA . GLN A 1 325 ? -34.666 -2.787 2.905 1.00 92.75 325 GLN A CA 1
ATOM 2752 C C . GLN A 1 325 ? -34.216 -3.663 4.084 1.00 92.75 325 GLN A C 1
ATOM 2754 O O . GLN A 1 325 ? -34.620 -3.428 5.220 1.00 92.75 325 GLN A O 1
ATOM 2759 N N . LYS A 1 326 ? -33.316 -4.629 3.846 1.00 91.56 326 LYS A N 1
ATOM 2760 C CA . LYS A 1 326 ? -32.719 -5.437 4.927 1.00 91.56 326 LYS A CA 1
ATOM 2761 C C . LYS A 1 326 ? -31.938 -4.575 5.919 1.00 91.56 326 LYS A C 1
ATOM 2763 O O . LYS A 1 326 ? -31.995 -4.804 7.123 1.00 91.56 326 LYS A O 1
ATOM 2768 N N . GLN A 1 327 ? -31.207 -3.578 5.421 1.00 90.75 327 GLN A N 1
ATOM 2769 C CA . GLN A 1 327 ? -30.477 -2.636 6.267 1.00 90.75 327 GLN A CA 1
ATOM 2770 C C . GLN A 1 327 ? -31.421 -1.778 7.120 1.00 90.75 327 GLN A C 1
ATOM 2772 O O . GLN A 1 327 ? -31.145 -1.572 8.297 1.00 90.75 327 GLN A O 1
ATOM 2777 N N . GLU A 1 328 ? -32.515 -1.283 6.548 1.00 91.94 328 GLU A N 1
ATOM 2778 C CA . GLU A 1 328 ? -33.514 -0.499 7.277 1.00 91.94 328 GLU A CA 1
ATOM 2779 C C . GLU A 1 328 ? -34.187 -1.330 8.371 1.00 91.94 328 GLU A C 1
ATOM 2781 O O . GLU A 1 328 ? -34.292 -0.855 9.495 1.00 91.94 328 GLU A O 1
ATOM 2786 N N . GLN A 1 329 ? -34.538 -2.591 8.096 1.00 92.50 329 GLN A N 1
ATOM 2787 C CA . GLN A 1 329 ? -35.081 -3.510 9.107 1.00 92.50 329 GLN A CA 1
ATOM 2788 C C . GLN A 1 329 ? -34.111 -3.745 10.274 1.00 92.50 329 GLN A C 1
ATOM 2790 O O . GLN A 1 329 ? -34.522 -3.725 11.434 1.00 92.50 329 GLN A O 1
ATOM 2795 N N . LEU A 1 330 ? -32.817 -3.923 9.984 1.00 91.62 330 LEU A N 1
ATOM 2796 C CA . LEU A 1 330 ? -31.783 -4.058 11.013 1.00 91.62 330 LEU A CA 1
ATOM 2797 C C . LEU A 1 330 ? -31.709 -2.806 11.904 1.00 91.62 330 LEU A C 1
ATOM 2799 O O . LEU A 1 330 ? -31.649 -2.919 13.125 1.00 91.62 330 LEU A O 1
ATOM 2803 N N . ILE A 1 331 ? -31.726 -1.616 11.297 1.00 92.25 331 ILE A N 1
ATOM 2804 C CA . ILE A 1 331 ? -31.595 -0.337 12.009 1.00 92.25 331 ILE A CA 1
ATOM 2805 C C . ILE A 1 331 ? -32.857 0.011 12.808 1.00 92.25 331 ILE A C 1
ATOM 2807 O O . ILE A 1 331 ? -32.750 0.499 13.933 1.00 92.25 331 ILE A O 1
ATOM 2811 N N . ALA A 1 332 ? -34.035 -0.200 12.221 1.00 91.62 332 ALA A N 1
ATOM 2812 C CA . ALA A 1 332 ? -35.307 0.256 12.769 1.00 91.62 332 ALA A CA 1
ATOM 2813 C C . ALA A 1 332 ? -35.916 -0.705 13.793 1.00 91.62 332 ALA A C 1
ATOM 2815 O O . ALA A 1 332 ? -36.653 -0.233 14.654 1.00 91.62 332 ALA A O 1
ATOM 2816 N N . ASN A 1 333 ? -35.600 -2.005 13.719 1.00 92.19 333 ASN A N 1
ATOM 2817 C CA . ASN A 1 333 ? -36.218 -3.027 14.571 1.00 92.19 333 ASN A CA 1
ATOM 2818 C C . ASN A 1 333 ? -35.165 -3.753 15.423 1.00 92.19 333 ASN A C 1
ATOM 2820 O O . ASN A 1 333 ? -35.110 -3.568 16.634 1.00 92.19 333 ASN A O 1
ATOM 2824 N N . LEU A 1 334 ? -34.262 -4.504 14.780 1.00 91.75 334 LEU A N 1
ATOM 2825 C CA . LEU A 1 334 ? -33.367 -5.437 15.480 1.00 91.75 334 LEU A CA 1
ATOM 2826 C C . LEU A 1 334 ? -32.402 -4.740 16.453 1.00 91.75 334 LEU A C 1
ATOM 2828 O O . LEU A 1 334 ? -32.310 -5.136 17.611 1.00 91.75 334 LEU A O 1
ATOM 2832 N N . LEU A 1 335 ? -31.712 -3.678 16.015 1.00 93.69 335 LEU A N 1
ATOM 2833 C CA . LEU A 1 335 ? -30.802 -2.921 16.887 1.00 93.69 335 LEU A CA 1
ATOM 2834 C C . LEU A 1 335 ? -31.518 -2.319 18.118 1.00 93.69 335 LEU A C 1
ATOM 2836 O O . LEU A 1 335 ? -31.007 -2.465 19.229 1.00 93.69 335 LEU A O 1
ATOM 2840 N N . PRO A 1 336 ? -32.666 -1.619 17.981 1.00 95.44 336 PRO A N 1
ATOM 2841 C CA . PRO A 1 336 ? -33.442 -1.163 19.134 1.00 95.44 336 PRO A CA 1
ATOM 2842 C C . PRO A 1 336 ? -33.878 -2.281 20.088 1.00 95.44 336 PRO A C 1
ATOM 2844 O O . PRO A 1 336 ? -33.741 -2.106 21.302 1.00 95.44 336 PRO A O 1
ATOM 2847 N N . ASP A 1 337 ? -34.380 -3.399 19.559 1.00 95.25 337 ASP A N 1
ATOM 2848 C CA . ASP A 1 337 ? -34.892 -4.512 20.365 1.00 95.25 337 ASP A CA 1
ATOM 2849 C C . ASP A 1 337 ? -33.763 -5.127 21.203 1.00 95.25 337 ASP A C 1
ATOM 2851 O O . ASP A 1 337 ? -33.864 -5.232 22.430 1.00 95.25 337 ASP A O 1
ATOM 2855 N N . GLU A 1 338 ? -32.628 -5.429 20.567 1.00 95.06 338 GLU A N 1
ATOM 2856 C CA . GLU A 1 338 ? -31.436 -5.932 21.253 1.00 95.06 338 GLU A CA 1
ATOM 2857 C C . GLU A 1 338 ? -30.907 -4.931 22.287 1.00 95.06 338 GLU A C 1
ATOM 2859 O O . GLU A 1 338 ? -30.617 -5.310 23.425 1.00 95.06 338 GLU A O 1
ATOM 2864 N N . ALA A 1 339 ? -30.836 -3.640 21.944 1.00 96.50 339 ALA A N 1
ATOM 2865 C CA . ALA A 1 339 ? -30.374 -2.602 22.865 1.00 96.50 339 ALA A CA 1
ATOM 2866 C C . ALA A 1 339 ? -31.257 -2.488 24.115 1.00 96.50 339 ALA A C 1
ATOM 2868 O O . ALA A 1 339 ? -30.744 -2.268 25.213 1.00 96.50 339 ALA A O 1
ATOM 2869 N N . THR A 1 340 ? -32.569 -2.673 23.964 1.00 96.38 340 THR A N 1
ATOM 2870 C CA . THR A 1 340 ? -33.528 -2.666 25.077 1.00 96.38 340 THR A CA 1
ATOM 2871 C C . THR A 1 340 ? -33.281 -3.844 26.013 1.00 96.38 340 THR A C 1
ATOM 2873 O O . THR A 1 340 ? -33.177 -3.660 27.228 1.00 96.38 340 THR A O 1
ATOM 2876 N N . ILE A 1 341 ? -33.088 -5.041 25.452 1.00 96.31 341 ILE A N 1
ATOM 2877 C CA . ILE A 1 341 ? -32.759 -6.252 26.215 1.00 96.31 341 ILE A CA 1
ATOM 2878 C C . ILE A 1 341 ? -31.442 -6.067 26.978 1.00 96.31 341 ILE A C 1
ATOM 2880 O O . ILE A 1 341 ? -31.348 -6.392 28.163 1.00 96.31 341 ILE A O 1
ATOM 2884 N N . ILE A 1 342 ? -30.418 -5.524 26.319 1.00 96.62 342 ILE A N 1
ATOM 2885 C CA . ILE A 1 342 ? -29.104 -5.299 26.929 1.00 96.62 342 ILE A CA 1
ATOM 2886 C C . ILE A 1 342 ? -29.193 -4.272 28.049 1.00 96.62 342 ILE A C 1
ATOM 2888 O O . ILE A 1 342 ? -28.659 -4.515 29.130 1.00 96.62 342 ILE A O 1
ATOM 2892 N N . LYS A 1 343 ? -29.889 -3.154 27.825 1.00 96.56 343 LYS A N 1
ATOM 2893 C CA . LYS A 1 343 ? -30.105 -2.129 28.849 1.00 96.56 343 LYS A CA 1
ATOM 2894 C C . LYS A 1 343 ? -30.779 -2.721 30.088 1.00 96.56 343 LYS A C 1
ATOM 2896 O O . LYS A 1 343 ? -30.307 -2.479 31.197 1.00 96.56 343 LYS A O 1
ATOM 2901 N N . GLY A 1 344 ? -31.807 -3.550 29.895 1.00 95.62 344 GLY A N 1
ATOM 2902 C CA . GLY A 1 344 ? -32.471 -4.284 30.974 1.00 95.62 344 GLY A CA 1
ATOM 2903 C C . GLY A 1 344 ? -31.506 -5.171 31.768 1.00 95.62 344 GLY A C 1
ATOM 2904 O O . GLY A 1 344 ? -31.452 -5.071 32.989 1.00 95.62 344 GLY A O 1
ATOM 2905 N N . LYS A 1 345 ? -30.669 -5.965 31.086 1.00 96.31 345 LYS A N 1
ATOM 2906 C CA . LYS A 1 345 ? -29.657 -6.821 31.740 1.00 96.31 345 LYS A CA 1
ATOM 2907 C C . LYS A 1 345 ? -28.597 -6.025 32.503 1.00 96.31 345 LYS A C 1
ATOM 2909 O O . LYS A 1 345 ? -28.191 -6.417 33.593 1.00 96.31 345 LYS A O 1
ATOM 2914 N N . VAL A 1 346 ? -28.134 -4.905 31.945 1.00 95.88 346 VAL A N 1
ATOM 2915 C CA . VAL A 1 346 ? -27.173 -4.024 32.628 1.00 95.88 346 VAL A CA 1
ATOM 2916 C C . VAL A 1 346 ? -27.798 -3.447 33.898 1.00 95.88 346 VAL A C 1
ATOM 2918 O O . VAL A 1 346 ? -27.157 -3.467 34.951 1.00 95.88 346 VAL A O 1
ATOM 2921 N N . LEU A 1 347 ? -29.048 -2.981 33.820 1.00 94.94 347 LEU A N 1
ATOM 2922 C CA . LEU A 1 347 ? -29.790 -2.485 34.977 1.00 94.94 347 LEU A CA 1
ATOM 2923 C C . LEU A 1 347 ? -29.961 -3.575 36.042 1.00 94.94 347 LEU A C 1
ATOM 2925 O O . LEU A 1 347 ? -29.703 -3.312 37.213 1.00 94.94 347 LEU A O 1
ATOM 2929 N N . GLU A 1 348 ? -30.323 -4.794 35.642 1.00 94.62 348 GLU A N 1
ATOM 2930 C CA . GLU A 1 348 ? -30.462 -5.948 36.535 1.00 94.62 348 GLU A CA 1
ATOM 2931 C C . GLU A 1 348 ? -29.159 -6.240 37.296 1.00 94.62 348 GLU A C 1
ATOM 2933 O O . GLU A 1 348 ? -29.174 -6.409 38.517 1.00 94.62 348 GLU A O 1
ATOM 2938 N N . TYR A 1 349 ? -28.011 -6.234 36.609 1.00 94.94 349 TYR A N 1
ATOM 2939 C CA . TYR A 1 349 ? -26.709 -6.470 37.241 1.00 94.94 349 TYR A CA 1
ATOM 2940 C C . TYR A 1 349 ? -26.353 -5.412 38.285 1.00 94.94 349 TYR A C 1
ATOM 2942 O O . TYR A 1 349 ? -25.884 -5.760 39.370 1.00 94.94 349 TYR A O 1
ATOM 2950 N N . PHE A 1 350 ? -26.601 -4.135 37.989 1.00 92.88 350 PHE A N 1
ATOM 2951 C CA . PHE A 1 350 ? -26.400 -3.061 38.962 1.00 92.88 350 PHE A CA 1
ATOM 2952 C C . PHE A 1 350 ? -27.407 -3.119 40.103 1.00 92.88 350 PHE A C 1
ATOM 2954 O O . PHE A 1 350 ? -27.020 -2.926 41.249 1.00 92.88 350 PHE A O 1
ATOM 2961 N N . HIS A 1 351 ? -28.678 -3.401 39.820 1.00 92.38 351 HIS A N 1
ATOM 2962 C CA . HIS A 1 351 ? -29.706 -3.521 40.846 1.00 92.38 351 HIS A CA 1
ATOM 2963 C C . HIS A 1 351 ? -29.356 -4.630 41.840 1.00 92.38 351 HIS A C 1
ATOM 2965 O O . HIS A 1 351 ? -29.376 -4.395 43.046 1.00 92.38 351 HIS A O 1
ATOM 2971 N N . LYS A 1 352 ? -28.933 -5.800 41.344 1.00 92.25 352 LYS A N 1
ATOM 2972 C CA . LYS A 1 352 ? -28.465 -6.903 42.187 1.00 92.25 352 LYS A CA 1
ATOM 2973 C C . LYS A 1 352 ? -27.273 -6.490 43.053 1.00 92.25 352 LYS A C 1
ATOM 2975 O O . LYS A 1 352 ? -27.314 -6.674 44.264 1.00 92.25 352 LYS A O 1
ATOM 2980 N N . TYR A 1 353 ? -26.259 -5.863 42.456 1.00 91.50 353 TYR A N 1
ATOM 2981 C CA . TYR A 1 353 ? -25.099 -5.350 43.192 1.00 91.50 353 TYR A CA 1
ATOM 2982 C C . TYR A 1 353 ? -25.492 -4.314 44.263 1.00 91.50 353 TYR A C 1
ATOM 2984 O O . TYR A 1 353 ? -25.033 -4.380 45.401 1.00 91.50 353 TYR A O 1
ATOM 2992 N N . HIS A 1 354 ? -26.386 -3.376 43.938 1.00 91.50 354 HIS A N 1
ATOM 2993 C CA . HIS A 1 354 ? -26.882 -2.376 44.882 1.00 91.50 354 HIS A CA 1
ATOM 2994 C C . HIS A 1 354 ? -27.687 -2.994 46.030 1.00 91.50 354 HIS A C 1
ATOM 2996 O O . HIS A 1 354 ? -27.545 -2.549 47.165 1.00 91.50 354 HIS A O 1
ATOM 3002 N N . LEU A 1 355 ? -28.524 -4.003 45.770 1.00 90.62 355 LEU A N 1
ATOM 3003 C CA . LEU A 1 355 ? -29.260 -4.707 46.823 1.00 90.62 355 LEU A CA 1
ATOM 3004 C C . LEU A 1 355 ? -28.310 -5.415 47.787 1.00 90.62 355 LEU A C 1
ATOM 3006 O O . LEU A 1 355 ? -28.478 -5.303 49.000 1.00 90.62 355 LEU A O 1
ATOM 3010 N N . GLU A 1 356 ? -27.288 -6.089 47.263 1.00 89.75 356 GLU A N 1
ATOM 3011 C CA . GLU A 1 356 ? -26.285 -6.742 48.102 1.00 89.75 356 GLU A CA 1
ATOM 3012 C C . GLU A 1 356 ? -25.493 -5.716 48.942 1.00 89.75 356 GLU A C 1
ATOM 3014 O O . GLU A 1 356 ? -25.172 -5.983 50.102 1.00 89.75 356 GLU A O 1
ATOM 3019 N N . LEU A 1 357 ? -25.247 -4.507 48.411 1.00 87.75 357 LEU A N 1
ATOM 3020 C CA . LEU A 1 357 ? -24.646 -3.396 49.164 1.00 87.75 357 LEU A CA 1
ATOM 3021 C C . LEU A 1 357 ? -25.589 -2.850 50.247 1.00 87.75 357 LEU A C 1
ATOM 3023 O O . LEU A 1 357 ? -25.154 -2.588 51.366 1.00 87.75 357 LEU A O 1
ATOM 3027 N N . LEU A 1 358 ? -26.876 -2.662 49.931 1.00 88.12 358 LEU A N 1
ATOM 3028 C CA . LEU A 1 358 ? -27.889 -2.151 50.866 1.00 88.12 358 LEU A CA 1
ATOM 3029 C C . LEU A 1 358 ? -28.149 -3.107 52.031 1.00 88.12 358 LEU A C 1
ATOM 3031 O O . LEU A 1 358 ? -28.447 -2.646 53.134 1.00 88.12 358 LEU A O 1
ATOM 3035 N N . ASN A 1 359 ? -28.072 -4.411 51.767 1.00 86.94 359 ASN A N 1
ATOM 3036 C CA . ASN A 1 359 ? -28.314 -5.470 52.742 1.00 86.94 359 ASN A CA 1
ATOM 3037 C C . ASN A 1 359 ? -27.036 -5.915 53.465 1.00 86.94 359 ASN A C 1
ATOM 3039 O O . ASN A 1 359 ? -27.111 -6.757 54.355 1.00 86.94 359 ASN A O 1
ATOM 3043 N N . ASN A 1 360 ? -25.880 -5.346 53.104 1.00 81.81 360 ASN A N 1
ATOM 3044 C CA . ASN A 1 360 ? -24.573 -5.688 53.659 1.00 81.81 360 ASN A CA 1
ATOM 3045 C C . ASN A 1 360 ? -24.222 -7.186 53.516 1.00 81.81 360 ASN A C 1
ATOM 3047 O O . ASN A 1 360 ? -23.604 -7.773 54.400 1.00 81.81 360 ASN A O 1
ATOM 3051 N N . THR A 1 361 ? -24.643 -7.808 52.408 1.00 82.88 361 THR A N 1
ATOM 3052 C CA . THR A 1 361 ? -24.420 -9.238 52.113 1.00 82.88 361 THR A CA 1
ATOM 3053 C C . THR A 1 361 ? -23.230 -9.484 51.183 1.00 82.88 361 THR A C 1
ATOM 3055 O O . THR A 1 361 ? -22.919 -10.632 50.881 1.00 82.88 361 THR A O 1
ATOM 3058 N N . LEU A 1 362 ? -22.578 -8.426 50.690 1.00 82.25 362 LEU A N 1
ATOM 3059 C CA . LEU A 1 362 ? -21.371 -8.526 49.866 1.00 82.25 362 LEU A CA 1
ATOM 3060 C C . LEU A 1 362 ? -20.152 -8.853 50.729 1.00 82.25 362 LEU A C 1
ATOM 3062 O O . LEU A 1 362 ? -19.734 -8.043 51.554 1.00 82.25 362 LEU A O 1
ATOM 3066 N N . GLU A 1 363 ? -19.530 -10.001 50.472 1.00 80.94 363 GLU A N 1
ATOM 3067 C CA . GLU A 1 363 ? -18.209 -10.310 51.015 1.00 80.94 363 GLU A CA 1
ATOM 3068 C C . GLU A 1 363 ? -17.173 -9.313 50.475 1.00 80.94 363 GLU A C 1
ATOM 3070 O O . GLU A 1 363 ? -17.060 -9.092 49.262 1.00 80.94 363 GLU A O 1
ATOM 3075 N N . THR A 1 364 ? -16.392 -8.706 51.369 1.00 77.56 364 THR A N 1
ATOM 3076 C CA . THR A 1 364 ? -15.288 -7.816 50.996 1.00 77.56 364 THR A CA 1
ATOM 3077 C C . THR A 1 364 ? -14.157 -8.639 50.392 1.00 77.56 364 THR A C 1
ATOM 3079 O O . THR A 1 364 ? -13.425 -9.325 51.104 1.00 77.56 364 THR A O 1
ATOM 3082 N N . ARG A 1 365 ? -14.023 -8.577 49.066 1.00 83.12 365 ARG A N 1
ATOM 3083 C CA . ARG A 1 365 ? -12.975 -9.259 48.302 1.00 83.12 365 ARG A CA 1
ATOM 3084 C C . ARG A 1 365 ? -12.071 -8.208 47.667 1.00 83.12 365 ARG A C 1
ATOM 3086 O O . ARG A 1 365 ? -12.527 -7.448 46.811 1.00 83.12 365 ARG A O 1
ATOM 3093 N N . GLU A 1 366 ? -10.806 -8.173 48.082 1.00 87.12 366 GLU A N 1
ATOM 3094 C CA . GLU A 1 366 ? -9.837 -7.180 47.615 1.00 87.12 366 GLU A CA 1
ATOM 3095 C C . GLU A 1 366 ? -8.648 -7.806 46.882 1.00 87.12 366 GLU A C 1
ATOM 3097 O O . GLU A 1 366 ? -8.168 -8.884 47.232 1.00 87.12 366 GLU A O 1
ATOM 3102 N N . LYS A 1 367 ? -8.157 -7.104 45.859 1.00 88.75 367 LYS A N 1
ATOM 3103 C CA . LYS A 1 367 ? -6.905 -7.407 45.162 1.00 88.75 367 LYS A CA 1
ATOM 3104 C C . LYS A 1 367 ? -6.154 -6.109 44.907 1.00 88.75 367 LYS A C 1
ATOM 3106 O O . LYS A 1 367 ? -6.730 -5.184 44.344 1.00 88.75 367 LYS A O 1
ATOM 3111 N N . ASP A 1 368 ? -4.872 -6.058 45.265 1.00 90.19 368 ASP A N 1
ATOM 3112 C CA . ASP A 1 368 ? -4.029 -4.915 44.917 1.00 90.19 368 ASP A CA 1
ATOM 3113 C C . ASP A 1 368 ? -3.853 -4.827 43.393 1.00 90.19 368 ASP A C 1
ATOM 3115 O O . ASP A 1 368 ? -3.265 -5.706 42.757 1.00 90.19 368 ASP A O 1
ATOM 3119 N N . ASN A 1 369 ? -4.404 -3.762 42.812 1.00 89.50 369 ASN A N 1
ATOM 3120 C CA . ASN A 1 369 ? -4.335 -3.473 41.384 1.00 89.50 369 ASN A CA 1
ATOM 3121 C C . ASN A 1 369 ? -3.361 -2.326 41.056 1.00 89.50 369 ASN A C 1
ATOM 3123 O O . ASN A 1 369 ? -3.323 -1.896 39.904 1.00 89.50 369 ASN A O 1
ATOM 3127 N N . SER A 1 370 ? -2.565 -1.833 42.013 1.00 90.94 370 SER A N 1
ATOM 3128 C CA . SER A 1 370 ? -1.632 -0.707 41.827 1.00 90.94 370 SER A CA 1
ATOM 3129 C C . SER A 1 370 ? -0.697 -0.894 40.623 1.00 90.94 370 SER A C 1
ATOM 3131 O O . SER A 1 370 ? -0.683 -0.059 39.716 1.00 90.94 370 SER A O 1
ATOM 3133 N N . ILE A 1 371 ? -0.018 -2.042 40.551 1.00 92.69 371 ILE A N 1
ATOM 3134 C CA . ILE A 1 371 ? 0.877 -2.414 39.442 1.00 92.69 371 ILE A CA 1
ATOM 3135 C C . ILE A 1 371 ? 0.104 -2.478 38.116 1.00 92.69 371 ILE A C 1
ATOM 3137 O O . ILE A 1 371 ? 0.529 -1.923 37.106 1.00 92.69 371 ILE A O 1
ATOM 3141 N N . ALA A 1 372 ? -1.078 -3.102 38.112 1.00 92.69 372 ALA A N 1
ATOM 3142 C CA . ALA A 1 372 ? -1.896 -3.224 36.905 1.00 92.69 372 ALA A CA 1
ATOM 3143 C C . ALA A 1 372 ? -2.392 -1.859 36.387 1.00 92.69 372 ALA A C 1
ATOM 3145 O O . ALA A 1 372 ? -2.507 -1.661 35.175 1.00 92.69 372 ALA A O 1
ATOM 3146 N N . ILE A 1 373 ? -2.680 -0.915 37.289 1.00 94.00 373 ILE A N 1
ATOM 3147 C CA . ILE A 1 373 ? -3.066 0.462 36.961 1.00 94.00 373 ILE A CA 1
ATOM 3148 C C . ILE A 1 373 ? -1.882 1.216 36.346 1.00 94.00 373 ILE A C 1
ATOM 3150 O O . ILE A 1 373 ? -2.061 1.885 35.324 1.00 94.00 373 ILE A O 1
ATOM 3154 N N . GLU A 1 374 ? -0.685 1.089 36.921 1.00 94.69 374 GLU A N 1
ATOM 3155 C CA . GLU A 1 374 ? 0.536 1.708 36.397 1.00 94.69 374 GLU A CA 1
ATOM 3156 C C . GLU A 1 374 ? 0.872 1.177 34.996 1.00 94.69 374 GLU A C 1
ATOM 3158 O O . GLU A 1 374 ? 0.952 1.955 34.041 1.00 94.69 374 GLU A O 1
ATOM 3163 N N . GLU A 1 375 ? 0.907 -0.148 34.823 1.00 95.25 375 GLU A N 1
ATOM 3164 C CA . GLU A 1 375 ? 1.117 -0.785 33.518 1.00 95.25 375 GLU A CA 1
ATOM 3165 C C . GLU A 1 375 ? 0.062 -0.368 32.479 1.00 95.25 375 GLU A C 1
ATOM 3167 O O . GLU A 1 375 ? 0.349 -0.231 31.283 1.00 95.25 375 GLU A O 1
ATOM 3172 N N . ALA A 1 376 ? -1.196 -0.203 32.899 1.00 94.94 376 ALA A N 1
ATOM 3173 C CA . ALA A 1 376 ? -2.263 0.253 32.017 1.00 94.94 376 ALA A CA 1
ATOM 3174 C C . ALA A 1 376 ? -2.067 1.714 31.595 1.00 94.94 376 ALA A C 1
ATOM 3176 O O . ALA A 1 376 ? -2.322 2.034 30.430 1.00 94.94 376 ALA A O 1
ATOM 3177 N N . ASN A 1 377 ? -1.595 2.579 32.498 1.00 95.81 377 ASN A N 1
ATOM 3178 C CA . ASN A 1 377 ? -1.306 3.985 32.220 1.00 95.81 377 ASN A CA 1
ATOM 3179 C C . ASN A 1 377 ? -0.160 4.138 31.209 1.00 95.81 377 ASN A C 1
ATOM 3181 O O . ASN A 1 377 ? -0.292 4.881 30.236 1.00 95.81 377 ASN A O 1
ATOM 3185 N N . GLU A 1 378 ? 0.924 3.374 31.366 1.00 95.00 378 GLU A N 1
ATOM 3186 C CA . GLU A 1 378 ? 2.054 3.371 30.424 1.00 95.00 378 GLU A CA 1
ATOM 3187 C C . GLU A 1 378 ? 1.634 2.974 29.000 1.00 95.00 378 GLU A C 1
ATOM 3189 O O . GLU A 1 378 ? 2.137 3.502 28.002 1.00 95.00 378 GLU A O 1
ATOM 3194 N N . LYS A 1 379 ? 0.645 2.079 28.878 1.00 95.62 379 LYS A N 1
ATOM 3195 C CA . LYS A 1 379 ? 0.071 1.672 27.586 1.00 95.62 379 LYS A CA 1
ATOM 3196 C C . LYS A 1 379 ? -0.762 2.785 26.924 1.00 95.62 379 LYS A C 1
ATOM 3198 O O . LYS A 1 379 ? -1.068 2.669 25.728 1.00 95.62 379 LYS A O 1
ATOM 3203 N N . VAL A 1 380 ? -1.129 3.866 27.624 1.00 95.31 380 VAL A N 1
ATOM 3204 C CA . VAL A 1 380 ? -1.883 5.012 27.072 1.00 95.31 380 VAL A CA 1
ATOM 3205 C C . VAL A 1 380 ? -0.954 5.952 26.294 1.00 95.31 380 VAL A C 1
ATOM 3207 O O . VAL A 1 380 ? -0.632 7.068 26.694 1.00 95.31 380 VAL A O 1
ATOM 3210 N N . VAL A 1 381 ? -0.549 5.515 25.103 1.00 95.31 381 VAL A N 1
ATOM 3211 C CA . VAL A 1 381 ? 0.353 6.278 24.229 1.00 95.31 381 VAL A CA 1
ATOM 3212 C C . VAL A 1 381 ? -0.437 7.134 23.234 1.00 95.31 381 VAL A C 1
ATOM 3214 O O . VAL A 1 381 ? -1.309 6.636 22.516 1.00 95.31 381 VAL A O 1
ATOM 3217 N N . THR A 1 382 ? -0.113 8.428 23.136 1.00 94.19 382 THR A N 1
ATOM 3218 C CA . THR A 1 382 ? -0.754 9.354 22.181 1.00 94.19 382 THR A CA 1
ATOM 3219 C C . THR A 1 382 ? -0.539 8.926 20.723 1.00 94.19 382 THR A C 1
ATOM 3221 O O . THR A 1 382 ? 0.476 8.320 20.383 1.00 94.19 382 THR A O 1
ATOM 3224 N N . VAL A 1 383 ? -1.461 9.292 19.824 1.00 92.81 383 VAL A N 1
ATOM 3225 C CA . VAL A 1 383 ? -1.370 8.966 18.381 1.00 92.81 383 VAL A CA 1
ATOM 3226 C C . VAL A 1 383 ? -0.061 9.471 17.753 1.00 92.81 383 VAL A C 1
ATOM 3228 O O . VAL A 1 383 ? 0.530 8.798 16.911 1.00 92.81 383 VAL A O 1
ATOM 3231 N N . TYR A 1 384 ? 0.428 10.635 18.189 1.00 90.94 384 TYR A N 1
ATOM 3232 C CA . TYR A 1 384 ? 1.709 11.182 17.738 1.00 90.94 384 TYR A CA 1
ATOM 3233 C C . TYR A 1 384 ? 2.898 10.307 18.164 1.00 90.94 384 TYR A C 1
ATOM 3235 O O . TYR A 1 384 ? 3.746 9.978 17.334 1.00 90.94 384 TYR A O 1
ATOM 3243 N N . ASN A 1 385 ? 2.941 9.892 19.434 1.00 91.38 385 ASN A N 1
ATOM 3244 C CA . ASN A 1 385 ? 4.016 9.040 19.942 1.00 91.38 385 ASN A CA 1
ATOM 3245 C C . ASN A 1 385 ? 3.972 7.645 19.307 1.00 91.38 385 ASN A C 1
ATOM 3247 O O . ASN A 1 385 ? 5.016 7.115 18.942 1.00 91.38 385 ASN A O 1
ATOM 3251 N N . GLN A 1 386 ? 2.775 7.096 19.067 1.00 94.00 386 GLN A N 1
ATOM 3252 C CA . GLN A 1 386 ? 2.616 5.853 18.307 1.00 94.00 386 GLN A CA 1
ATOM 3253 C C . GLN A 1 386 ? 3.223 5.966 16.898 1.00 94.00 386 GLN A C 1
ATOM 3255 O O . GLN A 1 386 ? 3.941 5.065 16.471 1.00 94.00 386 GLN A O 1
ATOM 3260 N N . ALA A 1 387 ? 2.995 7.084 16.196 1.00 91.75 387 ALA A N 1
ATOM 3261 C CA . ALA A 1 387 ? 3.548 7.299 14.856 1.00 91.75 387 ALA A CA 1
ATOM 3262 C C . ALA A 1 387 ? 5.078 7.360 14.881 1.00 91.75 387 ALA A C 1
ATOM 3264 O O . ALA A 1 387 ? 5.744 6.819 14.002 1.00 91.75 387 ALA A O 1
ATOM 3265 N N . PHE A 1 388 ? 5.640 8.025 15.890 1.00 89.75 388 PHE A N 1
ATOM 3266 C CA . PHE A 1 388 ? 7.084 8.119 16.058 1.00 89.75 388 PHE A CA 1
ATOM 3267 C C . PHE A 1 388 ? 7.723 6.752 16.334 1.00 89.75 388 PHE A C 1
ATOM 3269 O O . PHE A 1 388 ? 8.704 6.404 15.676 1.00 89.75 388 PHE A O 1
ATOM 3276 N N . GLU A 1 389 ? 7.149 5.965 17.246 1.00 90.62 389 GLU A N 1
ATOM 3277 C CA . GLU A 1 389 ? 7.647 4.622 17.559 1.00 90.62 389 GLU A CA 1
ATOM 3278 C C . GLU A 1 389 ? 7.544 3.672 16.357 1.00 90.62 389 GLU A C 1
ATOM 3280 O O . GLU A 1 389 ? 8.463 2.891 16.118 1.00 90.62 389 GLU A O 1
ATOM 3285 N N . GLU A 1 390 ? 6.498 3.781 15.530 1.00 90.62 390 GLU A N 1
ATOM 3286 C CA . GLU A 1 390 ? 6.389 2.983 14.301 1.00 90.62 390 GLU A CA 1
ATOM 3287 C C . GLU A 1 390 ? 7.501 3.317 13.295 1.00 90.62 390 GLU A C 1
ATOM 3289 O O . GLU A 1 390 ? 8.152 2.411 12.768 1.00 90.62 390 GLU A O 1
ATOM 3294 N N . VAL A 1 391 ? 7.788 4.607 13.070 1.00 90.06 391 VAL A N 1
ATOM 3295 C CA . VAL A 1 391 ? 8.920 5.028 12.222 1.00 90.06 391 VAL A CA 1
ATOM 3296 C C . VAL A 1 391 ? 10.238 4.521 12.800 1.00 90.06 391 VAL A C 1
ATOM 3298 O O . VAL A 1 391 ? 11.068 3.995 12.059 1.00 90.06 391 VAL A O 1
ATOM 3301 N N . LYS A 1 392 ? 10.449 4.691 14.108 1.00 89.88 392 LYS A N 1
ATOM 3302 C CA . LYS A 1 392 ? 11.689 4.312 14.790 1.00 89.88 392 LYS A CA 1
ATOM 3303 C C . LYS A 1 392 ? 11.936 2.808 14.683 1.00 89.88 392 LYS A C 1
ATOM 3305 O O . LYS A 1 392 ? 13.030 2.404 14.294 1.00 89.88 392 LYS A O 1
ATOM 3310 N N . LYS A 1 393 ? 10.907 1.993 14.934 1.00 91.00 393 LYS A N 1
ATOM 3311 C CA . LYS A 1 393 ? 10.954 0.535 14.772 1.00 91.00 393 LYS A CA 1
ATOM 3312 C C . LYS A 1 393 ? 11.254 0.142 13.326 1.00 91.00 393 LYS A C 1
ATOM 3314 O O . LYS A 1 393 ? 12.125 -0.690 13.094 1.00 91.00 393 LYS A O 1
ATOM 3319 N N . LEU A 1 394 ? 10.590 0.770 12.352 1.00 90.06 394 LEU A N 1
ATOM 3320 C CA . LEU A 1 394 ? 10.836 0.502 10.934 1.00 90.06 394 LEU A CA 1
ATOM 3321 C C . LEU A 1 394 ? 12.277 0.843 10.531 1.00 90.06 394 LEU A C 1
ATOM 3323 O O . LEU A 1 394 ? 12.930 0.048 9.867 1.00 90.06 394 LEU A O 1
ATOM 3327 N N . MET A 1 395 ? 12.792 2.001 10.944 1.00 89.38 395 MET A N 1
ATOM 3328 C CA . MET A 1 395 ? 14.173 2.394 10.654 1.00 89.38 395 MET A CA 1
ATOM 3329 C C . MET A 1 395 ? 15.187 1.443 11.289 1.00 89.38 395 MET A C 1
ATOM 3331 O O . MET A 1 395 ? 16.152 1.079 10.622 1.00 89.38 395 MET A O 1
ATOM 3335 N N . SER A 1 396 ? 14.947 1.016 12.534 1.00 89.81 396 SER A N 1
ATOM 3336 C CA . SER A 1 396 ? 15.786 0.034 13.226 1.00 89.81 396 SER A CA 1
ATOM 3337 C C . SER A 1 396 ? 15.813 -1.300 12.484 1.00 89.81 396 SER A C 1
ATOM 3339 O O . SER A 1 396 ? 16.885 -1.826 12.223 1.00 89.81 396 SER A O 1
ATOM 3341 N N . ASN A 1 397 ? 14.650 -1.816 12.076 1.00 89.19 397 ASN A N 1
ATOM 3342 C CA . ASN A 1 397 ? 14.550 -3.084 11.346 1.00 89.19 397 ASN A CA 1
ATOM 3343 C C . ASN A 1 397 ? 15.243 -3.046 9.976 1.00 89.19 397 ASN A C 1
ATOM 3345 O O . ASN A 1 397 ? 15.653 -4.081 9.464 1.00 89.19 397 ASN A O 1
ATOM 3349 N N . LEU A 1 398 ? 15.337 -1.862 9.367 1.00 88.00 398 LEU A N 1
ATOM 3350 C CA . LEU A 1 398 ? 15.958 -1.656 8.058 1.00 88.00 398 LEU A CA 1
ATOM 3351 C C . LEU A 1 398 ? 17.404 -1.153 8.150 1.00 88.00 398 LEU A C 1
ATOM 3353 O O . LEU A 1 398 ? 17.976 -0.797 7.123 1.00 88.00 398 LEU A O 1
ATOM 3357 N N . ASN A 1 399 ? 17.974 -1.068 9.359 1.00 87.88 399 ASN A N 1
ATOM 3358 C CA . ASN A 1 399 ? 19.305 -0.512 9.620 1.00 87.88 399 ASN A CA 1
ATOM 3359 C C . ASN A 1 399 ? 19.528 0.891 9.019 1.00 87.88 399 ASN A C 1
ATOM 3361 O O . ASN A 1 399 ? 20.652 1.279 8.697 1.00 87.88 399 ASN A O 1
ATOM 3365 N N . ILE A 1 400 ? 18.464 1.692 8.890 1.00 88.62 400 ILE A N 1
ATOM 3366 C CA . ILE A 1 400 ? 18.550 3.028 8.297 1.00 88.62 400 ILE A CA 1
ATOM 3367 C C . ILE A 1 400 ? 19.101 4.005 9.333 1.00 88.62 400 ILE A C 1
ATOM 3369 O O . ILE A 1 400 ? 18.403 4.423 10.260 1.00 88.62 400 ILE A O 1
ATOM 3373 N N . LYS A 1 401 ? 20.343 4.444 9.123 1.00 85.31 401 LYS A N 1
ATOM 3374 C CA . LYS A 1 401 ? 20.973 5.509 9.910 1.00 85.31 401 LYS A CA 1
ATOM 3375 C C . LYS A 1 401 ? 20.638 6.872 9.305 1.00 85.31 401 LYS A C 1
ATOM 3377 O O . LYS A 1 401 ? 20.873 7.105 8.118 1.00 85.31 401 LYS A O 1
ATOM 3382 N N . MET A 1 402 ? 20.077 7.767 10.121 1.00 81.44 402 MET A N 1
ATOM 3383 C CA . MET A 1 402 ? 19.778 9.151 9.741 1.00 81.44 402 MET A CA 1
ATOM 3384 C C . MET A 1 402 ? 19.670 10.053 10.979 1.00 81.44 402 MET A C 1
ATOM 3386 O O . MET A 1 402 ? 19.245 9.614 12.048 1.00 81.44 402 MET A O 1
ATOM 3390 N N . ASN A 1 403 ? 20.018 11.334 10.832 1.00 77.81 403 ASN A N 1
ATOM 3391 C CA . ASN A 1 403 ? 19.870 12.317 11.904 1.00 77.81 403 ASN A CA 1
ATOM 3392 C C . ASN A 1 403 ? 18.425 12.850 11.985 1.00 77.81 403 ASN A C 1
ATOM 3394 O O . ASN A 1 403 ? 17.919 13.479 11.056 1.00 77.81 403 ASN A O 1
ATOM 3398 N N . TRP A 1 404 ? 17.779 12.633 13.131 1.00 73.62 404 TRP A N 1
ATOM 3399 C CA . TRP A 1 404 ? 16.375 12.972 13.385 1.00 73.62 404 TRP A CA 1
ATOM 3400 C C . TRP A 1 404 ? 16.108 14.467 13.584 1.00 73.62 404 TRP A C 1
ATOM 3402 O O . TRP A 1 404 ? 14.993 14.935 13.333 1.00 73.62 404 TRP A O 1
ATOM 3412 N N . PHE A 1 405 ? 17.114 15.210 14.042 1.00 76.38 405 PHE A N 1
ATOM 3413 C CA . PHE A 1 405 ? 16.962 16.589 14.508 1.00 76.38 405 PHE A CA 1
ATOM 3414 C C . PHE A 1 405 ? 17.376 17.621 13.461 1.00 76.38 405 PHE A C 1
ATOM 3416 O O . PHE A 1 405 ? 16.996 18.785 13.564 1.00 76.38 405 PHE A O 1
ATOM 3423 N N . LYS A 1 406 ? 18.089 17.203 12.407 1.00 79.50 406 LYS A N 1
ATOM 3424 C CA . LYS A 1 406 ? 18.384 18.088 11.277 1.00 79.50 406 LYS A CA 1
ATOM 3425 C C . LYS A 1 406 ? 17.099 18.509 10.565 1.00 79.50 406 LYS A C 1
ATOM 3427 O O . LYS A 1 406 ? 16.154 17.725 10.404 1.00 79.50 406 LYS A O 1
ATOM 3432 N N . LEU A 1 407 ? 17.091 19.755 10.096 1.00 76.75 407 LEU A N 1
ATOM 3433 C CA . LEU A 1 407 ? 16.081 20.237 9.161 1.00 76.75 407 LEU A CA 1
ATOM 3434 C C . LEU A 1 407 ? 16.158 19.431 7.871 1.00 76.75 407 LEU A C 1
ATOM 3436 O O . LEU A 1 407 ? 17.246 19.174 7.357 1.00 76.75 407 LEU A O 1
ATOM 3440 N N . THR A 1 408 ? 14.995 19.097 7.318 1.00 75.25 408 THR A N 1
ATOM 3441 C CA . THR A 1 408 ? 14.915 18.293 6.092 1.00 75.25 408 THR A CA 1
ATOM 3442 C C . THR A 1 408 ? 15.631 18.928 4.902 1.00 75.25 408 THR A C 1
ATOM 3444 O O . THR A 1 408 ? 16.047 18.197 4.015 1.00 75.25 408 THR A O 1
ATOM 3447 N N . LYS A 1 409 ? 15.828 20.255 4.886 1.00 77.19 409 LYS A N 1
ATOM 3448 C CA . LYS A 1 409 ? 16.600 20.957 3.840 1.00 77.19 409 LYS A CA 1
ATOM 3449 C C . LYS A 1 409 ? 18.095 20.697 3.861 1.00 77.19 409 LYS A C 1
ATOM 3451 O O . LYS A 1 409 ? 18.735 20.843 2.831 1.00 77.19 409 LYS A O 1
ATOM 3456 N N . ASN A 1 410 ? 18.627 20.305 5.011 1.00 81.44 410 ASN A N 1
ATOM 3457 C CA . ASN A 1 410 ? 20.056 20.097 5.214 1.00 81.44 410 ASN A CA 1
ATOM 3458 C C . ASN A 1 410 ? 20.430 18.608 5.086 1.00 81.44 410 ASN A C 1
ATOM 3460 O O . ASN A 1 410 ? 21.468 18.190 5.596 1.00 81.44 410 ASN A O 1
ATOM 3464 N N . LEU A 1 411 ? 19.550 17.798 4.489 1.00 83.94 411 LEU A N 1
ATOM 3465 C CA . LEU A 1 411 ? 19.752 16.370 4.271 1.00 83.94 411 LEU A CA 1
ATOM 3466 C C . LEU A 1 411 ? 20.359 16.109 2.891 1.00 83.94 411 LEU A C 1
ATOM 3468 O O . LEU A 1 411 ? 20.150 16.880 1.953 1.00 83.94 411 LEU A O 1
ATOM 3472 N N . SER A 1 412 ? 21.078 14.995 2.759 1.00 85.75 412 SER A N 1
ATOM 3473 C CA . SER A 1 412 ? 21.616 14.572 1.466 1.00 85.75 412 SER A CA 1
ATOM 3474 C C . SER A 1 412 ? 20.504 14.114 0.507 1.00 85.75 412 SER A C 1
ATOM 3476 O O . SER A 1 412 ? 19.371 13.804 0.898 1.00 85.75 412 SER A O 1
ATOM 3478 N N . SER A 1 413 ? 20.827 14.025 -0.786 1.00 84.00 413 SER A N 1
ATOM 3479 C CA . SER A 1 413 ? 19.957 13.393 -1.792 1.00 84.00 413 SER A CA 1
ATOM 3480 C C . SER A 1 413 ? 19.604 11.946 -1.415 1.00 84.00 413 SER A C 1
ATOM 3482 O O . SER A 1 413 ? 18.480 11.486 -1.659 1.00 84.00 413 SER A O 1
ATOM 3484 N N . PHE A 1 414 ? 20.538 11.241 -0.777 1.00 88.56 414 PHE A N 1
ATOM 3485 C CA . PHE A 1 414 ? 20.355 9.878 -0.311 1.00 88.56 414 PHE A CA 1
ATOM 3486 C C . PHE A 1 414 ? 19.437 9.790 0.918 1.00 88.56 414 PHE A C 1
ATOM 3488 O O . PHE A 1 414 ? 18.511 8.977 0.933 1.00 88.56 414 PHE A O 1
ATOM 3495 N N . ASP A 1 415 ? 19.562 10.698 1.886 1.00 88.38 415 ASP A N 1
ATOM 3496 C CA . ASP A 1 415 ? 18.630 10.803 3.019 1.00 88.38 415 ASP A CA 1
ATOM 3497 C C . ASP A 1 415 ? 17.198 11.092 2.549 1.00 88.38 415 ASP A C 1
ATOM 3499 O O . ASP A 1 415 ? 16.224 10.498 3.020 1.00 88.38 415 ASP A O 1
ATOM 3503 N N . HIS A 1 416 ? 17.041 11.947 1.536 1.00 86.94 416 HIS A N 1
ATOM 3504 C CA . HIS A 1 416 ? 15.743 12.155 0.897 1.00 86.94 416 HIS A CA 1
ATOM 3505 C C . HIS A 1 416 ? 15.182 10.879 0.256 1.00 86.94 416 HIS A C 1
ATOM 3507 O O . HIS A 1 416 ? 13.967 10.655 0.303 1.00 86.94 416 HIS A O 1
ATOM 3513 N N . THR A 1 417 ? 16.040 10.039 -0.321 1.00 90.06 417 THR A N 1
ATOM 3514 C CA . THR A 1 417 ? 15.665 8.732 -0.876 1.00 90.06 417 THR A CA 1
ATOM 3515 C C . THR A 1 417 ? 15.193 7.788 0.229 1.00 90.06 417 THR A C 1
ATOM 3517 O O . THR A 1 417 ? 14.087 7.252 0.121 1.00 90.06 417 THR A O 1
ATOM 3520 N N . LYS A 1 418 ? 15.946 7.676 1.332 1.00 90.75 418 LYS A N 1
ATOM 3521 C CA . LYS A 1 418 ? 15.567 6.906 2.531 1.00 90.75 418 LYS A CA 1
ATOM 3522 C C . LYS A 1 418 ? 14.198 7.332 3.064 1.00 90.75 418 LYS A C 1
ATOM 3524 O O . LYS A 1 418 ? 13.315 6.497 3.246 1.00 90.75 418 LYS A O 1
ATOM 3529 N N . ILE A 1 419 ? 13.960 8.638 3.211 1.00 88.81 419 ILE A N 1
ATOM 3530 C CA . ILE A 1 419 ? 12.661 9.171 3.656 1.00 88.81 419 ILE A CA 1
ATOM 3531 C C . ILE A 1 419 ? 11.532 8.791 2.687 1.00 88.81 419 ILE A C 1
ATOM 3533 O O . ILE A 1 419 ? 10.430 8.453 3.121 1.00 88.81 419 ILE A O 1
ATOM 3537 N N . ARG A 1 420 ? 11.754 8.856 1.366 1.00 89.56 420 ARG A N 1
ATOM 3538 C CA . ARG A 1 420 ? 10.736 8.457 0.374 1.00 89.56 420 ARG A CA 1
ATOM 3539 C C . ARG A 1 420 ? 10.430 6.964 0.432 1.00 89.56 420 ARG A C 1
ATOM 3541 O O . ARG A 1 420 ? 9.260 6.611 0.298 1.00 89.56 420 ARG A O 1
ATOM 3548 N N . LEU A 1 421 ? 11.442 6.126 0.647 1.00 91.31 421 LEU A N 1
ATOM 3549 C CA . LEU A 1 421 ? 11.272 4.689 0.846 1.00 91.31 421 LEU A CA 1
ATOM 3550 C C . LEU A 1 421 ? 10.447 4.414 2.097 1.00 91.31 421 LEU A C 1
ATOM 3552 O O . LEU A 1 421 ? 9.380 3.822 1.980 1.00 91.31 421 LEU A O 1
ATOM 3556 N N . ILE A 1 422 ? 10.857 4.950 3.249 1.00 90.12 422 ILE A N 1
ATOM 3557 C CA . ILE A 1 422 ? 10.118 4.835 4.514 1.00 90.12 422 ILE A CA 1
ATOM 3558 C C . ILE A 1 422 ? 8.649 5.240 4.312 1.00 90.12 422 ILE A C 1
ATOM 3560 O O . ILE A 1 422 ? 7.735 4.473 4.606 1.00 90.12 422 ILE A O 1
ATOM 3564 N N . ASN A 1 423 ? 8.403 6.395 3.691 1.00 88.25 423 ASN A N 1
ATOM 3565 C CA . ASN A 1 423 ? 7.052 6.877 3.397 1.00 88.25 423 ASN A CA 1
ATOM 3566 C C . ASN A 1 423 ? 6.244 5.946 2.477 1.00 88.25 423 ASN A C 1
ATOM 3568 O O . ASN A 1 423 ? 5.029 5.824 2.647 1.00 88.25 423 ASN A O 1
ATOM 3572 N N . ALA A 1 424 ? 6.883 5.311 1.489 1.00 90.06 424 ALA A N 1
ATOM 3573 C CA . ALA A 1 424 ? 6.230 4.344 0.613 1.00 90.06 424 ALA A CA 1
ATOM 3574 C C . ALA A 1 424 ? 5.833 3.075 1.385 1.00 90.06 424 ALA A C 1
ATOM 3576 O O . ALA A 1 424 ? 4.703 2.609 1.243 1.00 90.06 424 ALA A O 1
ATOM 3577 N N . ILE A 1 425 ? 6.703 2.572 2.258 1.00 90.00 425 ILE A N 1
ATOM 3578 C CA . ILE A 1 425 ? 6.422 1.385 3.076 1.00 90.00 425 ILE A CA 1
ATOM 3579 C C . ILE A 1 425 ? 5.284 1.647 4.056 1.00 90.00 425 ILE A C 1
ATOM 3581 O O . ILE A 1 425 ? 4.304 0.906 4.079 1.00 90.00 425 ILE A O 1
ATOM 3585 N N . LEU A 1 426 ? 5.336 2.772 4.766 1.00 86.94 426 LEU A N 1
ATOM 3586 C CA . LEU A 1 426 ? 4.290 3.186 5.705 1.00 86.94 426 LEU A CA 1
ATOM 3587 C C . LEU A 1 426 ? 2.934 3.414 5.019 1.00 86.94 426 LEU A C 1
ATOM 3589 O O . LEU A 1 426 ? 1.874 3.226 5.606 1.00 86.94 426 LEU A O 1
ATOM 3593 N N . SER A 1 427 ? 2.945 3.785 3.736 1.00 85.00 427 SER A N 1
ATOM 3594 C CA . SER A 1 427 ? 1.739 3.884 2.904 1.00 85.00 427 SER A CA 1
ATOM 3595 C C . SER A 1 427 ? 1.326 2.571 2.232 1.00 85.00 427 SER A C 1
ATOM 3597 O O . SER A 1 427 ? 0.502 2.615 1.309 1.00 85.00 427 SER A O 1
ATOM 3599 N N . LYS A 1 428 ? 1.903 1.436 2.652 1.00 88.00 428 LYS A N 1
ATOM 3600 C CA . LYS A 1 428 ? 1.628 0.083 2.146 1.00 88.00 428 LYS A CA 1
ATOM 3601 C C . LYS A 1 428 ? 1.673 0.025 0.615 1.00 88.00 428 LYS A C 1
ATOM 3603 O O . LYS A 1 428 ? 0.726 -0.415 -0.039 1.00 88.00 428 LYS A O 1
ATOM 3608 N N . LYS A 1 429 ? 2.730 0.596 0.025 1.00 91.25 429 LYS A N 1
ATOM 3609 C CA . LYS A 1 429 ? 2.978 0.482 -1.418 1.00 91.25 429 LYS A CA 1
ATOM 3610 C C . LYS A 1 429 ? 3.465 -0.927 -1.748 1.00 91.25 429 LYS A C 1
ATOM 3612 O O . LYS A 1 429 ? 4.195 -1.518 -0.968 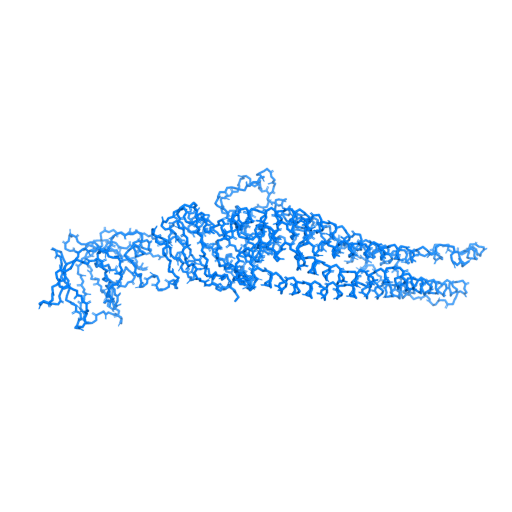1.00 91.25 429 LYS A O 1
ATOM 3617 N N . GLU A 1 430 ? 3.047 -1.426 -2.902 1.00 92.06 430 GLU A N 1
ATOM 3618 C CA . GLU A 1 430 ? 3.320 -2.786 -3.395 1.00 92.06 430 GLU A CA 1
ATOM 3619 C C . GLU A 1 430 ? 4.356 -2.786 -4.526 1.00 92.06 430 GLU A C 1
ATOM 3621 O O . GLU A 1 430 ? 5.046 -3.773 -4.743 1.00 92.06 430 GLU A O 1
ATOM 3626 N N . LEU A 1 431 ? 4.507 -1.655 -5.220 1.00 94.00 431 LEU A N 1
ATOM 3627 C CA . LEU A 1 431 ? 5.561 -1.425 -6.205 1.00 94.00 431 LEU A CA 1
ATOM 3628 C C . LEU A 1 431 ? 6.274 -0.121 -5.873 1.00 94.00 431 LEU A C 1
ATOM 3630 O O . LEU A 1 431 ? 5.624 0.924 -5.760 1.00 94.00 431 LEU A O 1
ATOM 3634 N N . ILE A 1 432 ? 7.598 -0.155 -5.770 1.00 95.19 432 ILE A N 1
ATOM 3635 C CA . ILE A 1 432 ? 8.429 1.039 -5.612 1.00 95.19 432 ILE A CA 1
ATOM 3636 C C . ILE A 1 432 ? 9.210 1.277 -6.901 1.00 95.19 432 ILE A C 1
ATOM 3638 O O . ILE A 1 432 ? 10.004 0.445 -7.329 1.00 95.19 432 ILE A O 1
ATOM 3642 N N . ILE A 1 433 ? 8.986 2.444 -7.505 1.00 95.75 433 ILE A N 1
ATOM 3643 C CA . ILE A 1 433 ? 9.710 2.898 -8.690 1.00 95.75 433 ILE A CA 1
ATOM 3644 C C . ILE A 1 433 ? 10.818 3.856 -8.255 1.00 95.75 433 ILE A C 1
ATOM 3646 O O . ILE A 1 433 ? 10.532 4.974 -7.813 1.00 95.75 433 ILE A O 1
ATOM 3650 N N . LEU A 1 434 ? 12.064 3.423 -8.417 1.00 95.19 434 LEU A N 1
ATOM 3651 C CA . LEU A 1 434 ? 13.281 4.203 -8.212 1.00 95.19 434 LEU A CA 1
ATOM 3652 C C . LEU A 1 434 ? 13.660 4.863 -9.540 1.00 95.19 434 LEU A C 1
ATOM 3654 O O . LEU A 1 434 ? 14.107 4.187 -10.462 1.00 95.19 434 LEU A O 1
ATOM 3658 N N . HIS A 1 435 ? 13.429 6.170 -9.681 1.00 94.06 435 HIS A N 1
ATOM 3659 C CA . HIS A 1 435 ? 13.682 6.875 -10.939 1.00 94.06 435 HIS A CA 1
ATOM 3660 C C . HIS A 1 435 ? 15.014 7.619 -10.901 1.00 94.06 435 HIS A C 1
ATOM 3662 O O . HIS A 1 435 ? 15.146 8.632 -10.216 1.00 94.06 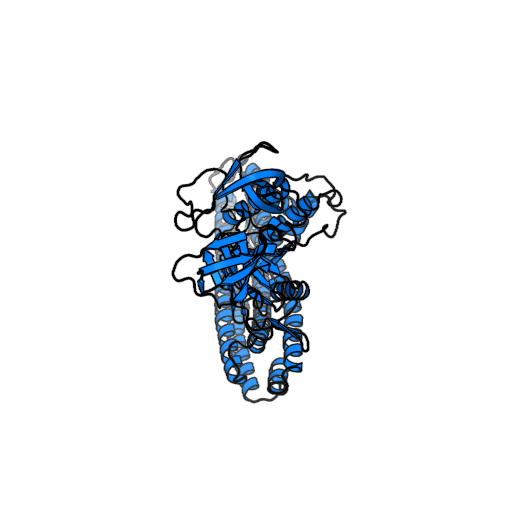435 HIS A O 1
ATOM 3668 N N . ASN A 1 436 ? 15.981 7.119 -11.671 1.00 90.69 436 ASN A N 1
ATOM 3669 C CA . ASN A 1 436 ? 17.363 7.591 -11.757 1.00 90.69 436 ASN A CA 1
ATOM 3670 C C . ASN A 1 436 ? 17.974 7.801 -10.365 1.00 90.69 436 ASN A C 1
ATOM 3672 O O . ASN A 1 436 ? 18.672 8.782 -10.120 1.00 90.69 436 ASN A O 1
ATOM 3676 N N . THR A 1 437 ? 17.619 6.933 -9.414 1.00 90.88 437 THR A N 1
ATOM 3677 C CA . THR A 1 437 ? 18.049 7.062 -8.020 1.00 90.88 437 THR A CA 1
ATOM 3678 C C . THR A 1 437 ? 19.513 6.668 -7.898 1.00 90.88 437 THR A C 1
ATOM 3680 O O . THR A 1 437 ? 20.306 7.498 -7.477 1.00 90.88 437 THR A O 1
ATOM 3683 N N . PHE A 1 438 ? 19.876 5.471 -8.373 1.00 90.50 438 PHE A N 1
ATOM 3684 C CA . PHE A 1 438 ? 21.254 4.967 -8.381 1.00 90.50 438 PHE A CA 1
ATOM 3685 C C . PHE A 1 438 ? 22.220 5.840 -9.189 1.00 90.50 438 PHE A C 1
ATOM 3687 O O . PHE A 1 438 ? 23.388 5.929 -8.840 1.00 90.50 438 PHE A O 1
ATOM 3694 N N . ASP A 1 439 ? 21.729 6.549 -10.210 1.00 86.44 439 ASP A N 1
ATOM 3695 C CA . ASP A 1 439 ? 22.567 7.417 -11.048 1.00 86.44 439 ASP A CA 1
ATOM 3696 C C . ASP A 1 439 ? 23.149 8.629 -10.306 1.00 86.44 439 ASP A C 1
ATOM 3698 O O . ASP A 1 439 ? 24.064 9.266 -10.816 1.00 86.44 439 ASP A O 1
ATOM 3702 N N . ASN A 1 440 ? 22.607 8.974 -9.133 1.00 82.88 440 ASN A N 1
ATOM 3703 C CA . ASN A 1 440 ? 23.043 10.126 -8.339 1.00 82.88 440 ASN A CA 1
ATOM 3704 C C . ASN A 1 440 ? 23.676 9.718 -6.998 1.00 82.88 440 ASN A C 1
ATOM 3706 O O . ASN A 1 440 ? 23.781 10.565 -6.111 1.00 82.88 440 ASN A O 1
ATOM 3710 N N . LEU A 1 441 ? 24.009 8.436 -6.817 1.00 88.56 441 LEU A N 1
ATOM 3711 C CA . LEU A 1 441 ? 24.578 7.910 -5.576 1.00 88.56 441 LEU A CA 1
ATOM 3712 C C . LEU A 1 441 ? 26.058 7.590 -5.749 1.00 88.56 441 LEU A C 1
ATOM 3714 O O . LEU A 1 441 ? 26.496 7.127 -6.801 1.00 88.56 441 LEU A O 1
ATOM 3718 N N . THR A 1 442 ? 26.819 7.792 -4.679 1.00 88.38 442 THR A N 1
ATOM 3719 C CA . THR A 1 442 ? 28.162 7.223 -4.554 1.00 88.38 442 THR A CA 1
ATOM 3720 C C . THR A 1 442 ? 28.087 5.703 -4.393 1.00 88.38 442 THR A C 1
ATOM 3722 O O . THR A 1 442 ? 27.036 5.139 -4.082 1.00 88.38 442 THR A O 1
ATOM 3725 N N . HIS A 1 443 ? 29.216 5.011 -4.563 1.00 82.75 443 HIS A N 1
ATOM 3726 C CA . HIS A 1 443 ? 29.245 3.552 -4.446 1.00 82.75 443 HIS A CA 1
ATOM 3727 C C . HIS A 1 443 ? 28.777 3.050 -3.070 1.00 82.75 443 HIS A C 1
ATOM 3729 O O . HIS A 1 443 ? 27.990 2.106 -2.993 1.00 82.75 443 HIS A O 1
ATOM 3735 N N . ASN A 1 444 ? 29.215 3.710 -1.996 1.00 88.25 444 ASN A N 1
ATOM 3736 C CA . ASN A 1 444 ? 28.826 3.344 -0.635 1.00 88.25 444 ASN A CA 1
ATOM 3737 C C . ASN A 1 444 ? 27.319 3.530 -0.421 1.00 88.25 444 ASN A C 1
ATOM 3739 O O . ASN A 1 444 ? 26.664 2.642 0.112 1.00 88.25 444 ASN A O 1
ATOM 3743 N N . GLU A 1 445 ? 26.753 4.635 -0.910 1.00 91.31 445 GLU A N 1
ATOM 3744 C CA . GLU A 1 445 ? 25.312 4.895 -0.822 1.00 91.31 445 GLU A CA 1
ATOM 3745 C C . GLU A 1 445 ? 24.489 3.920 -1.677 1.00 91.31 445 GLU A C 1
ATOM 3747 O O . GLU A 1 445 ? 23.401 3.519 -1.273 1.00 91.31 445 GLU A O 1
ATOM 3752 N N . ALA A 1 446 ? 24.989 3.509 -2.847 1.00 91.50 446 ALA A N 1
ATOM 3753 C CA . ALA A 1 446 ? 24.330 2.516 -3.693 1.00 91.50 446 ALA A CA 1
ATOM 3754 C C . ALA A 1 446 ? 24.316 1.120 -3.043 1.00 91.50 446 ALA A C 1
ATOM 3756 O O . ALA A 1 446 ? 23.292 0.435 -3.093 1.00 91.50 446 ALA A O 1
ATOM 3757 N N . ASN A 1 447 ? 25.416 0.724 -2.391 1.00 90.94 447 ASN A N 1
ATOM 3758 C CA . ASN A 1 447 ? 25.485 -0.515 -1.612 1.00 90.94 447 ASN A CA 1
ATOM 3759 C C . ASN A 1 447 ? 24.524 -0.467 -0.417 1.00 90.94 447 ASN A C 1
ATOM 3761 O O . ASN A 1 447 ? 23.721 -1.382 -0.252 1.00 90.94 447 ASN A O 1
ATOM 3765 N N . GLU A 1 448 ? 24.534 0.629 0.349 1.00 92.81 448 GLU A N 1
ATOM 3766 C CA . GLU A 1 448 ? 23.612 0.822 1.474 1.00 92.81 448 GLU A CA 1
ATOM 3767 C C . GLU A 1 448 ? 22.149 0.812 1.002 1.00 92.81 448 GLU A C 1
ATOM 3769 O O . GLU A 1 448 ? 21.291 0.180 1.617 1.00 92.81 448 GLU A O 1
ATOM 3774 N N . LEU A 1 449 ? 21.840 1.457 -0.130 1.00 93.06 449 LEU A N 1
ATOM 3775 C CA . LEU A 1 449 ? 20.505 1.400 -0.720 1.00 93.06 449 LEU A CA 1
ATOM 3776 C C . LEU A 1 449 ? 20.110 -0.042 -1.038 1.00 93.06 449 LEU A C 1
ATOM 3778 O O . LEU A 1 449 ? 19.006 -0.448 -0.692 1.00 93.06 449 LEU A O 1
ATOM 3782 N N . ASN A 1 450 ? 20.989 -0.811 -1.679 1.00 92.12 450 ASN A N 1
ATOM 3783 C CA . ASN A 1 450 ? 20.714 -2.201 -2.021 1.00 92.12 450 ASN A CA 1
ATOM 3784 C C . ASN A 1 450 ? 20.451 -3.064 -0.776 1.00 92.12 450 ASN A C 1
ATOM 3786 O O . ASN A 1 450 ? 19.489 -3.829 -0.766 1.00 92.12 450 ASN A O 1
ATOM 3790 N N . GLU A 1 451 ? 21.229 -2.893 0.293 1.00 92.62 451 GLU A N 1
ATOM 3791 C CA . GLU A 1 451 ? 20.991 -3.563 1.580 1.00 92.62 451 GLU A CA 1
ATOM 3792 C C . GLU A 1 451 ? 19.616 -3.213 2.166 1.00 92.62 451 GLU A C 1
ATOM 3794 O O . GLU A 1 451 ? 18.895 -4.098 2.640 1.00 92.62 451 GLU A O 1
ATOM 3799 N N . ILE A 1 452 ? 19.199 -1.946 2.063 1.00 93.19 452 ILE A N 1
ATOM 3800 C CA . ILE A 1 452 ? 17.850 -1.515 2.453 1.00 93.19 452 ILE A CA 1
ATOM 3801 C C . ILE A 1 452 ? 16.790 -2.203 1.580 1.00 93.19 452 ILE A C 1
ATOM 3803 O O . ILE A 1 452 ? 15.793 -2.686 2.115 1.00 93.19 452 ILE A O 1
ATOM 3807 N N . LEU A 1 453 ? 16.972 -2.275 0.254 1.00 92.38 453 LEU A N 1
ATOM 3808 C CA . LEU A 1 453 ? 16.016 -2.939 -0.645 1.00 92.38 453 LEU A CA 1
ATOM 3809 C C . LEU A 1 453 ? 15.885 -4.438 -0.330 1.00 92.38 453 LEU A C 1
ATOM 3811 O O . LEU A 1 453 ? 14.769 -4.954 -0.315 1.00 92.38 453 LEU A O 1
ATOM 3815 N N . LEU A 1 454 ? 16.994 -5.123 -0.038 1.00 90.38 454 LEU A N 1
ATOM 3816 C CA . LEU A 1 454 ? 16.998 -6.535 0.362 1.00 90.38 454 LEU A CA 1
ATOM 3817 C C . LEU A 1 454 ? 16.303 -6.740 1.714 1.00 90.38 454 LEU A C 1
ATOM 3819 O O . LEU A 1 454 ? 15.427 -7.594 1.838 1.00 90.38 454 LEU A O 1
ATOM 3823 N N . SER A 1 455 ? 16.611 -5.896 2.701 1.00 91.12 455 SER A N 1
ATOM 3824 C CA . SER A 1 455 ? 15.949 -5.921 4.014 1.00 91.12 455 SER A CA 1
ATOM 3825 C C . SER A 1 455 ? 14.441 -5.679 3.892 1.00 91.12 455 SER A C 1
ATOM 3827 O O . SER A 1 455 ? 13.638 -6.327 4.562 1.00 91.12 455 SER A O 1
ATOM 3829 N N . LEU A 1 456 ? 14.032 -4.789 2.982 1.00 90.44 456 LEU A N 1
ATOM 3830 C CA . LEU A 1 456 ? 12.626 -4.519 2.690 1.00 90.44 456 LEU A CA 1
ATOM 3831 C C . LEU A 1 456 ? 11.900 -5.703 2.053 1.00 90.44 456 LEU A C 1
ATOM 3833 O O . LEU A 1 456 ? 10.726 -5.897 2.357 1.00 90.44 456 LEU A O 1
ATOM 3837 N N . LYS A 1 457 ? 12.564 -6.492 1.202 1.00 86.81 457 LYS A N 1
ATOM 3838 C CA . LYS A 1 457 ? 11.977 -7.724 0.652 1.00 86.81 457 LYS A CA 1
ATOM 3839 C C . LYS A 1 457 ? 11.743 -8.769 1.734 1.00 86.81 457 LYS A C 1
ATOM 3841 O O . LYS A 1 457 ? 10.684 -9.387 1.752 1.00 86.81 457 LYS A O 1
ATOM 3846 N N . ASN A 1 458 ? 12.687 -8.912 2.663 1.00 87.06 458 ASN A N 1
ATOM 3847 C CA . ASN A 1 458 ? 12.528 -9.812 3.806 1.00 87.06 458 ASN A CA 1
ATOM 3848 C C . ASN A 1 458 ? 11.375 -9.356 4.711 1.00 87.06 458 ASN A C 1
ATOM 3850 O O . ASN A 1 458 ? 10.582 -10.171 5.171 1.00 87.06 458 ASN A O 1
ATOM 3854 N N . TYR A 1 459 ? 11.250 -8.043 4.926 1.00 86.06 459 TYR A N 1
ATOM 3855 C CA . TYR A 1 459 ? 10.168 -7.462 5.719 1.00 86.06 459 TYR A CA 1
ATOM 3856 C C . TYR A 1 459 ? 8.796 -7.544 5.025 1.00 86.06 459 TYR A C 1
ATOM 3858 O O . TYR A 1 459 ? 7.778 -7.739 5.686 1.00 86.06 459 TYR A O 1
ATOM 3866 N N . ASN A 1 460 ? 8.746 -7.381 3.700 1.00 86.12 460 ASN A N 1
ATOM 3867 C CA . ASN A 1 460 ? 7.527 -7.465 2.901 1.00 86.12 460 ASN A CA 1
ATOM 3868 C C . ASN A 1 460 ? 7.781 -8.209 1.573 1.00 86.12 460 ASN A C 1
ATOM 3870 O O . ASN A 1 460 ? 8.082 -7.570 0.559 1.00 86.12 460 ASN A O 1
ATOM 3874 N N . PRO A 1 461 ? 7.572 -9.540 1.542 1.00 85.94 461 PRO A N 1
ATOM 3875 C CA . PRO A 1 461 ? 7.818 -10.369 0.357 1.00 85.94 461 PRO A CA 1
ATOM 3876 C C . PRO A 1 461 ? 6.961 -10.029 -0.872 1.00 85.94 461 PRO A C 1
ATOM 3878 O O . PRO A 1 461 ? 7.258 -10.489 -1.973 1.00 85.94 461 PRO A O 1
ATOM 3881 N N . GLN A 1 462 ? 5.885 -9.249 -0.710 1.00 84.75 462 GLN A N 1
ATOM 3882 C CA . GLN A 1 462 ? 4.990 -8.832 -1.800 1.00 84.75 462 GLN A CA 1
AT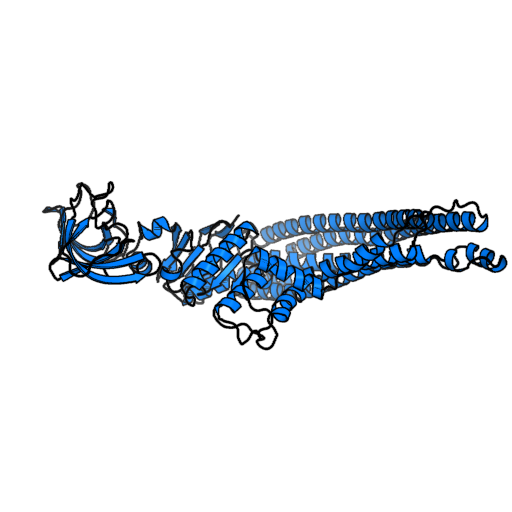OM 3883 C C . GLN A 1 462 ? 5.449 -7.542 -2.499 1.00 84.75 462 GLN A C 1
ATOM 3885 O O . GLN A 1 462 ? 4.807 -7.085 -3.449 1.00 84.75 462 GLN A O 1
ATOM 3890 N N . LEU A 1 463 ? 6.520 -6.919 -2.006 1.00 90.06 463 LEU A N 1
ATOM 3891 C CA . LEU A 1 463 ? 7.029 -5.651 -2.503 1.00 90.06 463 LEU A CA 1
ATOM 3892 C C . LEU A 1 463 ? 7.899 -5.856 -3.745 1.00 90.06 463 LEU A C 1
ATOM 3894 O O . LEU A 1 463 ? 8.948 -6.479 -3.676 1.00 90.06 463 LEU A O 1
ATOM 3898 N N . THR A 1 464 ? 7.497 -5.264 -4.865 1.00 91.31 464 THR A N 1
ATOM 3899 C CA . THR A 1 464 ? 8.271 -5.289 -6.114 1.00 91.31 464 THR A CA 1
ATOM 3900 C C . THR A 1 464 ? 9.066 -3.992 -6.284 1.00 91.31 464 THR A C 1
ATOM 3902 O O . THR A 1 464 ? 8.576 -2.903 -5.958 1.00 91.31 464 THR A O 1
ATOM 3905 N N . PHE A 1 465 ? 10.272 -4.077 -6.850 1.00 93.94 465 PHE A N 1
ATOM 3906 C CA . PHE A 1 465 ? 11.111 -2.913 -7.146 1.00 93.94 465 PHE A CA 1
ATOM 3907 C C . PHE A 1 465 ? 11.363 -2.762 -8.645 1.00 93.94 465 PHE A C 1
ATOM 3909 O O . PHE A 1 465 ? 11.761 -3.705 -9.324 1.00 93.94 465 PHE A O 1
ATOM 3916 N N . LEU A 1 466 ? 11.174 -1.539 -9.140 1.00 95.31 466 LEU A N 1
ATOM 3917 C CA . LEU A 1 466 ? 11.462 -1.145 -10.515 1.00 95.31 466 LEU A CA 1
ATOM 3918 C C . LEU A 1 466 ? 12.463 0.009 -10.510 1.00 95.31 466 LEU A C 1
ATOM 3920 O O . LEU A 1 466 ? 12.158 1.098 -10.017 1.00 95.31 466 LEU A O 1
ATOM 3924 N N . VAL A 1 467 ? 13.638 -0.204 -11.090 1.00 95.56 467 VAL A N 1
ATOM 3925 C CA . VAL A 1 467 ? 14.702 0.796 -11.185 1.00 95.56 467 VAL A CA 1
ATOM 3926 C C . VAL A 1 467 ? 14.754 1.336 -12.603 1.00 95.56 467 VAL A C 1
ATOM 3928 O O . VAL A 1 467 ? 15.228 0.668 -13.512 1.00 95.56 467 VAL A O 1
ATOM 3931 N N . LEU A 1 468 ? 14.284 2.565 -12.802 1.00 94.75 468 LEU A N 1
ATOM 3932 C CA . LEU A 1 468 ? 14.488 3.277 -14.061 1.00 94.75 468 LEU A CA 1
ATOM 3933 C C . LEU A 1 468 ? 15.854 3.958 -13.995 1.00 94.75 468 LEU A C 1
ATOM 3935 O O . LEU A 1 468 ? 16.061 4.778 -13.103 1.00 94.75 468 LEU A O 1
ATOM 3939 N N . THR A 1 469 ? 16.759 3.646 -14.916 1.00 91.38 469 THR A N 1
ATOM 3940 C CA . THR A 1 469 ? 18.114 4.221 -14.938 1.00 91.38 469 THR A CA 1
ATOM 3941 C C . THR A 1 469 ? 18.427 4.889 -16.273 1.00 91.38 469 THR A C 1
ATOM 3943 O O . THR A 1 469 ? 17.868 4.531 -17.316 1.00 91.38 469 THR A O 1
ATOM 3946 N N . LYS A 1 470 ? 19.350 5.852 -16.244 1.00 87.56 470 LYS A N 1
ATOM 3947 C CA . LYS A 1 470 ? 20.041 6.360 -17.432 1.00 87.56 470 LYS A CA 1
ATOM 3948 C C . LYS A 1 470 ? 21.262 5.519 -17.803 1.00 87.56 470 LYS A C 1
ATOM 3950 O O . LYS A 1 470 ? 21.557 5.437 -18.988 1.00 87.56 470 LYS A O 1
ATOM 3955 N N . ASN A 1 471 ? 21.952 4.919 -16.833 1.00 85.19 471 ASN A N 1
ATOM 3956 C CA . ASN A 1 471 ? 23.173 4.148 -17.050 1.00 85.19 471 ASN A CA 1
ATOM 3957 C C . ASN A 1 471 ? 23.087 2.773 -16.366 1.00 85.19 471 ASN A C 1
ATOM 3959 O O . ASN A 1 471 ? 23.093 2.673 -15.139 1.00 85.19 471 ASN A O 1
ATOM 3963 N N . ILE A 1 472 ? 23.056 1.706 -17.173 1.00 87.44 472 ILE A N 1
ATOM 3964 C CA . ILE A 1 472 ? 22.959 0.326 -16.677 1.00 87.44 472 ILE A CA 1
ATOM 3965 C C . ILE A 1 472 ? 24.149 -0.035 -15.776 1.00 87.44 472 ILE A C 1
ATOM 3967 O O . ILE A 1 472 ? 23.978 -0.788 -14.816 1.00 87.44 472 ILE A O 1
ATOM 3971 N N . GLU A 1 473 ? 25.323 0.557 -16.004 1.00 82.81 473 GLU A N 1
ATOM 3972 C CA . GLU A 1 473 ? 26.520 0.323 -15.192 1.00 82.81 473 GLU A CA 1
ATOM 3973 C C . GLU A 1 473 ? 26.289 0.587 -13.695 1.00 82.81 473 GLU A C 1
ATOM 3975 O O . GLU A 1 473 ? 26.794 -0.156 -12.856 1.00 82.81 473 GLU A O 1
ATOM 3980 N N . ASN A 1 474 ? 25.457 1.577 -13.357 1.00 85.12 474 ASN A N 1
ATOM 3981 C CA . ASN A 1 474 ? 25.159 1.947 -11.971 1.00 85.12 474 ASN A CA 1
ATOM 3982 C C . ASN A 1 474 ? 24.247 0.944 -11.257 1.00 85.12 474 ASN A C 1
ATOM 3984 O O . ASN A 1 474 ? 24.151 0.963 -10.032 1.00 85.12 474 ASN A O 1
ATOM 3988 N N . ILE A 1 475 ? 23.531 0.106 -12.012 1.00 89.75 475 ILE A N 1
ATOM 3989 C CA . ILE A 1 475 ? 22.509 -0.795 -11.469 1.00 89.75 475 ILE A CA 1
ATOM 3990 C C . ILE A 1 475 ? 22.821 -2.272 -11.695 1.00 89.75 475 ILE A C 1
ATOM 3992 O O . ILE A 1 475 ? 22.230 -3.104 -11.015 1.00 89.75 475 ILE A O 1
ATOM 3996 N N . LYS A 1 476 ? 23.752 -2.617 -12.598 1.00 85.00 476 LYS A N 1
ATOM 3997 C CA . LYS A 1 476 ? 24.043 -4.010 -12.988 1.00 85.00 476 LYS A CA 1
ATOM 3998 C C . LYS A 1 476 ? 24.343 -4.924 -11.797 1.00 85.00 476 LYS A C 1
ATOM 4000 O O . LYS A 1 476 ? 23.954 -6.085 -11.790 1.00 85.00 476 LYS A O 1
ATOM 4005 N N . ASN A 1 477 ? 24.947 -4.388 -10.736 1.00 85.69 477 ASN A N 1
ATOM 4006 C CA . ASN A 1 477 ? 25.281 -5.148 -9.531 1.00 85.69 477 ASN A CA 1
ATOM 4007 C C . ASN A 1 477 ? 24.113 -5.341 -8.551 1.00 85.69 477 ASN A C 1
ATOM 4009 O O . ASN A 1 477 ? 24.223 -6.170 -7.654 1.00 85.69 477 ASN A O 1
ATOM 4013 N N . TYR A 1 478 ? 23.009 -4.614 -8.725 1.00 89.06 478 TYR A N 1
ATOM 4014 C CA . TYR A 1 478 ? 21.905 -4.536 -7.760 1.00 89.06 478 TYR A CA 1
ATOM 4015 C C . TYR A 1 478 ? 20.574 -5.077 -8.306 1.00 89.06 478 TYR A C 1
ATOM 4017 O O . TYR A 1 478 ? 19.596 -5.183 -7.569 1.00 89.06 478 TYR A O 1
ATOM 4025 N N . VAL A 1 479 ? 20.510 -5.404 -9.599 1.00 92.12 479 VAL A N 1
ATOM 4026 C CA . VAL A 1 479 ? 19.298 -5.910 -10.260 1.00 92.12 479 VAL A CA 1
ATOM 4027 C C . VAL A 1 479 ? 19.392 -7.402 -10.546 1.00 92.12 479 VAL A C 1
ATOM 4029 O O . VAL A 1 479 ? 20.473 -7.935 -10.784 1.00 92.12 479 VAL A O 1
ATOM 4032 N N . THR A 1 480 ? 18.247 -8.081 -10.543 1.00 92.25 480 THR A N 1
ATOM 4033 C CA . THR A 1 480 ? 18.155 -9.515 -10.872 1.00 92.25 480 THR A CA 1
ATOM 4034 C C . THR A 1 480 ? 17.755 -9.728 -12.331 1.00 92.25 480 THR A C 1
ATOM 4036 O O . THR A 1 480 ? 18.225 -10.663 -12.981 1.00 92.25 480 THR A O 1
ATOM 4039 N N . GLN A 1 481 ? 16.933 -8.822 -12.865 1.00 92.62 481 GLN A N 1
ATOM 4040 C CA . GLN A 1 481 ? 16.486 -8.813 -14.254 1.00 92.62 481 GLN A CA 1
ATOM 4041 C C . GLN A 1 481 ? 16.671 -7.434 -14.887 1.00 92.62 481 GLN A C 1
ATOM 4043 O O . GLN A 1 481 ? 16.662 -6.405 -14.205 1.00 92.62 481 GLN A O 1
ATOM 4048 N N . LEU A 1 482 ? 16.794 -7.419 -16.212 1.00 92.94 482 LEU A N 1
ATOM 4049 C CA . LEU A 1 482 ? 16.905 -6.224 -17.034 1.00 92.94 482 LEU A CA 1
ATOM 4050 C C . LEU A 1 482 ? 15.819 -6.219 -18.111 1.00 92.94 482 LEU A C 1
ATOM 4052 O O . LEU A 1 482 ? 15.687 -7.160 -18.891 1.00 92.94 482 LEU A O 1
ATOM 4056 N N . LEU A 1 483 ? 15.067 -5.123 -18.161 1.00 93.38 483 LEU A N 1
ATOM 4057 C CA . LEU A 1 483 ? 14.149 -4.779 -19.237 1.00 93.38 483 LEU A CA 1
ATOM 4058 C C . LEU A 1 483 ? 14.771 -3.654 -20.066 1.00 93.38 483 LEU A C 1
ATOM 4060 O O . LEU A 1 483 ? 14.857 -2.504 -19.627 1.00 93.38 483 LEU A O 1
ATOM 4064 N N . PHE A 1 484 ? 15.218 -3.998 -21.264 1.00 91.50 484 PHE A N 1
ATOM 4065 C CA . PHE A 1 484 ? 15.863 -3.071 -22.184 1.00 91.50 484 PHE A CA 1
ATOM 4066 C C . PHE A 1 484 ? 14.890 -2.637 -23.277 1.00 91.50 484 PHE A C 1
ATOM 4068 O O . PHE A 1 484 ? 14.219 -3.495 -23.844 1.00 91.50 484 PHE A O 1
ATOM 4075 N N . PHE A 1 485 ? 14.839 -1.337 -23.580 1.00 91.38 485 PHE A N 1
ATOM 4076 C CA . PHE A 1 485 ? 14.118 -0.777 -24.725 1.00 91.38 485 PHE A CA 1
ATOM 4077 C C . PHE A 1 485 ? 15.083 -0.076 -25.685 1.00 91.38 485 PHE A C 1
ATOM 4079 O O . PHE A 1 485 ? 15.790 0.851 -25.271 1.00 91.38 485 PHE A O 1
ATOM 4086 N N . ASP A 1 486 ? 15.050 -0.471 -26.957 1.00 87.12 486 ASP A N 1
ATOM 4087 C CA . ASP A 1 486 ? 15.843 0.143 -28.028 1.00 87.12 486 ASP A CA 1
ATOM 4088 C C . ASP A 1 486 ? 15.260 1.500 -28.498 1.00 87.12 486 ASP A C 1
ATOM 4090 O O . ASP A 1 486 ? 14.294 2.030 -27.929 1.00 87.12 486 ASP A O 1
ATOM 4094 N N . LYS A 1 487 ? 15.854 2.100 -29.542 1.00 85.12 487 LYS A N 1
ATOM 4095 C CA . LYS A 1 487 ? 15.405 3.389 -30.116 1.00 85.12 487 LYS A CA 1
ATOM 4096 C C . LYS A 1 487 ? 13.985 3.327 -30.684 1.00 85.12 487 LYS A C 1
ATOM 4098 O O . LYS A 1 487 ? 13.238 4.312 -30.575 1.00 85.12 487 LYS A O 1
ATOM 4103 N N . ASP A 1 488 ? 13.619 2.175 -31.235 1.00 85.31 488 ASP A N 1
ATOM 4104 C CA . ASP A 1 488 ? 12.326 1.899 -31.863 1.00 85.31 488 ASP A CA 1
ATOM 4105 C C . ASP A 1 488 ? 11.263 1.451 -30.848 1.00 85.31 488 ASP A C 1
ATOM 4107 O O . ASP A 1 488 ? 10.068 1.425 -31.150 1.00 85.31 488 ASP A O 1
ATOM 4111 N N . ASN A 1 489 ? 11.668 1.281 -29.586 1.00 88.12 489 ASN A N 1
ATOM 4112 C CA . ASN A 1 489 ? 10.878 0.820 -28.446 1.00 88.12 489 ASN A CA 1
ATOM 4113 C C . ASN A 1 489 ? 10.495 -0.659 -28.511 1.00 88.12 489 ASN A C 1
ATOM 4115 O O . ASN A 1 489 ? 9.552 -1.070 -27.823 1.00 88.12 489 ASN A O 1
ATOM 4119 N N . ASN A 1 490 ? 11.237 -1.460 -29.275 1.00 88.19 490 ASN A N 1
ATOM 4120 C CA . ASN A 1 490 ? 11.235 -2.897 -29.057 1.00 88.19 490 ASN A CA 1
ATOM 4121 C C . ASN A 1 490 ? 11.879 -3.165 -27.701 1.00 88.19 490 ASN A C 1
ATOM 4123 O O . ASN A 1 490 ? 12.777 -2.438 -27.266 1.00 88.19 490 ASN A O 1
ATOM 4127 N N . TYR A 1 491 ? 11.392 -4.192 -27.013 1.00 91.00 491 TYR A N 1
ATOM 4128 C CA . TYR A 1 491 ? 11.833 -4.493 -25.664 1.00 91.00 491 TYR A CA 1
ATOM 4129 C C . TYR A 1 491 ? 12.329 -5.925 -25.546 1.00 91.00 491 TYR A C 1
ATOM 4131 O O . TYR A 1 491 ? 11.864 -6.822 -26.250 1.00 91.00 491 TYR A O 1
ATOM 4139 N N . LYS A 1 492 ? 13.249 -6.145 -24.610 1.00 90.00 492 LYS A N 1
ATOM 4140 C CA . LYS A 1 492 ? 13.699 -7.482 -24.233 1.00 90.00 492 LYS A CA 1
ATOM 4141 C C . LYS A 1 492 ? 13.844 -7.572 -22.721 1.00 90.00 492 LYS A C 1
ATOM 4143 O O . LYS A 1 492 ? 14.517 -6.741 -22.111 1.00 90.00 492 LYS A O 1
ATOM 4148 N N . LEU A 1 493 ? 13.188 -8.570 -22.133 1.00 91.81 493 LEU A N 1
ATOM 4149 C CA . LEU A 1 493 ? 13.376 -8.959 -20.740 1.00 91.81 493 LEU A CA 1
ATOM 4150 C C . LEU A 1 493 ? 14.431 -10.065 -20.685 1.00 91.81 493 LEU A C 1
ATOM 4152 O O . LEU A 1 493 ? 14.360 -11.021 -21.455 1.00 91.81 493 LEU A O 1
ATOM 4156 N N . MET A 1 494 ? 15.408 -9.935 -19.797 1.00 91.88 494 MET A N 1
ATOM 4157 C CA . MET A 1 494 ? 16.458 -10.935 -19.612 1.00 91.88 494 MET A CA 1
ATOM 4158 C C . MET A 1 494 ? 16.973 -10.945 -18.173 1.00 91.88 494 MET A C 1
ATOM 4160 O O . MET A 1 494 ? 16.873 -9.946 -17.461 1.00 91.88 494 MET A O 1
ATOM 4164 N N . SER A 1 495 ? 17.550 -12.067 -17.742 1.00 91.25 495 SER A N 1
ATOM 4165 C CA . SER A 1 495 ? 18.265 -12.125 -16.465 1.00 91.25 495 SER A CA 1
ATOM 4166 C C . SER A 1 495 ? 19.550 -11.296 -16.527 1.00 91.25 495 SER A C 1
ATOM 4168 O O . SER A 1 495 ? 20.119 -11.097 -17.605 1.00 91.25 495 SER A O 1
ATOM 4170 N N . LYS A 1 496 ? 20.038 -10.844 -15.365 1.00 89.69 496 LYS A N 1
ATOM 4171 C CA . LYS A 1 496 ? 21.328 -10.144 -15.253 1.00 89.69 496 LYS A CA 1
ATOM 4172 C C . LYS A 1 496 ? 22.456 -10.918 -15.950 1.00 89.69 496 LYS A C 1
ATOM 4174 O O . LYS A 1 496 ? 23.137 -10.362 -16.804 1.00 89.69 496 LYS A O 1
ATOM 4179 N N . ASN A 1 497 ? 22.603 -12.206 -15.633 1.00 89.12 497 ASN A N 1
ATOM 4180 C CA . ASN A 1 497 ? 23.664 -13.042 -16.199 1.00 89.12 497 ASN A CA 1
ATOM 4181 C C . ASN A 1 497 ? 23.554 -13.126 -17.726 1.00 89.12 497 ASN A C 1
ATOM 4183 O O . ASN A 1 497 ? 24.553 -13.020 -18.427 1.00 89.12 497 ASN A O 1
ATOM 4187 N N . HIS A 1 498 ? 22.341 -13.263 -18.269 1.00 89.44 498 HIS A N 1
ATOM 4188 C CA . HIS A 1 498 ? 22.172 -13.284 -19.719 1.00 89.44 498 HIS A CA 1
ATOM 4189 C C . HIS A 1 498 ? 22.591 -11.953 -20.361 1.00 89.44 498 HIS A C 1
ATOM 4191 O O . HIS A 1 498 ? 23.261 -11.968 -21.386 1.00 89.44 498 HIS A O 1
ATOM 4197 N N . ALA A 1 499 ? 22.270 -10.809 -19.748 1.00 88.06 499 ALA A N 1
ATOM 4198 C CA . ALA A 1 499 ? 22.714 -9.505 -20.244 1.00 88.06 499 ALA A CA 1
ATOM 4199 C C . ALA A 1 499 ? 24.244 -9.320 -20.189 1.00 88.06 499 ALA A C 1
ATOM 4201 O O . ALA A 1 499 ? 24.809 -8.674 -21.067 1.00 88.06 499 ALA A O 1
ATOM 4202 N N . GLU A 1 500 ? 24.906 -9.872 -19.165 1.00 87.00 500 GLU A N 1
ATOM 4203 C CA . GLU A 1 500 ? 26.360 -9.772 -18.944 1.00 87.00 500 GLU A CA 1
ATOM 4204 C C . GLU A 1 500 ? 27.196 -10.774 -19.748 1.00 87.00 500 GLU A C 1
ATOM 4206 O O . GLU A 1 500 ? 28.405 -10.589 -19.864 1.00 87.00 500 GLU A O 1
ATOM 4211 N N . PHE A 1 501 ? 26.603 -11.847 -20.269 1.00 87.31 501 PHE A N 1
ATOM 4212 C CA . PHE A 1 501 ? 27.343 -12.866 -21.023 1.00 87.31 501 PHE A CA 1
ATOM 4213 C C . PHE A 1 501 ? 26.887 -13.002 -22.473 1.00 87.31 501 PHE A C 1
ATOM 4215 O O . PHE A 1 501 ? 27.706 -13.316 -23.330 1.00 87.31 501 PHE A O 1
ATOM 4222 N N . LEU A 1 502 ? 25.617 -12.715 -22.763 1.00 87.19 502 LEU A N 1
ATOM 4223 C CA . LEU A 1 502 ? 25.034 -12.830 -24.096 1.00 87.19 502 LEU A CA 1
ATOM 4224 C C . LEU A 1 502 ? 24.152 -11.615 -24.454 1.00 87.19 502 LEU A C 1
ATOM 4226 O O . LEU A 1 502 ? 22.942 -11.754 -24.678 1.00 87.19 502 LEU A O 1
ATOM 4230 N N . PRO A 1 503 ? 24.720 -10.396 -24.512 1.00 88.00 503 PRO A N 1
ATOM 4231 C CA . PRO A 1 503 ? 23.990 -9.243 -25.012 1.00 88.00 503 PRO A CA 1
ATOM 4232 C C . PRO A 1 503 ? 23.553 -9.496 -26.459 1.00 88.00 503 PRO A C 1
ATOM 4234 O O . PRO A 1 503 ? 24.342 -9.814 -27.338 1.00 88.00 503 PRO A O 1
ATOM 4237 N N . ASN A 1 504 ? 22.252 -9.384 -26.711 1.00 85.94 504 ASN A N 1
ATOM 4238 C CA . ASN A 1 504 ? 21.669 -9.785 -27.994 1.00 85.94 504 ASN A CA 1
ATOM 4239 C C . ASN A 1 504 ? 21.840 -8.735 -29.098 1.00 85.94 504 ASN A C 1
ATOM 4241 O O . ASN A 1 504 ? 21.607 -9.036 -30.267 1.00 85.94 504 ASN A O 1
ATOM 4245 N N . THR A 1 505 ? 22.216 -7.513 -28.722 1.00 87.69 505 THR A N 1
ATOM 4246 C CA . THR A 1 505 ? 22.508 -6.425 -29.650 1.00 87.69 505 THR A CA 1
ATOM 4247 C C . THR A 1 505 ? 23.816 -5.741 -29.282 1.00 87.69 505 THR A C 1
ATOM 4249 O O . THR A 1 505 ? 24.177 -5.679 -28.102 1.00 87.69 505 THR A O 1
ATOM 4252 N N . ILE A 1 506 ? 24.507 -5.179 -30.276 1.00 87.50 506 ILE A N 1
ATOM 4253 C CA . ILE A 1 506 ? 25.755 -4.442 -30.032 1.00 87.50 506 ILE A CA 1
ATOM 4254 C C . ILE A 1 506 ? 25.523 -3.202 -29.156 1.00 87.50 506 ILE A C 1
ATOM 4256 O O . ILE A 1 506 ? 26.343 -2.896 -28.294 1.00 87.50 506 ILE A O 1
ATOM 4260 N N . ASN A 1 507 ? 24.372 -2.533 -29.291 1.00 86.81 507 ASN A N 1
ATOM 4261 C CA . ASN A 1 507 ? 24.006 -1.411 -28.424 1.00 86.81 507 ASN A CA 1
ATOM 4262 C C . ASN A 1 507 ? 23.905 -1.853 -26.963 1.00 86.81 507 ASN A C 1
ATOM 4264 O O . ASN A 1 507 ? 24.441 -1.189 -26.079 1.00 86.81 507 ASN A O 1
ATOM 4268 N N . LEU A 1 508 ? 23.242 -2.985 -26.698 1.00 85.19 508 LEU A N 1
ATOM 4269 C CA . LEU A 1 508 ? 23.138 -3.515 -25.343 1.00 85.19 508 LEU A CA 1
ATOM 4270 C C . LEU A 1 508 ? 24.526 -3.845 -24.785 1.00 85.19 508 LEU A C 1
ATOM 4272 O O . LEU A 1 508 ? 24.809 -3.479 -23.648 1.00 85.19 508 LEU A O 1
ATOM 4276 N N . TYR A 1 509 ? 25.398 -4.464 -25.586 1.00 88.44 509 TYR A N 1
ATOM 4277 C CA . TYR A 1 509 ? 26.794 -4.705 -25.215 1.00 88.44 509 TYR A CA 1
ATOM 4278 C C . TYR A 1 509 ? 27.504 -3.395 -24.820 1.00 88.44 509 TYR A C 1
ATOM 4280 O O . TYR A 1 509 ? 28.037 -3.278 -23.715 1.00 88.44 509 TYR A O 1
ATOM 4288 N N . GLN A 1 510 ? 27.450 -2.376 -25.680 1.00 87.31 510 GLN A N 1
ATOM 4289 C CA . GLN A 1 510 ? 28.107 -1.086 -25.447 1.00 87.31 510 GLN A CA 1
ATOM 4290 C C . GLN A 1 510 ? 27.572 -0.376 -24.198 1.00 87.31 510 GLN A C 1
ATOM 4292 O O . GLN A 1 510 ? 28.346 0.223 -23.453 1.00 87.31 510 GLN A O 1
ATOM 4297 N N . ILE A 1 511 ? 26.265 -0.472 -23.932 1.00 85.25 511 ILE A N 1
ATOM 4298 C CA . ILE A 1 511 ? 25.624 0.115 -22.747 1.00 85.25 511 ILE A CA 1
ATOM 4299 C C . ILE A 1 511 ? 25.998 -0.658 -21.472 1.00 85.25 511 ILE A C 1
ATOM 4301 O O . ILE A 1 511 ? 26.251 -0.038 -20.440 1.00 85.25 511 ILE A O 1
ATOM 4305 N N . MET A 1 512 ? 26.065 -1.993 -21.522 1.00 84.00 512 MET A N 1
ATOM 4306 C CA . MET A 1 512 ? 26.424 -2.837 -20.370 1.00 84.00 512 MET A CA 1
ATOM 4307 C C . MET A 1 512 ? 27.848 -2.571 -19.871 1.00 84.00 512 MET A C 1
ATOM 4309 O O . MET A 1 512 ? 28.098 -2.572 -18.660 1.00 84.00 512 MET A O 1
ATOM 4313 N N . TYR A 1 513 ? 28.778 -2.327 -20.797 1.00 83.25 513 TYR A N 1
ATOM 4314 C CA . TYR A 1 513 ? 30.193 -2.121 -20.480 1.00 83.25 513 TYR A CA 1
ATOM 4315 C C . TYR A 1 513 ? 30.656 -0.670 -20.581 1.00 83.25 513 TYR A C 1
ATOM 4317 O O . TYR A 1 513 ? 31.831 -0.409 -20.308 1.00 83.25 513 TYR A O 1
ATOM 4325 N N . ASN A 1 514 ? 29.750 0.246 -20.939 1.00 77.44 514 ASN A N 1
ATOM 4326 C CA . ASN A 1 514 ? 29.992 1.681 -21.089 1.00 77.44 514 ASN A CA 1
ATOM 4327 C C . ASN A 1 514 ? 31.267 1.961 -21.906 1.00 77.44 514 ASN A C 1
ATOM 4329 O O . ASN A 1 514 ? 32.205 2.605 -21.435 1.00 77.44 514 ASN A O 1
ATOM 4333 N N . SER A 1 515 ? 31.361 1.312 -23.070 1.00 71.44 515 SER A N 1
ATOM 4334 C CA . SER A 1 515 ? 32.611 1.184 -23.820 1.00 71.44 515 SER A CA 1
ATOM 4335 C C . SER A 1 515 ? 32.379 0.713 -25.247 1.00 71.44 515 SER A C 1
ATOM 4337 O O . SER A 1 515 ? 31.660 -0.261 -25.476 1.00 71.44 515 SER A O 1
ATOM 4339 N N . SER A 1 516 ? 33.072 1.351 -26.188 1.00 76.94 516 SER A N 1
ATOM 4340 C CA . SER A 1 516 ? 33.334 0.802 -27.523 1.00 76.94 516 SER A CA 1
ATOM 4341 C C . SER A 1 516 ? 34.634 -0.003 -27.577 1.00 76.94 516 SER A 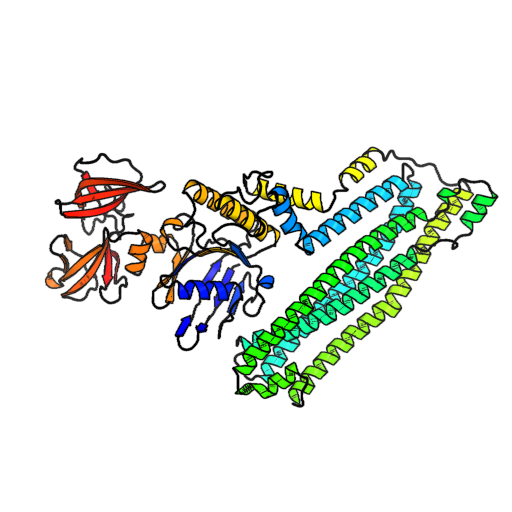C 1
ATOM 4343 O O . SER A 1 516 ? 34.897 -0.667 -28.576 1.00 76.94 516 SER A O 1
ATOM 4345 N N . GLU A 1 517 ? 35.447 0.039 -26.517 1.00 76.69 517 GLU A N 1
ATOM 4346 C CA . GLU A 1 517 ? 36.587 -0.862 -26.366 1.00 76.69 517 GLU A CA 1
ATOM 4347 C C . GLU A 1 517 ? 36.111 -2.323 -26.449 1.00 76.69 517 GLU A C 1
ATOM 4349 O O . GLU A 1 517 ? 34.998 -2.653 -26.020 1.00 76.69 517 GLU A O 1
ATOM 4354 N N . ASN A 1 518 ? 36.953 -3.185 -27.026 1.00 88.69 518 ASN A N 1
ATOM 4355 C CA . ASN A 1 518 ? 36.656 -4.569 -27.419 1.00 88.69 518 ASN A CA 1
ATOM 4356 C C . ASN A 1 518 ? 35.687 -4.754 -28.594 1.00 88.69 518 ASN A C 1
ATOM 4358 O O . ASN A 1 518 ? 35.306 -5.894 -28.843 1.00 88.69 518 ASN A O 1
ATOM 4362 N N . VAL A 1 519 ? 35.277 -3.701 -29.307 1.00 89.81 519 VAL A N 1
ATOM 4363 C CA . VAL A 1 519 ? 34.447 -3.831 -30.516 1.00 89.81 519 VAL A CA 1
ATOM 4364 C C . VAL A 1 519 ? 35.284 -3.549 -31.760 1.00 89.81 519 VAL A C 1
ATOM 4366 O O . VAL A 1 519 ? 35.856 -2.471 -31.902 1.00 89.81 519 VAL A O 1
ATOM 4369 N N . PHE A 1 520 ? 35.314 -4.501 -32.688 1.00 89.38 520 PHE A N 1
ATOM 4370 C CA . PHE A 1 520 ? 36.101 -4.442 -33.917 1.00 89.38 520 PHE A CA 1
ATOM 4371 C C . PHE A 1 520 ? 35.204 -4.663 -35.138 1.00 89.38 520 PHE A C 1
ATOM 4373 O O . PHE A 1 520 ? 34.355 -5.551 -35.134 1.00 89.38 520 PHE A O 1
ATOM 4380 N N . SER A 1 521 ? 35.385 -3.871 -36.197 1.00 90.19 521 SER A N 1
ATOM 4381 C CA . SER A 1 521 ? 34.755 -4.144 -37.497 1.00 90.19 521 SER A CA 1
ATOM 4382 C C . SER A 1 521 ? 35.584 -5.201 -38.223 1.00 90.19 521 SER A C 1
ATOM 4384 O O . SER A 1 521 ? 36.793 -5.021 -38.357 1.00 90.19 521 SER A O 1
ATOM 4386 N N . MET A 1 522 ? 34.941 -6.275 -38.681 1.00 89.94 522 MET A N 1
ATOM 4387 C CA . MET A 1 522 ? 35.575 -7.441 -39.305 1.00 89.94 522 MET A CA 1
ATOM 4388 C C . MET A 1 522 ? 34.855 -7.806 -40.609 1.00 89.94 522 MET A C 1
ATOM 4390 O O . MET A 1 522 ? 33.645 -7.600 -40.724 1.00 89.94 522 MET A O 1
ATOM 4394 N N . LYS A 1 523 ? 35.575 -8.390 -41.568 1.00 89.19 523 LYS A N 1
ATOM 4395 C CA . LYS A 1 523 ? 35.012 -9.044 -42.758 1.00 89.19 523 LYS A CA 1
ATOM 4396 C C . LYS A 1 523 ? 35.159 -10.555 -42.624 1.00 89.19 523 LYS A C 1
ATOM 4398 O O . LYS A 1 523 ? 36.168 -11.035 -42.113 1.00 89.19 523 LYS A O 1
ATOM 4403 N N . TYR A 1 524 ? 34.135 -11.294 -43.042 1.00 87.69 524 TYR A N 1
ATOM 4404 C CA . TYR A 1 524 ? 34.167 -12.756 -43.052 1.00 87.69 524 TYR A CA 1
ATOM 4405 C C . TYR A 1 524 ? 34.568 -13.283 -44.433 1.00 87.69 524 TYR A C 1
ATOM 4407 O O . TYR A 1 524 ? 34.025 -12.825 -45.436 1.00 87.69 524 TYR A O 1
ATOM 4415 N N . SER A 1 525 ? 35.492 -14.247 -44.464 1.00 84.75 525 SER A N 1
ATOM 4416 C CA . SER A 1 525 ? 35.909 -14.979 -45.665 1.00 84.75 525 SER A CA 1
ATOM 4417 C C . SER A 1 525 ? 35.560 -16.461 -45.517 1.00 84.75 525 SER A C 1
ATOM 4419 O O . SER A 1 525 ? 36.104 -17.147 -44.643 1.00 84.75 525 SER A O 1
ATOM 4421 N N . ILE A 1 526 ? 34.655 -16.967 -46.367 1.00 80.12 526 ILE A N 1
ATOM 4422 C CA . ILE A 1 526 ? 34.235 -18.381 -46.379 1.00 80.12 526 ILE A CA 1
ATOM 4423 C C . ILE A 1 526 ? 35.401 -19.300 -46.744 1.00 80.12 526 ILE A C 1
ATOM 4425 O O . ILE A 1 526 ? 35.559 -20.346 -46.116 1.00 80.12 526 ILE A O 1
ATOM 4429 N N . ALA A 1 527 ? 36.223 -18.913 -47.727 1.00 76.25 527 ALA A N 1
ATOM 4430 C CA . ALA A 1 527 ? 37.316 -19.745 -48.239 1.00 76.25 527 ALA A CA 1
ATOM 4431 C C . ALA A 1 527 ? 38.311 -20.148 -47.137 1.00 76.25 527 ALA A C 1
ATOM 4433 O O . ALA A 1 527 ? 38.785 -21.283 -47.103 1.00 76.25 527 ALA A O 1
ATOM 4434 N N . GLU A 1 528 ? 38.580 -19.239 -46.198 1.00 76.88 528 GLU A N 1
ATOM 4435 C CA . GLU A 1 528 ? 39.499 -19.477 -45.081 1.00 76.88 528 GLU A CA 1
ATOM 4436 C C . GLU A 1 528 ? 38.776 -19.814 -43.762 1.00 76.88 528 GLU A C 1
ATOM 4438 O O . GLU A 1 528 ? 39.407 -20.269 -42.804 1.00 76.88 528 GLU A O 1
ATOM 4443 N N . ASN A 1 529 ? 37.450 -19.634 -43.715 1.00 82.19 529 ASN A N 1
ATOM 4444 C CA . ASN A 1 529 ? 36.613 -19.655 -42.513 1.00 82.19 529 ASN A CA 1
ATOM 4445 C C . ASN A 1 529 ? 37.148 -18.726 -41.407 1.00 82.19 529 ASN A C 1
ATOM 4447 O O . ASN A 1 529 ? 37.334 -19.132 -40.254 1.00 82.19 529 ASN A O 1
ATOM 4451 N N . VAL A 1 530 ? 37.439 -17.477 -41.775 1.00 85.44 530 VAL A N 1
ATOM 4452 C CA . VAL A 1 530 ? 38.121 -16.502 -40.916 1.00 85.44 530 VAL A CA 1
ATOM 4453 C C . VAL A 1 530 ? 37.358 -15.178 -40.868 1.00 85.44 530 VAL A C 1
ATOM 4455 O O . VAL A 1 530 ? 36.841 -14.709 -41.879 1.00 85.44 530 VAL A O 1
ATOM 4458 N N . LEU A 1 531 ? 37.307 -14.568 -39.679 1.00 85.69 531 LEU A N 1
ATOM 4459 C CA . LEU A 1 531 ? 37.004 -13.148 -39.501 1.00 85.69 531 LEU A CA 1
ATOM 4460 C C . LEU A 1 531 ? 38.312 -12.365 -39.444 1.00 85.69 531 LEU A C 1
ATOM 4462 O O . LEU A 1 531 ? 39.139 -12.616 -38.564 1.00 85.69 531 LEU A O 1
ATOM 4466 N N . GLU A 1 532 ? 38.477 -11.392 -40.332 1.00 87.75 532 GLU A N 1
ATOM 4467 C CA . GLU A 1 532 ? 39.679 -10.561 -40.370 1.00 87.75 532 GLU A CA 1
ATOM 4468 C C . GLU A 1 532 ? 39.392 -9.070 -40.556 1.00 87.75 532 GLU A C 1
ATOM 4470 O O . GLU A 1 532 ? 38.373 -8.652 -41.112 1.00 87.75 532 GLU A O 1
ATOM 4475 N N . ASN A 1 533 ? 40.312 -8.264 -40.044 1.00 85.25 533 ASN A N 1
ATOM 4476 C CA . ASN A 1 533 ? 40.507 -6.869 -40.406 1.00 85.25 533 ASN A CA 1
ATOM 4477 C C . ASN A 1 533 ? 42.017 -6.589 -40.482 1.00 85.25 533 ASN A C 1
ATOM 4479 O O . ASN A 1 533 ? 42.824 -7.504 -40.342 1.00 85.25 533 ASN A O 1
ATOM 4483 N N . GLU A 1 534 ? 42.408 -5.328 -40.660 1.00 77.88 534 GLU A N 1
ATOM 4484 C CA . GLU A 1 534 ? 43.821 -4.928 -40.762 1.00 77.88 534 GLU A CA 1
ATOM 4485 C C . GLU A 1 534 ? 44.675 -5.309 -39.533 1.00 77.88 534 GLU A C 1
ATOM 4487 O O . GLU A 1 534 ? 45.896 -5.354 -39.633 1.00 77.88 534 GLU A O 1
ATOM 4492 N N . LYS A 1 535 ? 44.057 -5.595 -38.377 1.00 78.69 535 LYS A N 1
ATOM 4493 C CA . LYS A 1 535 ? 44.740 -5.751 -37.080 1.00 78.69 535 LYS A CA 1
ATOM 4494 C C . LYS A 1 535 ? 44.592 -7.133 -36.441 1.00 78.69 535 LYS A C 1
ATOM 4496 O O . LYS A 1 535 ? 45.422 -7.525 -35.626 1.00 78.69 535 LYS A O 1
ATOM 4501 N N . ILE A 1 536 ? 43.515 -7.857 -36.737 1.00 81.50 536 ILE A N 1
ATOM 4502 C CA . ILE A 1 536 ? 43.121 -9.092 -36.052 1.00 81.50 536 ILE A CA 1
ATOM 4503 C C . ILE A 1 536 ? 42.636 -10.104 -37.093 1.00 81.50 536 ILE A C 1
ATOM 4505 O O . ILE A 1 536 ? 41.809 -9.780 -37.941 1.00 81.50 536 ILE A O 1
ATOM 4509 N N . LYS A 1 537 ? 43.102 -11.354 -36.983 1.00 84.81 537 LYS A N 1
ATOM 4510 C CA . LYS A 1 537 ? 42.662 -12.496 -37.796 1.00 84.81 537 LYS A CA 1
ATOM 4511 C C . LYS A 1 537 ? 42.232 -13.646 -36.879 1.00 84.81 537 LYS A C 1
ATOM 4513 O O . LYS A 1 537 ? 43.035 -14.112 -36.073 1.00 84.81 537 LYS A O 1
ATOM 4518 N N . ILE A 1 538 ? 40.975 -14.090 -36.970 1.00 84.56 538 ILE A N 1
ATOM 4519 C CA . ILE A 1 538 ? 40.397 -15.141 -36.111 1.00 84.56 538 ILE A CA 1
ATOM 4520 C C . ILE A 1 538 ? 39.773 -16.239 -36.966 1.00 84.56 538 ILE A C 1
ATOM 4522 O O . ILE A 1 538 ? 38.766 -16.023 -37.639 1.00 84.56 538 ILE A O 1
ATOM 4526 N N . LYS A 1 539 ? 40.339 -17.444 -36.893 1.00 83.44 539 LYS A N 1
ATOM 4527 C CA . LYS A 1 539 ? 39.769 -18.639 -37.521 1.00 83.44 539 LYS A CA 1
ATOM 4528 C C . LYS A 1 539 ? 38.566 -19.121 -36.721 1.00 83.44 539 LYS A C 1
ATOM 4530 O O . LYS A 1 539 ? 38.690 -19.308 -35.519 1.00 83.44 539 LYS A O 1
ATOM 4535 N N . LEU A 1 540 ? 37.423 -19.326 -37.365 1.00 82.25 540 LEU A N 1
ATOM 4536 C CA . LEU A 1 540 ? 36.198 -19.730 -36.677 1.00 82.25 540 LEU A CA 1
ATOM 4537 C C . LEU A 1 540 ? 36.079 -21.259 -36.540 1.00 82.25 540 LEU A C 1
ATOM 4539 O O . LEU A 1 540 ? 36.665 -22.000 -37.341 1.00 82.25 540 LEU A O 1
ATOM 4543 N N . PRO A 1 541 ? 35.300 -21.762 -35.562 1.00 78.25 541 PRO A N 1
ATOM 4544 C CA . PRO A 1 541 ? 34.981 -23.183 -35.467 1.00 78.25 541 PRO A CA 1
ATOM 4545 C C . PRO A 1 541 ? 34.261 -23.687 -36.730 1.00 78.25 541 PRO A C 1
ATOM 4547 O O . PRO A 1 541 ? 33.580 -22.938 -37.434 1.00 78.25 541 PRO A O 1
ATOM 4550 N N . LYS A 1 542 ? 34.389 -24.984 -37.034 1.00 69.19 542 LYS A N 1
ATOM 4551 C CA . LYS A 1 542 ? 33.669 -25.594 -38.164 1.00 69.19 542 LYS A CA 1
ATOM 4552 C C . LYS A 1 542 ? 32.157 -25.561 -37.888 1.00 69.19 542 LYS A C 1
ATOM 4554 O O . LYS A 1 542 ? 31.718 -26.058 -36.857 1.00 69.19 542 LYS A O 1
ATOM 4559 N N . GLY A 1 543 ? 31.370 -25.006 -38.815 1.00 68.12 543 GLY A N 1
ATOM 4560 C CA . GLY A 1 543 ? 29.901 -24.955 -38.728 1.00 68.12 543 GLY A CA 1
ATOM 4561 C C . GLY A 1 543 ? 29.296 -23.597 -38.345 1.00 68.12 543 GLY A C 1
ATOM 4562 O O . GLY A 1 543 ? 28.071 -23.490 -38.269 1.00 68.12 543 GLY A O 1
ATOM 4563 N N . THR A 1 544 ? 30.104 -22.550 -38.138 1.00 75.75 544 THR A N 1
ATOM 4564 C CA . THR A 1 544 ? 29.591 -21.183 -37.947 1.00 75.75 544 THR A CA 1
ATOM 4565 C C . THR A 1 544 ? 28.954 -20.670 -39.243 1.00 75.75 544 THR A C 1
ATOM 4567 O O . THR A 1 544 ? 29.602 -20.621 -40.284 1.00 75.75 544 THR A O 1
ATOM 4570 N N . LYS A 1 545 ? 27.671 -20.296 -39.197 1.00 78.19 545 LYS A N 1
ATOM 4571 C CA . LYS A 1 545 ? 26.915 -19.834 -40.372 1.00 78.19 545 LYS A CA 1
ATOM 4572 C C . LYS A 1 545 ? 26.991 -18.310 -40.495 1.00 78.19 545 LYS A C 1
ATOM 4574 O O . LYS A 1 545 ? 26.141 -17.609 -39.952 1.00 78.19 545 LYS A O 1
ATOM 4579 N N . LEU A 1 546 ? 28.002 -17.807 -41.198 1.00 82.62 546 LEU A N 1
ATOM 4580 C CA . LEU A 1 546 ? 28.123 -16.395 -41.584 1.00 82.62 546 LEU A CA 1
ATOM 4581 C C . LEU A 1 546 ? 28.062 -16.257 -43.114 1.00 82.62 546 LEU A C 1
ATOM 4583 O O . LEU A 1 546 ? 28.251 -17.229 -43.842 1.00 82.62 546 LEU A O 1
ATOM 4587 N N . ILE A 1 547 ? 27.739 -15.057 -43.596 1.00 81.50 547 ILE A N 1
ATOM 4588 C CA . ILE A 1 547 ? 27.594 -14.744 -45.024 1.00 81.50 547 ILE A CA 1
ATOM 4589 C C . ILE A 1 547 ? 28.934 -14.214 -45.535 1.00 81.50 547 ILE A C 1
ATOM 4591 O O . ILE A 1 547 ? 29.513 -13.329 -44.900 1.00 81.50 547 ILE A O 1
ATOM 4595 N N . ASP A 1 548 ? 29.408 -14.742 -46.666 1.00 78.88 548 ASP A N 1
ATOM 4596 C CA . ASP A 1 548 ? 30.692 -14.348 -47.255 1.00 78.88 548 ASP A CA 1
ATOM 4597 C C . ASP A 1 548 ? 30.762 -12.854 -47.554 1.00 78.88 548 ASP A C 1
ATOM 4599 O O . ASP A 1 548 ? 29.761 -12.246 -47.939 1.00 78.88 548 ASP A O 1
ATOM 4603 N N . GLN A 1 549 ? 31.951 -12.274 -47.389 1.00 77.62 549 GLN A N 1
ATOM 4604 C CA . GLN A 1 549 ? 32.267 -10.868 -47.666 1.00 77.62 549 GLN A CA 1
ATOM 4605 C C . GLN A 1 549 ? 31.405 -9.837 -46.915 1.00 77.62 549 GLN A C 1
ATOM 4607 O O . GLN A 1 549 ? 31.542 -8.630 -47.127 1.00 77.62 549 GLN A O 1
ATOM 4612 N N . LYS A 1 550 ? 30.536 -10.280 -46.002 1.00 86.44 550 LYS A N 1
ATOM 4613 C CA . LYS A 1 550 ? 29.707 -9.401 -45.186 1.00 86.44 550 LYS A CA 1
ATOM 4614 C C . LYS A 1 550 ? 30.515 -8.844 -44.015 1.00 86.44 550 LYS A C 1
ATOM 4616 O O . LYS A 1 550 ? 31.371 -9.516 -43.437 1.00 86.44 550 LYS A O 1
ATOM 4621 N N . GLU A 1 551 ? 30.224 -7.596 -43.662 1.00 90.06 551 GLU A N 1
ATOM 4622 C CA . GLU A 1 551 ? 30.830 -6.936 -42.512 1.00 90.06 551 GLU A CA 1
ATOM 4623 C C . GLU A 1 551 ? 30.080 -7.260 -41.217 1.00 90.06 551 GLU A C 1
ATOM 4625 O O . GLU A 1 551 ? 28.847 -7.217 -41.149 1.00 90.06 551 GLU A O 1
ATOM 4630 N N . TYR A 1 552 ? 30.850 -7.524 -40.168 1.00 91.62 552 TYR A N 1
ATOM 4631 C CA . TYR A 1 552 ? 30.369 -7.869 -38.838 1.00 91.62 552 TYR A CA 1
ATOM 4632 C C . TYR A 1 552 ? 31.071 -7.022 -37.775 1.00 91.62 552 TYR A C 1
ATOM 4634 O O . TYR A 1 552 ? 32.203 -6.573 -37.965 1.00 91.62 552 TYR A O 1
ATOM 4642 N N . TYR A 1 553 ? 30.416 -6.837 -36.631 1.00 92.06 553 TYR A N 1
ATOM 4643 C CA . TYR A 1 553 ? 31.086 -6.387 -35.415 1.00 92.06 553 TYR A CA 1
ATOM 4644 C C . TYR A 1 553 ? 31.495 -7.598 -34.584 1.00 92.06 553 TYR A C 1
ATOM 4646 O O . TYR A 1 553 ? 30.649 -8.400 -34.198 1.00 92.06 553 TYR A O 1
ATOM 4654 N N . LEU A 1 554 ? 32.779 -7.709 -34.271 1.00 91.06 554 LEU A N 1
ATOM 4655 C CA . LEU A 1 554 ? 33.293 -8.627 -33.265 1.00 9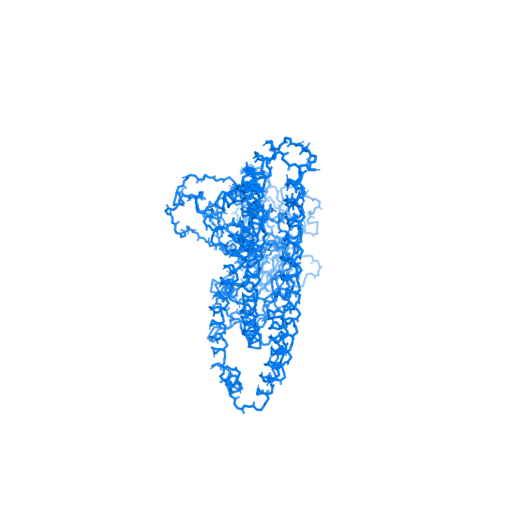1.06 554 LEU A CA 1
ATOM 4656 C C . LEU A 1 554 ? 33.408 -7.873 -31.942 1.00 91.06 554 LEU A C 1
ATOM 4658 O O . LEU A 1 554 ? 34.207 -6.946 -31.839 1.00 91.06 554 LEU A O 1
ATOM 4662 N N . ALA A 1 555 ? 32.630 -8.266 -30.939 1.00 91.44 555 ALA A N 1
ATOM 4663 C CA . ALA A 1 555 ? 32.770 -7.772 -29.577 1.00 91.44 555 ALA A CA 1
ATOM 4664 C C . ALA A 1 555 ? 33.401 -8.843 -28.683 1.00 91.44 555 ALA A C 1
ATOM 4666 O O . ALA A 1 555 ? 33.000 -10.005 -28.732 1.00 91.44 555 ALA A O 1
ATOM 4667 N N . VAL A 1 556 ? 34.353 -8.455 -27.838 1.00 90.31 556 VAL A N 1
ATOM 4668 C CA . VAL A 1 556 ? 34.973 -9.369 -26.869 1.00 90.31 556 VAL A CA 1
ATOM 4669 C C . VAL A 1 556 ? 34.449 -9.097 -25.471 1.00 90.31 556 VAL A C 1
ATOM 4671 O O . VAL A 1 556 ? 34.693 -8.027 -24.916 1.00 90.31 556 VAL A O 1
ATOM 4674 N N . ASN A 1 557 ? 33.786 -10.081 -24.865 1.00 89.44 557 ASN A N 1
ATOM 4675 C CA . ASN A 1 557 ? 33.263 -9.943 -23.514 1.00 89.44 557 ASN A CA 1
ATOM 4676 C C . ASN A 1 557 ? 34.408 -9.747 -22.495 1.00 89.44 557 ASN A C 1
ATOM 4678 O O . ASN A 1 557 ? 35.187 -10.675 -22.266 1.00 89.44 557 ASN A O 1
ATOM 4682 N N . PRO A 1 558 ? 34.496 -8.582 -21.829 1.00 88.25 558 PRO A N 1
ATOM 4683 C CA . PRO A 1 558 ? 35.587 -8.263 -20.907 1.00 88.25 558 PRO A CA 1
ATOM 4684 C C . PRO A 1 558 ? 35.603 -9.118 -19.628 1.00 88.25 558 PRO A C 1
ATOM 4686 O O . PRO A 1 558 ? 36.617 -9.128 -18.933 1.00 88.25 558 PRO A O 1
ATOM 4689 N N . ASN A 1 559 ? 34.503 -9.812 -19.303 1.00 86.56 559 ASN A N 1
ATOM 4690 C CA . ASN A 1 559 ? 34.423 -10.743 -18.170 1.00 86.56 559 ASN A CA 1
ATOM 4691 C C . ASN A 1 559 ? 35.018 -12.126 -18.489 1.00 86.56 559 ASN A C 1
ATOM 4693 O O . ASN A 1 559 ? 35.267 -12.897 -17.570 1.00 86.56 559 ASN A O 1
ATOM 4697 N N . LEU A 1 560 ? 35.216 -12.446 -19.773 1.00 88.12 560 LEU A N 1
ATOM 4698 C CA . LEU A 1 560 ? 35.681 -13.752 -20.261 1.00 88.12 560 LEU A CA 1
ATOM 4699 C C . LEU A 1 560 ? 37.136 -13.696 -20.765 1.00 88.12 560 LEU A C 1
ATOM 4701 O O . LEU A 1 560 ? 37.558 -14.505 -21.594 1.00 88.12 560 LEU A O 1
ATOM 4705 N N . ILE A 1 561 ? 37.903 -12.718 -20.271 1.00 88.56 561 ILE A N 1
ATOM 4706 C CA . ILE A 1 561 ? 39.332 -12.548 -20.543 1.00 88.56 561 ILE A CA 1
ATOM 4707 C C . ILE A 1 561 ? 40.083 -12.645 -19.216 1.00 88.56 561 ILE A C 1
ATOM 4709 O O . ILE A 1 561 ? 39.747 -11.955 -18.254 1.00 88.56 561 ILE A O 1
ATOM 4713 N N . SER A 1 562 ? 41.126 -13.471 -19.156 1.00 86.00 562 SER A N 1
ATOM 4714 C CA . SER A 1 562 ? 41.880 -13.719 -17.925 1.00 86.00 562 SER A CA 1
ATOM 4715 C C . SER A 1 562 ? 43.395 -13.687 -18.145 1.00 86.00 562 SER A C 1
ATOM 4717 O O . SER A 1 562 ? 43.896 -13.935 -19.236 1.00 86.00 562 SER A O 1
ATOM 4719 N N . PHE A 1 563 ? 44.157 -13.389 -17.088 1.00 85.12 563 PHE A N 1
ATOM 4720 C CA . PHE A 1 563 ? 45.633 -13.376 -17.118 1.00 85.12 563 PHE A CA 1
ATOM 4721 C C . PHE A 1 563 ? 46.260 -14.747 -16.812 1.00 85.12 563 PHE A C 1
ATOM 4723 O O . PHE A 1 563 ? 47.480 -14.894 -16.767 1.00 85.12 563 PHE A O 1
ATOM 4730 N N . GLN A 1 564 ? 45.433 -15.762 -16.554 1.00 83.94 564 GLN A N 1
ATOM 4731 C CA . GLN A 1 564 ? 45.852 -17.122 -16.225 1.00 83.94 564 GLN A CA 1
ATOM 4732 C C . GLN A 1 564 ? 44.991 -18.101 -17.010 1.00 83.94 564 GLN A C 1
ATOM 4734 O O . GLN A 1 564 ? 43.783 -17.920 -17.101 1.00 83.94 564 GLN A O 1
ATOM 4739 N N . LYS A 1 565 ? 45.591 -19.168 -17.537 1.00 82.88 565 LYS A N 1
ATOM 4740 C CA . LYS A 1 565 ? 44.850 -20.195 -18.272 1.00 82.88 565 LYS A CA 1
ATOM 4741 C C . LYS A 1 565 ? 43.846 -20.891 -17.341 1.00 82.88 565 LYS A C 1
ATOM 4743 O O . LYS A 1 565 ? 44.239 -21.685 -16.487 1.00 82.88 565 LYS A O 1
ATOM 4748 N N . THR A 1 566 ? 42.559 -20.591 -17.499 1.00 81.50 566 THR A N 1
ATOM 4749 C CA . THR A 1 566 ? 41.474 -21.190 -16.708 1.00 81.50 566 THR A CA 1
ATOM 4750 C C . THR A 1 566 ? 41.023 -22.531 -17.295 1.00 81.50 566 THR A C 1
ATOM 4752 O O . THR A 1 566 ? 41.346 -22.886 -18.433 1.00 81.50 566 THR A O 1
ATOM 4755 N N . LYS A 1 567 ? 40.226 -23.296 -16.532 1.00 78.12 567 LYS A N 1
ATOM 4756 C CA . LYS A 1 567 ? 39.576 -24.528 -17.030 1.00 78.12 567 LYS A CA 1
ATOM 4757 C C . LYS A 1 567 ? 38.627 -24.256 -18.210 1.00 78.12 567 LYS A C 1
ATOM 4759 O O . LYS A 1 567 ? 38.376 -25.166 -18.995 1.00 78.12 567 LYS A O 1
ATOM 4764 N N . GLN A 1 568 ? 38.126 -23.024 -18.333 1.00 78.19 568 GLN A N 1
ATOM 4765 C CA . GLN A 1 568 ? 37.200 -22.575 -19.378 1.00 78.19 568 GLN A CA 1
ATOM 4766 C C . GLN A 1 568 ? 37.904 -21.977 -20.604 1.00 78.19 568 GLN A C 1
ATOM 4768 O O . GLN A 1 568 ? 37.233 -21.479 -21.505 1.00 78.19 568 GLN A O 1
ATOM 4773 N N . PHE A 1 569 ? 39.238 -22.051 -20.670 1.00 80.75 569 PHE A N 1
ATOM 4774 C CA . PHE A 1 569 ? 40.012 -21.607 -21.825 1.00 80.75 569 PHE A CA 1
ATOM 4775 C C . PHE A 1 569 ? 39.471 -22.192 -23.137 1.00 80.75 569 PHE A C 1
ATOM 4777 O O . PHE A 1 569 ? 39.207 -23.400 -23.228 1.00 80.75 569 PHE A O 1
ATOM 4784 N N . ASN A 1 570 ? 39.341 -21.344 -24.159 1.00 75.00 570 ASN A N 1
ATOM 4785 C CA . ASN A 1 570 ? 38.874 -21.753 -25.476 1.00 75.00 570 ASN A CA 1
ATOM 4786 C C . ASN A 1 570 ? 39.954 -22.577 -26.202 1.00 75.00 570 ASN A C 1
ATOM 4788 O O . ASN A 1 570 ? 40.782 -22.056 -26.950 1.00 75.00 570 ASN A O 1
ATOM 4792 N N . LYS A 1 571 ? 39.962 -23.891 -25.941 1.00 69.88 571 LYS A N 1
ATOM 4793 C CA . LYS A 1 571 ? 40.885 -24.852 -26.565 1.00 69.88 571 LYS A CA 1
ATOM 4794 C C . LYS A 1 571 ? 40.679 -24.967 -28.076 1.00 69.88 571 LYS A C 1
ATOM 4796 O O . LYS A 1 571 ? 41.626 -25.301 -28.767 1.00 69.88 571 LYS A O 1
ATOM 4801 N N . ASP A 1 572 ? 39.481 -24.676 -28.571 1.00 68.44 572 ASP A N 1
ATOM 4802 C CA . ASP A 1 572 ? 39.140 -24.859 -29.983 1.00 68.44 572 ASP A CA 1
ATOM 4803 C C . ASP A 1 572 ? 39.746 -23.745 -30.855 1.00 68.44 572 ASP A C 1
ATOM 4805 O O . ASP A 1 572 ? 40.109 -23.981 -32.005 1.00 68.44 572 ASP A O 1
ATOM 4809 N N . LEU A 1 573 ? 39.917 -22.546 -30.284 1.00 71.00 573 LEU A N 1
ATOM 4810 C CA . LEU A 1 573 ? 40.478 -21.377 -30.970 1.00 71.00 573 LEU A CA 1
ATOM 4811 C C . LEU A 1 573 ? 41.919 -21.044 -30.577 1.00 71.00 573 LEU A C 1
ATOM 4813 O O . LEU A 1 573 ? 42.571 -20.273 -31.276 1.00 71.00 573 LEU A O 1
ATOM 4817 N N . HIS A 1 574 ? 42.417 -21.583 -29.457 1.00 71.06 574 HIS A N 1
ATOM 4818 C CA . HIS A 1 574 ? 43.754 -21.290 -28.921 1.00 71.06 574 HIS A CA 1
ATOM 4819 C C . HIS A 1 574 ? 44.078 -19.778 -28.826 1.00 71.06 574 HIS A C 1
ATOM 4821 O O . HIS A 1 574 ? 45.235 -19.373 -28.930 1.00 71.06 574 HIS A O 1
ATOM 4827 N N . LEU A 1 575 ? 43.065 -18.938 -28.587 1.00 79.50 575 LEU A N 1
ATOM 4828 C CA . LEU A 1 575 ? 43.199 -17.479 -28.547 1.00 79.50 575 LEU A CA 1
ATOM 4829 C C . LEU A 1 575 ? 43.933 -17.015 -27.284 1.00 79.50 575 LEU A C 1
ATOM 4831 O O . LEU A 1 575 ? 43.384 -17.017 -26.177 1.00 79.50 575 LEU A O 1
ATOM 4835 N N . LEU A 1 576 ? 45.183 -16.595 -27.468 1.00 84.88 576 LEU A N 1
ATOM 4836 C CA . LEU A 1 576 ? 45.999 -15.923 -26.464 1.00 84.88 576 LEU A CA 1
ATOM 4837 C C . LEU A 1 576 ? 46.800 -14.798 -27.116 1.00 84.88 576 LEU A C 1
ATOM 4839 O O . LEU A 1 576 ? 47.286 -14.948 -28.235 1.00 84.88 576 LEU A O 1
ATOM 4843 N N . TYR A 1 577 ? 46.971 -13.692 -26.396 1.00 85.38 577 TYR A N 1
ATOM 4844 C CA . TYR A 1 577 ? 47.782 -12.563 -26.853 1.00 85.38 577 TYR A CA 1
ATOM 4845 C C . TYR A 1 577 ? 48.788 -12.158 -25.781 1.00 85.38 577 TYR A C 1
ATOM 4847 O O . TYR A 1 577 ? 48.469 -12.123 -24.591 1.00 85.38 577 TYR A O 1
ATOM 4855 N N . LYS A 1 578 ? 50.015 -11.850 -26.212 1.00 86.44 578 LYS A N 1
ATOM 4856 C CA . LYS A 1 578 ? 51.051 -11.240 -25.373 1.00 86.44 578 LYS A CA 1
ATOM 4857 C C . LYS A 1 578 ? 51.018 -9.729 -25.565 1.00 86.44 578 LYS A C 1
ATOM 4859 O O . LYS A 1 578 ? 50.837 -9.251 -26.677 1.00 86.44 578 LYS A O 1
ATOM 4864 N N . GLY A 1 579 ? 51.196 -8.997 -24.480 1.00 87.88 579 GLY A N 1
ATOM 4865 C CA . GLY A 1 579 ? 51.071 -7.546 -24.468 1.00 87.88 579 GLY A CA 1
ATOM 4866 C C . GLY A 1 579 ? 51.385 -6.991 -23.090 1.00 87.88 579 GLY A C 1
ATOM 4867 O O . GLY A 1 579 ? 51.901 -7.710 -22.229 1.00 87.88 579 GLY A O 1
ATOM 4868 N N . HIS A 1 580 ? 51.076 -5.723 -22.861 1.00 87.06 580 HIS A N 1
ATOM 4869 C CA . HIS A 1 580 ? 51.338 -5.066 -21.586 1.00 87.06 580 HIS A CA 1
ATOM 4870 C C . HIS A 1 580 ? 50.125 -4.268 -21.104 1.00 87.06 580 HIS A C 1
ATOM 4872 O O . HIS A 1 580 ? 49.249 -3.871 -21.870 1.00 87.06 580 HIS A O 1
ATOM 4878 N N . VAL A 1 581 ? 50.055 -4.043 -19.793 1.00 86.06 581 VAL A N 1
ATOM 4879 C CA . VAL A 1 581 ? 48.988 -3.231 -19.204 1.00 86.06 581 VAL A CA 1
ATOM 4880 C C . VAL A 1 581 ? 49.294 -1.754 -19.445 1.00 86.06 581 VAL A C 1
ATOM 4882 O O . VAL A 1 581 ? 50.247 -1.223 -18.865 1.00 86.06 581 VAL A O 1
ATOM 4885 N N . LYS A 1 582 ? 48.475 -1.106 -20.282 1.00 85.00 582 LYS A N 1
ATOM 4886 C CA . LYS A 1 582 ? 48.583 0.313 -20.648 1.00 85.00 582 LYS A CA 1
ATOM 4887 C C . LYS A 1 582 ? 48.093 1.219 -19.528 1.00 85.00 582 LYS A C 1
ATOM 4889 O O . LYS A 1 582 ? 48.757 2.181 -19.154 1.00 85.00 582 LYS A O 1
ATOM 4894 N N . SER A 1 583 ? 46.914 0.918 -18.984 1.00 84.25 583 SER A N 1
ATOM 4895 C CA . SER A 1 583 ? 46.345 1.663 -17.861 1.00 84.25 583 SER A CA 1
ATOM 4896 C C . SER A 1 583 ? 45.408 0.804 -17.023 1.00 84.25 583 SER A C 1
ATOM 4898 O O . SER A 1 583 ? 44.864 -0.199 -17.489 1.00 84.25 583 SER A O 1
ATOM 4900 N N . ILE A 1 584 ? 45.221 1.214 -15.771 1.00 83.00 584 ILE A N 1
ATOM 4901 C CA . ILE A 1 584 ? 44.353 0.544 -14.809 1.00 83.00 584 ILE A CA 1
ATOM 4902 C C . ILE A 1 584 ? 43.400 1.583 -14.224 1.00 83.00 584 ILE A C 1
ATOM 4904 O O . ILE A 1 584 ? 43.830 2.631 -13.746 1.00 83.00 584 ILE A O 1
ATOM 4908 N N . LYS A 1 585 ? 42.100 1.286 -14.244 1.00 81.00 585 LYS A N 1
ATOM 4909 C CA . LYS A 1 585 ? 41.065 2.063 -13.558 1.00 81.00 585 LYS A CA 1
ATOM 4910 C C . LYS A 1 585 ? 40.377 1.174 -12.533 1.00 81.00 585 LYS A C 1
ATOM 4912 O O . LYS A 1 585 ? 39.855 0.117 -12.871 1.00 81.00 585 LYS A O 1
ATOM 4917 N N . LYS A 1 586 ? 40.339 1.605 -11.277 1.00 70.19 586 LYS A N 1
ATOM 4918 C CA . LYS A 1 586 ? 39.600 0.901 -10.223 1.00 70.19 586 LYS A CA 1
ATOM 4919 C C . LYS A 1 586 ? 38.126 1.309 -10.309 1.00 70.19 586 LYS A C 1
ATOM 4921 O O . LYS A 1 586 ? 37.819 2.489 -10.167 1.00 70.19 586 LYS A O 1
ATOM 4926 N N . VAL A 1 587 ? 37.231 0.359 -10.587 1.00 63.19 587 VAL A N 1
ATOM 4927 C CA . VAL A 1 587 ? 35.788 0.599 -10.754 1.00 63.19 587 VAL A CA 1
ATOM 4928 C C . VAL A 1 587 ? 35.013 -0.420 -9.909 1.00 63.19 587 VAL A C 1
ATOM 4930 O O . VAL A 1 587 ? 34.948 -1.603 -10.232 1.00 63.19 587 VAL A O 1
ATOM 4933 N N . PHE A 1 588 ? 34.400 0.039 -8.814 1.00 60.12 588 PHE A N 1
ATOM 4934 C CA . PHE A 1 588 ? 33.760 -0.815 -7.796 1.00 60.12 588 PHE A CA 1
ATOM 4935 C C . PHE A 1 588 ? 34.760 -1.773 -7.106 1.00 60.12 588 PHE A C 1
ATOM 4937 O O . PHE A 1 588 ? 35.811 -1.330 -6.646 1.00 60.12 588 PHE A O 1
ATOM 4944 N N . LYS A 1 589 ? 34.436 -3.074 -7.014 1.00 59.28 589 LYS A N 1
ATOM 4945 C CA . LYS A 1 589 ? 35.343 -4.160 -6.585 1.00 59.28 589 LYS A CA 1
ATOM 4946 C C . LYS A 1 589 ? 36.216 -4.694 -7.729 1.00 59.28 589 LYS A C 1
ATOM 4948 O O . LYS A 1 589 ? 37.086 -5.522 -7.493 1.00 59.28 589 LYS A O 1
ATOM 4953 N N . SER A 1 590 ? 35.976 -4.230 -8.953 1.00 64.56 590 SER A N 1
ATOM 4954 C CA . SER A 1 590 ? 36.653 -4.701 -10.151 1.00 64.56 590 SER A CA 1
ATOM 4955 C C . SER A 1 590 ? 37.741 -3.717 -10.567 1.00 64.56 590 SER A C 1
ATOM 4957 O O . SER A 1 590 ? 37.599 -2.494 -10.522 1.00 64.56 590 SER A O 1
ATOM 4959 N N . ILE A 1 591 ? 38.859 -4.259 -11.002 1.00 78.62 591 ILE A N 1
ATOM 4960 C CA . ILE A 1 591 ? 39.935 -3.527 -11.641 1.00 78.62 591 ILE A CA 1
ATOM 4961 C C . ILE A 1 591 ? 39.684 -3.626 -13.144 1.00 78.62 591 ILE A C 1
ATOM 4963 O O . ILE A 1 591 ? 39.655 -4.713 -13.719 1.00 78.62 591 ILE A O 1
ATOM 4967 N N . VAL A 1 592 ? 39.454 -2.481 -13.778 1.00 83.19 592 VAL A N 1
ATOM 4968 C CA . VAL A 1 592 ? 39.359 -2.365 -15.232 1.00 83.19 592 VAL A CA 1
ATOM 4969 C C . VAL A 1 592 ? 40.763 -2.16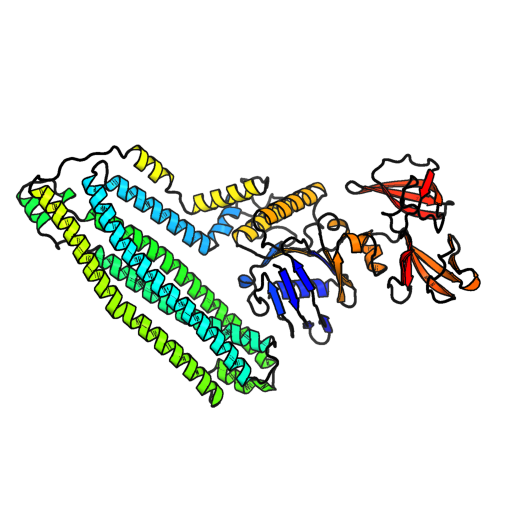1 -15.760 1.00 83.19 592 VAL A C 1
ATOM 4971 O O . VAL A 1 592 ? 41.396 -1.134 -15.514 1.00 83.19 592 VAL A O 1
ATOM 4974 N N . CYS A 1 593 ? 41.255 -3.157 -16.470 1.00 86.81 593 CYS A N 1
ATOM 4975 C CA . CYS A 1 593 ? 42.557 -3.146 -17.100 1.00 86.81 593 CYS A CA 1
ATOM 4976 C C . CYS A 1 593 ? 42.388 -2.851 -18.593 1.00 86.81 593 CYS A C 1
ATOM 4978 O O . CYS A 1 593 ? 41.556 -3.472 -19.252 1.00 86.81 593 CYS A O 1
ATOM 4980 N N . PHE A 1 594 ? 43.167 -1.904 -19.116 1.00 87.19 594 PHE A N 1
ATOM 4981 C CA . PHE A 1 594 ? 43.309 -1.676 -20.551 1.00 87.19 594 PHE A CA 1
ATOM 4982 C C . PHE A 1 594 ? 44.631 -2.300 -20.992 1.00 87.19 594 PHE A C 1
ATOM 4984 O O . PHE A 1 594 ? 45.708 -1.803 -20.650 1.00 87.19 594 PHE A O 1
ATOM 4991 N N . PHE A 1 595 ? 44.535 -3.420 -21.696 1.00 87.94 595 PHE A N 1
ATOM 4992 C CA . PHE A 1 595 ? 45.650 -4.246 -22.128 1.00 87.94 595 PHE A CA 1
ATOM 4993 C C . PHE A 1 595 ? 45.957 -3.992 -23.601 1.00 87.94 595 PHE A C 1
ATOM 4995 O O . PHE A 1 595 ? 45.067 -4.104 -24.438 1.00 87.94 595 PHE A O 1
ATOM 5002 N N . GLU A 1 596 ? 47.199 -3.641 -23.907 1.00 87.94 596 GLU A N 1
ATOM 5003 C CA . GLU A 1 596 ? 47.643 -3.288 -25.253 1.00 87.94 596 GLU A CA 1
ATOM 5004 C C . GLU A 1 596 ? 48.425 -4.441 -25.887 1.00 87.94 596 GLU A C 1
ATOM 5006 O O . GLU A 1 596 ? 49.345 -4.998 -25.280 1.00 87.94 596 GLU A O 1
ATOM 5011 N N . VAL A 1 597 ? 48.028 -4.804 -27.107 1.00 85.69 597 VAL A N 1
ATOM 5012 C CA . VAL A 1 597 ? 48.631 -5.852 -27.936 1.00 85.69 597 VAL A CA 1
ATOM 5013 C C . VAL A 1 597 ? 49.166 -5.208 -29.212 1.00 85.69 597 VAL A C 1
ATOM 5015 O O . VAL A 1 597 ? 48.434 -4.478 -29.883 1.00 85.69 597 VAL A O 1
ATOM 5018 N N . ASN A 1 598 ? 50.428 -5.506 -29.543 1.00 79.25 598 ASN A N 1
ATOM 5019 C CA . ASN A 1 598 ? 51.125 -5.028 -30.745 1.00 79.25 598 ASN A CA 1
ATOM 5020 C C . ASN A 1 598 ? 51.035 -3.500 -30.954 1.00 79.25 598 ASN A C 1
ATOM 5022 O O . ASN A 1 598 ? 50.860 -3.057 -32.081 1.00 79.25 598 ASN A O 1
ATOM 5026 N N . ASP A 1 599 ? 51.075 -2.717 -29.869 1.00 70.44 599 ASP A N 1
ATOM 5027 C CA . ASP A 1 599 ? 51.031 -1.241 -29.851 1.00 70.44 599 ASP A CA 1
ATOM 5028 C C . ASP A 1 599 ? 49.827 -0.580 -30.562 1.00 70.44 599 ASP A C 1
ATOM 5030 O O . ASP A 1 599 ? 49.824 0.625 -30.813 1.00 70.44 599 ASP A O 1
ATOM 5034 N N . GLU A 1 600 ? 48.766 -1.346 -30.848 1.00 79.38 600 GLU A N 1
ATOM 5035 C CA . GLU A 1 600 ? 47.610 -0.851 -31.608 1.00 79.38 600 GLU A CA 1
ATOM 5036 C C . GLU A 1 600 ? 46.242 -1.333 -31.110 1.00 79.38 600 GLU A C 1
ATOM 5038 O O . GLU A 1 600 ? 45.243 -0.623 -31.272 1.00 79.38 600 GLU A O 1
ATOM 5043 N N . VAL A 1 601 ? 46.152 -2.539 -30.538 1.00 84.44 601 VAL A N 1
ATOM 5044 C CA . VAL A 1 601 ? 44.874 -3.145 -30.132 1.00 84.44 601 VAL A CA 1
ATOM 5045 C C . VAL A 1 601 ? 44.722 -3.070 -28.620 1.00 84.44 601 VAL A C 1
ATOM 5047 O O . VAL A 1 601 ? 45.531 -3.625 -27.881 1.00 84.44 601 VAL A O 1
ATOM 5050 N N . ILE A 1 602 ? 43.654 -2.417 -28.154 1.00 87.25 602 ILE A N 1
ATOM 5051 C CA . ILE A 1 602 ? 43.363 -2.262 -26.725 1.00 87.25 602 ILE A CA 1
ATOM 5052 C C . ILE A 1 602 ? 42.190 -3.157 -26.332 1.00 87.25 602 ILE A C 1
ATOM 5054 O O . ILE A 1 602 ? 41.071 -2.981 -26.817 1.00 87.25 602 ILE A O 1
ATOM 5058 N N . PHE A 1 603 ? 42.444 -4.064 -25.390 1.00 87.69 603 PHE A N 1
ATOM 5059 C CA . PHE A 1 603 ? 41.429 -4.873 -24.735 1.00 87.69 603 PHE A CA 1
ATOM 5060 C C . PHE A 1 603 ? 41.084 -4.321 -23.352 1.00 87.69 603 PHE A C 1
ATOM 5062 O O . PHE A 1 603 ? 41.950 -4.154 -22.495 1.00 87.69 603 PHE A O 1
ATOM 5069 N N . LYS A 1 604 ? 39.800 -4.080 -23.108 1.00 88.69 604 LYS A N 1
ATOM 5070 C CA . LYS A 1 604 ? 39.234 -3.829 -21.785 1.00 88.69 604 LYS A CA 1
ATOM 5071 C C . LYS A 1 604 ? 38.984 -5.164 -21.086 1.00 88.69 604 LYS A C 1
ATOM 5073 O O . LYS A 1 604 ? 38.329 -6.040 -21.645 1.00 88.69 604 LYS A O 1
ATOM 5078 N N . ILE A 1 605 ? 39.487 -5.314 -19.867 1.00 87.50 605 ILE A N 1
ATOM 5079 C CA . ILE A 1 605 ? 39.421 -6.556 -19.087 1.00 87.50 605 ILE A CA 1
ATOM 5080 C C . ILE A 1 605 ? 38.963 -6.224 -17.669 1.00 87.50 605 ILE A C 1
ATOM 5082 O O . ILE A 1 605 ? 39.482 -5.286 -17.060 1.00 87.50 605 ILE A O 1
ATOM 5086 N N . PHE A 1 606 ? 38.023 -6.998 -17.126 1.00 84.19 606 PHE A N 1
ATOM 5087 C CA . PHE A 1 606 ? 37.661 -6.920 -15.711 1.00 84.19 606 PHE A CA 1
ATOM 5088 C C . PHE A 1 606 ? 38.434 -7.984 -14.918 1.00 84.19 606 PHE A C 1
ATOM 5090 O O . PHE A 1 606 ? 38.317 -9.173 -15.182 1.00 84.19 606 PHE A O 1
ATOM 5097 N N . THR A 1 607 ? 39.238 -7.560 -13.941 1.00 80.31 607 THR A N 1
ATOM 5098 C CA . THR A 1 607 ? 40.026 -8.442 -13.059 1.00 80.31 607 THR A CA 1
ATOM 5099 C C . THR A 1 607 ? 39.853 -8.036 -11.595 1.00 80.31 607 THR A C 1
ATOM 5101 O O . THR A 1 607 ? 39.541 -6.889 -11.299 1.00 80.31 607 THR A O 1
ATOM 5104 N N . GLU A 1 608 ? 40.052 -8.959 -10.656 1.00 73.56 608 GLU A N 1
ATOM 5105 C CA . GLU A 1 608 ? 40.065 -8.667 -9.210 1.00 73.56 608 GLU A CA 1
ATOM 5106 C C . GLU A 1 608 ? 41.490 -8.515 -8.651 1.00 73.56 608 GLU A C 1
ATOM 5108 O O . GLU A 1 608 ? 41.677 -8.032 -7.537 1.00 73.56 608 GLU A O 1
ATOM 5113 N N . LYS A 1 609 ? 42.511 -8.914 -9.422 1.00 72.56 609 LYS A N 1
ATOM 5114 C CA . LYS A 1 609 ? 43.921 -8.864 -9.011 1.00 72.56 609 LYS A CA 1
ATOM 5115 C C . LYS A 1 609 ? 44.564 -7.546 -9.435 1.00 72.56 609 LYS A C 1
ATOM 5117 O O . LYS A 1 609 ? 44.397 -7.127 -10.581 1.00 72.56 609 LYS A O 1
ATOM 5122 N N . GLU A 1 610 ? 45.334 -6.932 -8.537 1.00 67.50 610 GLU A N 1
ATOM 5123 C CA . GLU A 1 610 ? 46.209 -5.810 -8.887 1.00 67.50 610 GLU A CA 1
ATOM 5124 C C . GLU A 1 610 ? 47.324 -6.300 -9.821 1.00 67.50 610 GLU A C 1
ATOM 5126 O O . GLU A 1 610 ? 47.921 -7.358 -9.613 1.00 67.50 610 GLU A O 1
ATOM 5131 N N . LEU A 1 611 ? 47.549 -5.558 -10.905 1.00 74.75 611 LEU A N 1
ATOM 5132 C CA . LEU A 1 611 ? 48.490 -5.910 -11.966 1.00 74.75 611 LEU A CA 1
ATOM 5133 C C . LEU A 1 611 ? 49.557 -4.825 -12.075 1.00 74.75 611 LEU A C 1
ATOM 5135 O O . LEU A 1 611 ? 49.258 -3.637 -11.970 1.00 74.75 611 LEU A O 1
ATOM 5139 N N . ASN A 1 612 ? 50.796 -5.232 -12.342 1.00 72.19 612 ASN A N 1
ATOM 5140 C CA . ASN A 1 612 ? 51.893 -4.292 -12.545 1.00 72.19 612 ASN A CA 1
ATOM 5141 C C . ASN A 1 612 ? 51.791 -3.643 -13.931 1.00 72.19 612 ASN A C 1
ATOM 5143 O O . ASN A 1 612 ? 51.739 -4.337 -14.950 1.00 72.19 612 ASN A O 1
ATOM 5147 N N . LEU A 1 613 ? 51.812 -2.309 -13.963 1.00 71.88 613 LEU A N 1
ATOM 5148 C CA . LEU A 1 613 ? 51.876 -1.531 -15.200 1.00 71.88 613 LEU A CA 1
ATOM 5149 C C . LEU A 1 613 ? 53.150 -1.881 -15.985 1.00 71.88 613 LEU A C 1
ATOM 5151 O O . LEU A 1 613 ? 54.203 -2.115 -15.392 1.00 71.88 613 LEU A O 1
ATOM 5155 N N . LYS A 1 614 ? 53.055 -1.903 -17.320 1.00 66.31 614 LYS A N 1
ATOM 5156 C CA . LYS A 1 614 ? 54.175 -2.130 -18.260 1.00 66.31 614 LYS A CA 1
ATOM 5157 C C . LYS A 1 614 ? 54.871 -3.502 -18.215 1.00 66.31 614 LYS A C 1
ATOM 5159 O O . LYS A 1 614 ? 55.781 -3.728 -19.006 1.00 66.31 614 LYS A O 1
ATOM 5164 N N . LYS A 1 615 ? 54.455 -4.450 -17.364 1.00 76.50 615 LYS A N 1
ATOM 5165 C CA . LYS A 1 615 ? 54.982 -5.825 -17.417 1.00 76.50 615 LYS A CA 1
ATOM 5166 C C . LYS A 1 615 ? 54.335 -6.594 -18.571 1.00 76.50 615 LYS A C 1
ATOM 5168 O O . LYS A 1 615 ? 53.106 -6.691 -18.635 1.00 76.50 615 LYS A O 1
ATOM 5173 N N . THR A 1 616 ? 55.155 -7.188 -19.438 1.00 80.88 616 THR A N 1
ATOM 5174 C CA . THR A 1 616 ? 54.668 -8.079 -20.496 1.00 80.88 616 THR A CA 1
ATOM 5175 C C . THR A 1 616 ? 54.003 -9.301 -19.871 1.00 80.88 616 THR A C 1
ATOM 5177 O O . THR A 1 616 ? 54.613 -10.032 -19.089 1.00 80.88 616 THR A O 1
ATOM 5180 N N . THR A 1 617 ? 52.732 -9.511 -20.188 1.00 86.25 617 THR A N 1
ATOM 5181 C CA . THR A 1 617 ? 51.914 -10.622 -19.690 1.00 86.25 617 THR A CA 1
ATOM 5182 C C . THR A 1 617 ? 51.092 -11.216 -20.834 1.00 86.25 617 THR A C 1
ATOM 5184 O O . THR A 1 617 ? 51.133 -10.732 -21.964 1.00 86.25 617 THR A O 1
ATOM 5187 N N . THR A 1 618 ? 50.424 -12.342 -20.584 1.00 87.62 618 THR A N 1
ATOM 5188 C CA . THR A 1 618 ? 49.577 -13.024 -21.573 1.00 87.62 618 THR A CA 1
ATOM 5189 C C . THR A 1 618 ? 48.133 -12.986 -21.106 1.00 87.62 618 THR A C 1
ATOM 5191 O O . THR A 1 618 ? 47.865 -13.274 -19.939 1.00 87.62 618 THR A O 1
ATOM 5194 N N . ILE A 1 619 ? 47.222 -12.657 -22.018 1.00 89.81 619 ILE A N 1
ATOM 5195 C CA . ILE A 1 619 ? 45.781 -12.775 -21.804 1.00 89.81 619 ILE A CA 1
ATOM 5196 C C . ILE A 1 619 ? 45.248 -14.014 -22.520 1.00 89.81 619 ILE A C 1
ATOM 5198 O O . ILE A 1 619 ? 45.723 -14.381 -23.597 1.00 89.81 619 ILE A O 1
ATOM 5202 N N . TYR A 1 620 ? 44.262 -14.651 -21.906 1.00 89.19 620 TYR A N 1
ATOM 5203 C CA . TYR A 1 620 ? 43.609 -15.867 -22.364 1.00 89.19 620 TYR A CA 1
ATOM 5204 C C . TYR A 1 620 ? 42.116 -15.602 -22.516 1.00 89.19 620 TYR A C 1
ATOM 5206 O O . TYR A 1 620 ? 41.512 -14.951 -21.663 1.00 89.19 620 TYR A O 1
ATOM 5214 N N . PHE A 1 621 ? 41.530 -16.127 -23.587 1.00 89.25 621 PHE A N 1
ATOM 5215 C CA . PHE A 1 621 ? 40.111 -15.973 -23.887 1.00 89.25 621 PHE A CA 1
ATOM 5216 C C . PHE A 1 621 ? 39.379 -17.254 -23.489 1.00 89.25 621 PHE A C 1
ATOM 5218 O O . PHE A 1 621 ? 39.790 -18.368 -23.839 1.00 89.25 621 PHE A O 1
ATOM 5225 N N . GLU A 1 622 ? 38.308 -17.108 -22.719 1.00 88.19 622 GLU A N 1
ATOM 5226 C CA . GLU A 1 622 ? 37.450 -18.225 -22.337 1.00 88.19 622 GLU A CA 1
ATOM 5227 C C . GLU A 1 622 ? 36.482 -18.589 -23.475 1.00 88.19 622 GLU A C 1
ATOM 5229 O O . GLU A 1 622 ? 36.351 -17.874 -24.472 1.00 88.19 622 GLU A O 1
ATOM 5234 N N . LYS A 1 623 ? 35.824 -19.747 -23.371 1.00 83.00 623 LYS A N 1
ATOM 5235 C CA . LYS A 1 623 ? 34.753 -20.127 -24.307 1.00 83.00 623 LYS A CA 1
ATOM 5236 C C . LYS A 1 623 ? 33.649 -19.064 -24.305 1.00 83.00 623 LYS A C 1
ATOM 5238 O O . LYS A 1 623 ? 33.287 -18.591 -23.230 1.00 83.00 623 LYS A O 1
ATOM 5243 N N . ASN A 1 624 ? 33.075 -18.748 -25.470 1.00 86.19 624 ASN A N 1
ATOM 5244 C CA . ASN A 1 624 ? 32.026 -17.728 -25.639 1.00 86.19 624 ASN A CA 1
ATOM 5245 C C . ASN A 1 624 ? 32.487 -16.279 -25.382 1.00 86.19 624 ASN A C 1
ATOM 5247 O O . ASN A 1 624 ? 31.660 -15.384 -25.197 1.00 86.19 624 ASN A O 1
ATOM 5251 N N . ALA A 1 625 ? 33.798 -16.023 -25.318 1.00 87.38 625 ALA A N 1
ATOM 5252 C CA . ALA A 1 625 ? 34.317 -14.668 -25.153 1.00 87.38 625 ALA A CA 1
ATOM 5253 C C . ALA A 1 625 ? 34.068 -13.795 -26.391 1.00 87.38 625 ALA A C 1
ATOM 5255 O O . ALA A 1 625 ? 34.024 -12.569 -26.266 1.00 87.38 625 ALA A O 1
ATOM 5256 N N . LEU A 1 626 ? 33.922 -14.402 -27.573 1.00 89.50 626 LEU A N 1
ATOM 5257 C CA . LEU A 1 626 ? 33.777 -13.700 -28.839 1.00 89.50 626 LEU A CA 1
ATOM 5258 C C . LEU A 1 626 ? 32.311 -13.667 -29.277 1.00 89.50 626 LEU A C 1
ATOM 5260 O O . LEU A 1 626 ? 31.688 -14.689 -29.551 1.00 89.50 626 LEU A O 1
ATOM 5264 N N . LEU A 1 627 ? 31.766 -12.463 -29.401 1.00 90.62 627 LEU A N 1
ATOM 5265 C CA . LEU A 1 627 ? 30.392 -12.219 -29.820 1.00 90.62 627 LEU A CA 1
ATOM 5266 C C . LEU A 1 627 ? 30.400 -11.551 -31.194 1.00 90.62 627 LEU A C 1
ATOM 5268 O O . LEU A 1 627 ? 30.985 -10.483 -31.363 1.00 90.62 627 LEU A O 1
ATOM 5272 N N . VAL A 1 628 ? 29.746 -12.161 -32.179 1.00 90.12 628 VAL A N 1
ATOM 5273 C CA . VAL A 1 628 ? 29.676 -11.635 -33.549 1.00 90.12 628 VAL A CA 1
ATOM 5274 C C . VAL A 1 628 ? 28.288 -11.064 -33.796 1.00 90.12 628 VAL A C 1
ATOM 5276 O O . VAL A 1 628 ? 27.291 -11.773 -33.655 1.00 90.12 628 VAL A O 1
ATOM 5279 N N . TYR A 1 629 ? 28.221 -9.800 -34.204 1.00 91.19 629 TYR A N 1
ATOM 5280 C CA . TYR A 1 629 ? 26.985 -9.087 -34.513 1.00 91.19 629 TYR A CA 1
ATOM 5281 C C . TYR A 1 629 ? 26.930 -8.689 -35.980 1.00 91.19 629 TYR A C 1
ATOM 5283 O O . TYR A 1 629 ? 27.931 -8.285 -36.574 1.00 91.19 629 TYR A O 1
ATOM 5291 N N . ASP A 1 630 ? 25.732 -8.745 -36.548 1.00 88.56 630 ASP A N 1
ATOM 5292 C CA . ASP A 1 630 ? 25.445 -8.184 -37.863 1.00 88.56 630 ASP A CA 1
ATOM 5293 C C . ASP A 1 630 ? 25.602 -6.655 -37.827 1.00 88.56 630 ASP A C 1
ATOM 5295 O O . ASP A 1 630 ? 24.983 -5.991 -36.995 1.00 88.56 630 ASP A O 1
ATOM 5299 N N . LYS A 1 631 ? 26.408 -6.087 -38.730 1.00 87.69 631 LYS A N 1
ATOM 5300 C CA . LYS A 1 631 ? 26.666 -4.640 -38.779 1.00 87.69 631 LYS A CA 1
ATOM 5301 C C . LYS A 1 631 ? 25.444 -3.807 -39.193 1.00 87.69 631 LYS A C 1
ATOM 5303 O O . LYS A 1 631 ? 25.363 -2.634 -38.845 1.00 87.69 631 LYS A O 1
ATOM 5308 N N . VAL A 1 632 ? 24.492 -4.399 -39.917 1.00 84.06 632 VAL A N 1
ATOM 5309 C CA . VAL A 1 632 ? 23.279 -3.724 -40.406 1.00 84.06 632 VAL A CA 1
ATOM 5310 C C . VAL A 1 632 ? 22.171 -3.793 -39.361 1.00 84.06 632 VAL A C 1
ATOM 5312 O O . VAL A 1 632 ? 21.587 -2.775 -38.997 1.00 84.06 632 VAL A O 1
ATOM 5315 N N . ASN A 1 633 ? 21.890 -4.997 -38.858 1.00 82.50 633 ASN A N 1
ATOM 5316 C CA . ASN A 1 633 ? 20.766 -5.226 -37.944 1.00 82.50 633 ASN A CA 1
ATOM 5317 C C . ASN A 1 633 ? 21.151 -5.135 -36.464 1.00 82.50 633 ASN A C 1
ATOM 5319 O O . ASN A 1 633 ? 20.276 -5.221 -35.607 1.00 82.50 633 ASN A O 1
ATOM 5323 N N . ASN A 1 634 ? 22.444 -4.999 -36.152 1.00 85.94 634 ASN A N 1
ATOM 5324 C CA . ASN A 1 634 ? 22.991 -4.918 -34.796 1.00 85.94 634 ASN A CA 1
ATOM 5325 C C . ASN A 1 634 ? 22.720 -6.140 -33.905 1.00 85.94 634 ASN A C 1
ATOM 5327 O O . ASN A 1 634 ? 23.017 -6.090 -32.711 1.00 85.94 634 ASN A O 1
ATOM 5331 N N . ASN A 1 635 ? 22.186 -7.229 -34.462 1.00 87.12 635 ASN A N 1
ATOM 5332 C CA . ASN A 1 635 ? 21.804 -8.444 -33.745 1.00 87.12 635 ASN A CA 1
ATOM 5333 C C . ASN A 1 635 ? 22.962 -9.440 -33.668 1.00 87.12 635 ASN A C 1
ATOM 5335 O O . ASN A 1 635 ? 23.742 -9.568 -34.612 1.00 87.12 635 ASN A O 1
ATOM 5339 N N . LEU A 1 636 ? 23.037 -10.173 -32.557 1.00 87.56 636 LEU A N 1
ATOM 5340 C CA . LEU A 1 636 ? 23.987 -11.265 -32.362 1.00 87.56 636 LEU A CA 1
ATOM 5341 C C . LEU A 1 636 ? 23.703 -12.400 -33.361 1.00 87.56 636 LEU A C 1
ATOM 5343 O O . LEU A 1 636 ? 22.583 -12.908 -33.420 1.00 87.56 636 LEU A O 1
ATOM 5347 N N . VAL A 1 637 ? 24.717 -12.799 -34.128 1.00 88.56 637 VAL A N 1
ATOM 5348 C CA . VAL A 1 637 ? 24.636 -13.862 -35.146 1.00 88.56 637 VAL A CA 1
ATOM 5349 C C . VAL A 1 637 ? 25.468 -15.092 -34.793 1.00 88.56 637 VAL A C 1
ATOM 5351 O O . VAL A 1 637 ? 25.123 -16.193 -35.214 1.00 88.56 637 VAL A O 1
ATOM 5354 N N . ALA A 1 638 ? 26.530 -14.932 -33.999 1.00 84.12 638 ALA A N 1
ATOM 5355 C CA . ALA A 1 638 ? 27.317 -16.048 -33.486 1.00 84.12 638 ALA A CA 1
ATOM 5356 C C . ALA A 1 638 ? 27.898 -15.733 -32.100 1.00 84.12 638 ALA A C 1
ATOM 5358 O O . ALA A 1 638 ? 28.231 -14.588 -31.798 1.00 84.12 638 ALA A O 1
ATOM 5359 N N . ASN A 1 639 ? 28.025 -16.774 -31.279 1.00 86.56 639 ASN A N 1
ATOM 5360 C CA . ASN A 1 639 ? 28.688 -16.760 -29.978 1.00 86.56 639 ASN A CA 1
ATOM 5361 C C . ASN A 1 639 ? 29.769 -17.847 -30.000 1.00 86.56 639 ASN A C 1
ATOM 5363 O O . ASN A 1 639 ? 29.446 -18.999 -30.300 1.00 86.56 639 ASN A O 1
ATOM 5367 N N . ILE A 1 640 ? 31.024 -17.452 -29.793 1.00 78.56 640 ILE A N 1
ATOM 5368 C CA . ILE A 1 640 ? 32.223 -18.196 -30.197 1.00 78.56 640 ILE A CA 1
ATOM 5369 C C . ILE A 1 640 ? 33.211 -18.327 -29.031 1.00 78.56 640 ILE A C 1
ATOM 5371 O O . ILE A 1 640 ? 33.483 -17.319 -28.335 1.00 78.56 640 ILE A O 1
#

Secondary structure (DSSP, 8-state):
-EEEEEEEEEEETTEEEEEEEEEEEETT-EEEEEES-HHHHHHHHHHHTTSS--SEEEEEETTEE-SSS-TTTS-EEEE-SSPPS-TTSBHHHHHHHHHHT-HHHHHHHHHHHHHHHHHHHHHHHHTTBHHHHHHHHHHHHHHHHHHHHHHHHHHHHHHHHHHHHHHHHHHHHHHHH-S-TT-HHHHHHHHHHHHHHHHHHHHHHHHHHHHHHHHHHHHH--TTS-THHHHHHHTT--GGGGS-HHHHHHHHHHHHHHHHHHHHHHHHHHHHHHHHHHHHHHHHHHHTT-SSSHHHHHHHHHT-S-HHHHHHHHHHHHHHHHHHHHHHHIIIIIHHHHHHHHHHHHHHHHHHHHHHHHTT-----B---HHHHHHHHHT---HHHHHHHHHHHHHHHTT----SSSBGGGS-HHHHHHHHHHHHHHTT-SEEEEES-GGG--HHHHHHHHHHHHHHHHH-TT-EEEEEES-GGGTTTT-SEEEEE-TT--EEEEEHHHHHH--SBHHHHHHHHT-STTEEEEEEETTTTEEE-SS-EEEPPTT----TT-EEEEEE-GGGEESS--TTB-TTTT-EEEEEEEEEEEETTEEEEEEEETTTEEEEEEESS---TT-EEEEEEBTT-EEEEETTT-BEEEE-

Sequence (640 aa):
MELKINNLKYKRYKKIIFSDLNFSVDSQEILGTHFENKFSQLYFLKLLLGKKKPRNGKIYLNNRNITTLLPKERRIGYVSPGPLRLVFLPTKLRLAYHILKTPKFLHDSSLKYNKNKYFYKNLVFIGNDLNKQDLILKIDKIINEYFNNSIHIKEEWIETYLTKISEFHKKEISKILDDDKDSIFIQSLHTYTYKREEIRVYEGYLAFLQALWDKIYYISDLDYLCDCYEIAKKRKLKDKSFGFIGAKLVCEKYLKILQTEITYERYLLIKARKALKKYRLNVINMVLKDSKNKSVIKGILNKSNSSNIITWTKLSEDQWFNYNQKQEQLIANLLPDEATIIKGKVLEYFHKYHLELLNNTLETREKDNSIAIEEANEKVVTVYNQAFEEVKKLMSNLNIKMNWFKLTKNLSSFDHTKIRLINAILSKKELIILHNTFDNLTHNEANELNEILLSLKNYNPQLTFLVLTKNIENIKNYVTQLLFFDKDNNYKLMSKNHAEFLPNTINLYQIMYNSSENVFSMKYSIAENVLENEKIKIKLPKGTKLIDQKEYYLAVNPNLISFQKTKQFNKDLHLLYKGHVKSIKKVFKSIVCFFEVNDEVIFKIFTEKELNLKKTTTIYFEKNALLVYDKVNNNLVANI